Protein AF-A0A842N4I0-F1 (afdb_monomer)

pLDDT: mean 89.55, std 11.55, range [22.56, 98.88]

Solvent-accessible surface area (backbone atoms only — not comparable to full-atom values): 28252 Å² total; per-residue (Å²): 134,80,78,83,74,80,75,50,79,55,45,78,74,17,32,54,81,82,90,75,72,53,71,69,60,96,76,51,43,34,33,38,39,33,14,26,56,58,49,54,33,59,85,44,82,39,92,68,45,15,27,39,50,42,33,40,32,52,47,37,74,66,34,82,83,58,47,64,43,56,40,34,42,14,57,70,19,59,39,65,71,49,41,40,46,38,61,73,72,54,48,66,72,45,56,43,46,31,37,37,42,40,43,58,65,53,41,58,32,66,45,46,28,55,69,47,55,50,54,44,50,52,58,45,38,58,46,44,84,82,44,89,43,45,35,39,41,31,40,55,46,39,49,82,71,39,72,41,67,63,37,72,58,37,45,33,8,21,52,61,8,37,26,80,86,71,46,48,46,59,72,47,45,40,51,53,54,43,39,51,53,51,52,53,51,51,49,74,70,45,77,88,66,36,40,47,80,46,84,38,37,55,73,53,35,76,36,60,60,81,39,47,82,32,36,60,39,48,39,63,60,38,25,52,50,50,20,50,50,49,43,49,54,44,22,72,79,38,59,90,79,33,70,66,74,67,66,64,58,55,49,40,43,78,48,62,42,72,72,52,45,53,50,52,41,42,74,54,71,41,89,75,66,79,91,72,48,81,79,75,69,77,90,73,55,97,62,56,39,33,47,42,68,58,43,34,70,76,50,33,75,92,55,57,41,47,55,36,83,42,56,86,55,73,60,90,81,53,87,39,70,70,35,55,29,29,40,14,34,38,38,60,33,79,42,65,88,54,74,54,82,55,35,44,41,32,38,13,34,35,27,45,15,35,37,48,60,35,72,45,48,64,35,64,44,33,38,21,31,31,34,46,13,37,31,30,49,17,31,39,33,51,32,37,37,43,66,82,79,47,56,60,64,44,58,85,51,94,49,67,68,58,20,52,52,43,37,51,54,40,46,51,52,47,46,75,54,48,58,68,42,20,33,30,36,49,13,36,30,38,49,23,38,50,22,46,89,63,84,81,82,56,55,33,56,42,26,24,32,33,29,34,45,14,34,33,32,54,20,43,43,40,31,28,34,35,34,26,31,34,30,36,45,15,36,32,31,47,22,36,32,36,45,29,41,40,31,54,22,35,28,34,51,15,38,29,38,53,24,42,39,28,52,27,40,38,30,50,26,35,30,35,48,12,42,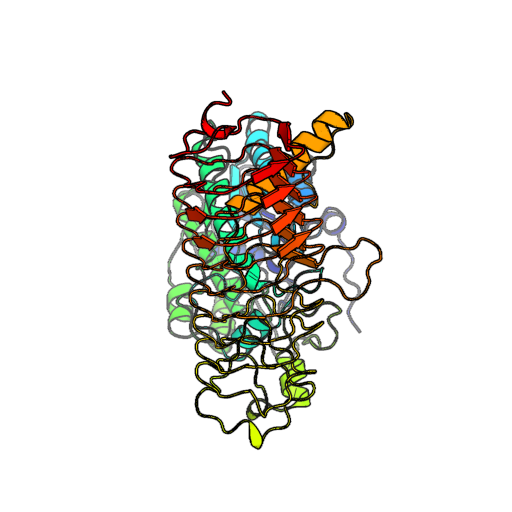35,30,50,22,38,41,32,47,33,35,43,27,34,28,34,30,39,52,16,34,30,58,74,42,45,81,40,65,77,45,80,43,83,70,57,38,36,61,31,72,48,59,76,68,38,71,54,126

Radius of gyration: 27.25 Å; Cα contacts (8 Å, |Δi|>4): 1340; chains: 1; bounding box: 78×40×76 Å

Foldseek 3Di:
DDDPDDQDPVLVVQWADDDDDLDADPQAAEEEEEEACQQNQPQALDSCLHLQNLLVLVQCVQPVPFRYDGTYRHSPDHALVVVLVCLQPPCLSSQHQEYEYEHDLLCLLALAQLVLSLVSVLSNLVSVVPGNHAYEYEYAAWQLLAQAPDDPQSLQQQLCFHRPVRHRSNLCSLRSVVSVVSVVVSQVPDPPSSYHYDYCRHLCNLADDAFDNFGGHGYSLVSNSSSLVVLVVCCVVPVPNGDHDCVLVVCRSVDVDPVSSQVVCVVSVHDGDPVPRDRDDPVPDPGRSGCSVVCCVVQNPVRAQALAECCPPPCVVPDQAQHENRNYENDCEECCPPDCQRHQHALYEPDQYEQALAECDLAAHWQYEPHQYAQHNYEHENYHHDDDQRQVPLDDDPDPVVRVVSSVVSSLVSLVRRAARYECHNYECHNYEYFYPPPPLAAREDGRYECHQYEQALYERERHEYGNYEQAQYEQENYEYECYEHYCYENHQYEYHAYEYECYEHANYENALYEHELYEYEQYEYHNYEQAQYHQHNYYYYNYHYYYDYHLNYDDDPSSPDD

Mean predicted aligned error: 6.47 Å

Nearest PDB structures (foldseek):
  2j8k-assembly1_A  TM=7.496E-01  e=2.049E-07  Nostoc punctiforme
  2f3l-assembly1_A  TM=5.960E-01  e=5.025E-06  Crocosphaera subtropica ATCC 51142
  2w7z-assembly1_A  TM=4.500E-01  e=3.262E-05  Enterococcus faecalis
  2xty-assembly1_B  TM=2.873E-01  e=1.093E-06  Klebsiella pneumoniae
  5moy-assembly1_B  TM=4.247E-01  e=2.877E-03  Homo sapiens

Structure (mmCIF, N/CA/C/O backbone):
data_AF-A0A842N4I0-F1
#
_entry.id   AF-A0A842N4I0-F1
#
loop_
_atom_site.group_PDB
_atom_site.id
_atom_site.type_symbol
_atom_site.label_atom_id
_atom_site.label_alt_id
_atom_site.label_comp_id
_atom_site.label_asym_id
_atom_site.label_entity_id
_atom_site.label_seq_id
_atom_site.pdbx_PDB_ins_code
_atom_site.Cartn_x
_atom_site.Cartn_y
_atom_site.Cartn_z
_atom_site.occupancy
_atom_site.B_iso_or_equiv
_atom_site.auth_seq_id
_atom_site.auth_comp_id
_atom_site.auth_asym_id
_atom_site.auth_atom_id
_atom_site.pdbx_PDB_model_num
ATOM 1 N N . MET A 1 1 ? -33.170 19.719 10.756 1.00 22.56 1 MET A N 1
ATOM 2 C CA . MET A 1 1 ? -32.657 20.659 11.778 1.00 22.56 1 MET A CA 1
ATOM 3 C C . MET A 1 1 ? -31.977 19.818 12.838 1.00 22.56 1 MET A C 1
ATOM 5 O O . MET A 1 1 ? -32.663 19.042 13.485 1.00 22.56 1 MET A O 1
ATOM 9 N N . ILE A 1 2 ? -30.650 19.893 12.929 1.00 24.59 2 ILE A N 1
ATOM 10 C CA . ILE A 1 2 ? -29.873 19.191 13.960 1.00 24.59 2 ILE A CA 1
ATOM 11 C C . ILE A 1 2 ? -30.029 20.002 15.256 1.00 24.59 2 ILE A C 1
ATOM 13 O O . ILE A 1 2 ? -29.882 21.228 15.190 1.00 24.59 2 ILE A O 1
ATOM 17 N N . PRO A 1 3 ? -30.377 19.394 16.403 1.00 25.53 3 PRO A N 1
ATOM 18 C CA . PRO A 1 3 ? -30.402 20.113 17.665 1.00 25.53 3 PRO A CA 1
ATOM 19 C C . PRO A 1 3 ? -28.985 20.591 17.978 1.00 25.53 3 PRO A C 1
ATOM 21 O O . PRO A 1 3 ? -28.026 19.836 17.856 1.00 25.53 3 PRO A O 1
ATOM 24 N N . TYR A 1 4 ? -28.862 21.852 18.375 1.00 28.75 4 TYR A N 1
ATOM 25 C CA . TYR A 1 4 ? -27.659 22.369 19.012 1.00 28.75 4 TYR A CA 1
ATOM 26 C C . TYR A 1 4 ? -27.397 21.527 20.274 1.00 28.75 4 TYR A C 1
ATOM 28 O O . TYR A 1 4 ? -28.070 21.718 21.287 1.00 28.75 4 TYR A O 1
ATOM 36 N N . GLU A 1 5 ? -26.457 20.583 20.218 1.00 36.53 5 GLU A N 1
ATOM 37 C CA . GLU A 1 5 ? -25.887 20.000 21.429 1.00 36.53 5 GLU A CA 1
ATOM 38 C C . GLU A 1 5 ? -25.074 21.097 22.119 1.00 36.53 5 GLU A C 1
ATOM 40 O O . GLU A 1 5 ? -24.157 21.690 21.545 1.00 36.53 5 GLU A O 1
ATOM 45 N N . SER A 1 6 ? -25.443 21.428 23.354 1.00 34.62 6 SER A N 1
ATOM 46 C CA . SER A 1 6 ? -24.603 22.261 24.201 1.00 34.62 6 SER A CA 1
ATOM 47 C C . SER A 1 6 ? -23.302 21.503 24.452 1.00 34.62 6 SER A C 1
ATOM 49 O O . SER A 1 6 ? -23.299 20.523 25.193 1.00 34.62 6 SER A O 1
ATOM 51 N N . PHE A 1 7 ? -22.204 21.937 23.835 1.00 39.62 7 PHE A N 1
ATOM 52 C CA . PHE A 1 7 ? -20.876 21.405 24.133 1.00 39.62 7 PHE A CA 1
ATOM 53 C C . PHE A 1 7 ? -20.608 21.529 25.637 1.00 39.62 7 PHE A C 1
ATOM 55 O O . PHE A 1 7 ? -20.586 22.648 26.162 1.00 39.62 7 PHE A O 1
ATOM 62 N N . SER A 1 8 ? -20.394 20.405 26.325 1.00 55.84 8 SER A N 1
ATOM 63 C CA . SER A 1 8 ? -19.878 20.441 27.691 1.00 55.84 8 SER A CA 1
ATOM 64 C C . SER A 1 8 ? -18.457 21.028 27.702 1.00 55.84 8 SER A C 1
ATOM 66 O O . SER A 1 8 ? -17.777 21.096 26.671 1.00 55.84 8 SER A O 1
ATOM 68 N N . GLU A 1 9 ? -17.984 21.494 28.860 1.00 59.19 9 GLU A N 1
ATOM 69 C CA . GLU A 1 9 ? -16.596 21.963 29.013 1.00 59.19 9 GLU A CA 1
ATOM 70 C C . GLU A 1 9 ? -15.575 20.862 28.674 1.00 59.19 9 GLU A C 1
ATOM 72 O O . GLU A 1 9 ? -14.506 21.167 28.145 1.00 59.19 9 GLU A O 1
ATOM 77 N N . LEU A 1 10 ? -15.912 19.590 28.919 1.00 59.38 10 LEU A N 1
ATOM 78 C CA . LEU A 1 10 ? -15.061 18.440 28.607 1.00 59.38 10 LEU A CA 1
ATOM 79 C C . LEU A 1 10 ? -15.011 18.147 27.102 1.00 59.38 10 LEU A C 1
ATOM 81 O O . LEU A 1 10 ? -13.936 17.825 26.590 1.00 59.38 10 LEU A O 1
ATOM 85 N N . ASN A 1 11 ? -16.098 18.389 26.363 1.00 61.78 11 ASN A N 1
ATOM 86 C CA . ASN A 1 11 ? -16.084 18.277 24.899 1.00 61.78 11 ASN A CA 1
ATOM 87 C C . ASN A 1 11 ? -15.094 19.261 24.257 1.00 61.78 11 ASN A C 1
ATOM 89 O O . ASN A 1 11 ? -14.418 18.928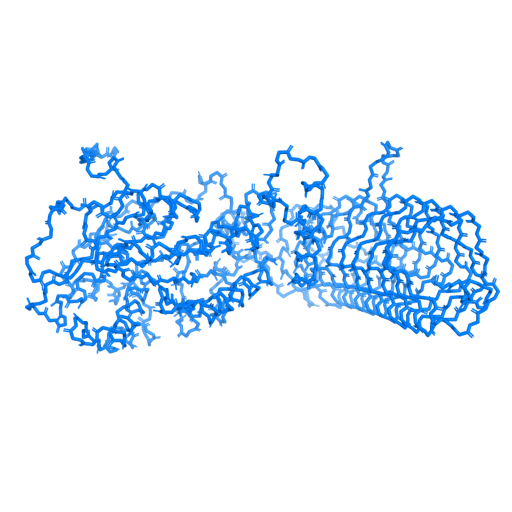 23.286 1.00 61.78 11 ASN A O 1
ATOM 93 N N . LYS A 1 12 ? -14.912 20.453 24.845 1.00 60.09 12 LYS A N 1
ATOM 94 C CA . LYS A 1 12 ? -13.881 21.413 24.400 1.00 60.09 12 LYS A CA 1
ATOM 95 C C . LYS A 1 12 ? -12.452 20.925 24.662 1.00 60.09 12 LYS A C 1
ATOM 97 O O . LYS A 1 12 ? -11.527 21.382 23.997 1.00 60.09 12 LYS A O 1
ATOM 102 N N . LYS A 1 13 ? -12.266 20.008 25.616 1.00 66.81 13 LYS A N 1
ATOM 103 C CA . LYS A 1 13 ? -10.971 19.410 25.977 1.00 66.81 13 LYS A CA 1
ATOM 104 C C . LYS A 1 13 ? -10.675 18.098 25.237 1.00 66.81 13 LYS A C 1
ATOM 106 O O . LYS A 1 13 ? -9.642 17.489 25.492 1.00 66.81 13 LYS A O 1
ATOM 111 N N . GLY A 1 14 ? -11.533 17.695 24.297 1.00 73.44 14 GLY A N 1
ATOM 112 C CA . GLY A 1 14 ? -11.308 16.538 23.425 1.00 73.44 14 GLY A CA 1
ATOM 113 C C . GLY A 1 14 ? -11.967 15.243 23.889 1.00 73.44 14 GLY A C 1
ATOM 114 O O . GLY A 1 14 ? -11.652 14.187 23.346 1.00 73.44 14 GLY A O 1
ATOM 115 N N . PHE A 1 15 ? -12.884 15.309 24.854 1.00 84.06 15 PHE A N 1
ATOM 116 C CA . PHE A 1 15 ? -13.702 14.166 25.256 1.00 84.06 15 PHE A CA 1
ATOM 117 C C . PHE A 1 15 ? -15.013 14.110 24.465 1.00 84.06 15 PHE A C 1
ATOM 119 O O . PHE A 1 15 ? -15.454 15.111 23.901 1.00 84.06 15 PHE A O 1
ATOM 126 N N . VAL A 1 16 ? -15.617 12.927 24.394 1.00 80.25 16 VAL A N 1
ATOM 127 C CA . VAL A 1 16 ? -16.916 12.706 23.746 1.00 80.25 16 VAL A CA 1
ATOM 128 C C . VAL A 1 16 ? -17.818 11.936 24.704 1.00 80.25 16 VAL A C 1
ATOM 130 O O . VAL A 1 16 ? -17.403 10.926 25.268 1.00 80.25 16 VAL A O 1
ATOM 133 N N . GLY A 1 17 ? -19.068 12.374 24.846 1.00 77.31 17 GLY A N 1
ATOM 134 C CA . GLY A 1 17 ? -20.076 11.693 25.657 1.00 77.31 17 GLY A CA 1
ATOM 135 C C . GLY A 1 17 ? -20.383 12.417 26.965 1.00 77.31 17 GLY A C 1
ATOM 136 O O . GLY A 1 17 ? -20.379 13.645 27.018 1.00 77.31 17 GLY A O 1
ATOM 137 N N . GLU A 1 18 ? -20.731 11.645 27.993 1.00 77.50 18 GLU A N 1
ATOM 138 C CA . GLU A 1 18 ? -21.138 12.171 29.297 1.00 77.50 18 GLU A CA 1
ATOM 139 C C . GLU A 1 18 ? -19.950 12.757 30.079 1.00 77.50 18 GLU A C 1
ATOM 141 O O . GLU A 1 18 ? -18.812 12.297 29.966 1.00 77.50 18 GLU A O 1
ATOM 146 N N . ASP A 1 19 ? -20.227 13.772 30.900 1.00 78.94 19 ASP A N 1
ATOM 147 C CA . ASP A 1 19 ? -19.215 14.378 31.762 1.00 78.94 19 ASP A CA 1
ATOM 148 C C . ASP A 1 19 ? -18.784 13.412 32.880 1.00 78.94 19 ASP A C 1
ATOM 150 O O . ASP A 1 19 ? -19.599 12.698 33.466 1.00 78.94 19 ASP A O 1
ATOM 154 N N . PHE A 1 20 ? -17.500 13.449 33.235 1.00 83.69 20 PHE A N 1
ATOM 155 C CA . PHE A 1 20 ? -16.910 12.630 34.296 1.00 83.69 20 PHE A CA 1
ATOM 156 C C . PHE A 1 20 ? -16.033 13.485 35.226 1.00 83.69 20 PHE A C 1
ATOM 158 O O . PHE A 1 20 ? -15.513 14.531 34.819 1.00 83.69 20 PHE A O 1
ATOM 165 N N . PRO A 1 21 ? -15.868 13.095 36.504 1.00 84.25 21 PRO A N 1
ATOM 166 C CA . PRO A 1 21 ? -15.085 13.880 37.448 1.00 84.25 21 PRO A CA 1
ATOM 167 C C . PRO A 1 21 ? -13.589 13.812 37.122 1.00 84.25 21 PRO A C 1
ATOM 169 O O . PRO A 1 21 ? -13.043 12.741 36.860 1.00 84.25 21 PRO A O 1
ATOM 172 N N . ILE A 1 22 ? -12.905 14.957 37.227 1.00 84.12 22 ILE A N 1
ATOM 173 C CA . ILE A 1 22 ? -11.443 15.045 37.056 1.00 84.12 22 ILE A CA 1
ATOM 174 C C . ILE A 1 22 ? -10.743 14.087 38.024 1.00 84.12 22 ILE A C 1
ATOM 176 O O . ILE A 1 22 ? -9.920 13.277 37.613 1.00 84.12 22 ILE A O 1
ATOM 180 N N . LYS A 1 23 ? -11.120 14.141 39.307 1.00 87.38 23 LYS A N 1
ATOM 181 C CA . LYS A 1 23 ? -10.589 13.247 40.335 1.00 87.38 23 LYS A CA 1
ATOM 182 C C . LYS A 1 23 ? -11.229 11.871 40.245 1.00 87.38 23 LYS A C 1
ATOM 184 O O . LYS A 1 23 ? -12.452 11.758 40.126 1.00 87.38 23 LYS A O 1
ATOM 189 N N . LYS A 1 24 ? -10.385 10.852 40.316 1.00 88.38 24 LYS A N 1
ATOM 190 C CA . LYS A 1 24 ? -10.765 9.448 40.306 1.00 88.38 24 LYS A CA 1
ATOM 191 C C . LYS A 1 24 ? -11.366 9.033 41.650 1.00 88.38 24 LYS A C 1
ATOM 193 O O . LYS A 1 24 ? -10.936 9.502 42.707 1.00 88.38 24 LYS A O 1
ATOM 198 N N . LEU A 1 25 ? -12.386 8.176 41.623 1.00 86.81 25 LEU A N 1
ATOM 199 C CA . LEU A 1 25 ? -12.910 7.545 42.840 1.00 86.81 25 LEU A CA 1
ATOM 200 C C . LEU A 1 25 ? -11.931 6.460 43.327 1.00 86.81 25 LEU A C 1
ATOM 202 O O . LEU A 1 25 ? -11.260 5.830 42.517 1.00 86.81 25 LEU A O 1
ATOM 206 N N . ASN A 1 26 ? -11.854 6.216 44.641 1.00 81.50 26 ASN A N 1
ATOM 207 C CA . ASN A 1 26 ? -10.796 5.383 45.245 1.00 81.50 26 ASN A CA 1
ATOM 208 C C . ASN A 1 26 ? -10.623 3.985 44.616 1.00 81.50 26 ASN A C 1
ATOM 210 O O . ASN A 1 26 ? -9.489 3.536 44.486 1.00 81.50 26 ASN A O 1
ATOM 214 N N . ASP A 1 27 ? -11.718 3.333 44.210 1.00 87.75 27 ASP A N 1
ATOM 215 C CA . ASP A 1 27 ? -11.704 1.970 43.652 1.00 87.75 27 ASP A CA 1
ATOM 216 C C . ASP A 1 27 ? -11.962 1.939 42.133 1.00 87.75 27 ASP A C 1
ATOM 218 O O . ASP A 1 27 ? -12.122 0.866 41.555 1.00 87.75 27 ASP A O 1
ATOM 222 N N . GLU A 1 28 ? -12.053 3.101 41.474 1.00 92.69 28 GLU A N 1
ATOM 223 C CA . GLU A 1 28 ? -12.290 3.192 40.026 1.00 92.69 28 GLU A CA 1
ATOM 224 C C . GLU A 1 28 ? -11.114 2.578 39.246 1.00 92.69 28 GLU A C 1
ATOM 226 O O . GLU A 1 28 ? -9.980 2.570 39.721 1.00 92.69 28 GLU A O 1
ATOM 231 N N . PHE A 1 29 ? -11.359 2.071 38.040 1.00 94.25 29 PHE A N 1
ATOM 232 C CA . PHE A 1 29 ? -10.304 1.762 37.069 1.00 94.25 29 PHE A CA 1
ATOM 233 C C . PHE A 1 29 ? -10.614 2.513 35.774 1.00 94.25 29 PHE A C 1
ATOM 235 O O . PHE A 1 29 ? -11.592 2.214 35.091 1.00 94.25 29 PHE A O 1
ATOM 242 N N . ARG A 1 30 ? -9.830 3.536 35.457 1.00 94.75 30 ARG A N 1
ATOM 243 C CA . ARG A 1 30 ? -10.145 4.531 34.441 1.00 94.75 30 ARG A CA 1
ATOM 244 C C . ARG A 1 30 ? -9.391 4.253 33.147 1.00 94.75 30 ARG A C 1
ATOM 246 O O . ARG A 1 30 ? -8.164 4.343 33.090 1.00 94.75 30 ARG A O 1
ATOM 253 N N . VAL A 1 31 ? -10.154 3.951 32.102 1.00 96.62 31 VAL A N 1
ATOM 254 C CA . VAL A 1 31 ? -9.662 3.649 30.757 1.00 96.62 31 VAL A CA 1
ATOM 255 C C . VAL A 1 31 ? -9.987 4.813 29.835 1.00 96.62 31 VAL A C 1
ATOM 257 O O . VAL A 1 31 ? -11.156 5.126 29.632 1.00 96.62 31 VAL A O 1
ATOM 260 N N . PHE A 1 32 ? -8.980 5.419 29.219 1.00 95.62 32 PHE A N 1
ATOM 261 C CA . PHE A 1 32 ? -9.186 6.401 28.155 1.00 95.62 32 PHE A CA 1
ATOM 262 C C . PHE A 1 32 ? -8.955 5.748 26.803 1.00 95.62 32 PHE A C 1
ATOM 264 O O . PHE A 1 32 ? -7.877 5.221 26.545 1.00 95.62 32 PHE A O 1
ATOM 271 N N . VAL A 1 33 ? -9.948 5.806 25.923 1.00 96.44 33 VAL A N 1
ATOM 272 C CA . VAL A 1 33 ? -9.825 5.324 24.546 1.00 96.44 33 VAL A CA 1
ATOM 273 C C . VAL A 1 33 ? -9.597 6.522 23.637 1.00 96.44 33 VAL A C 1
ATOM 275 O O . VAL A 1 33 ? -10.495 7.339 23.422 1.00 96.44 33 VAL A O 1
ATOM 278 N N . LEU A 1 34 ? -8.375 6.634 23.130 1.00 94.25 34 LEU A N 1
ATOM 279 C CA . LEU A 1 34 ? -7.970 7.597 22.118 1.00 94.25 34 LEU A CA 1
ATOM 280 C C . LEU A 1 34 ? -8.007 6.924 20.755 1.00 94.25 34 LEU A C 1
ATOM 282 O O . LEU A 1 34 ? -7.620 5.768 20.601 1.00 94.25 34 LEU A O 1
ATOM 286 N N . GLY A 1 35 ? -8.426 7.677 19.754 1.00 92.44 35 GLY A N 1
ATOM 287 C CA . GLY A 1 35 ? -8.369 7.243 18.376 1.00 92.44 35 GLY A CA 1
ATOM 288 C C . GLY A 1 35 ? -8.869 8.322 17.443 1.00 92.44 35 GLY A C 1
ATOM 289 O O . GLY A 1 35 ? -9.048 9.471 17.843 1.00 92.44 35 GLY A O 1
ATOM 290 N N . ASP A 1 36 ? -9.067 7.941 16.194 1.00 91.19 36 ASP A N 1
ATOM 291 C CA . ASP A 1 36 ? -9.608 8.814 15.166 1.00 91.19 36 ASP A CA 1
ATOM 292 C C . ASP A 1 36 ? -11.148 8.841 15.166 1.00 91.19 36 ASP A C 1
ATOM 294 O O . ASP A 1 36 ? -11.814 8.522 16.157 1.00 91.19 36 ASP A O 1
ATOM 298 N N . SER A 1 37 ? -11.720 9.247 14.032 1.00 90.88 37 SER A N 1
ATOM 299 C CA . SER A 1 37 ? -13.154 9.357 13.803 1.00 90.88 37 SER A CA 1
ATOM 300 C C . SER A 1 37 ? -13.916 8.050 14.050 1.00 90.88 37 SER A C 1
ATOM 302 O O . SER A 1 37 ? -15.098 8.125 14.394 1.00 90.88 37 SER A O 1
ATOM 304 N N . VAL A 1 38 ? -13.269 6.879 13.962 1.00 91.75 38 VAL A N 1
ATOM 305 C CA . VAL A 1 38 ? -13.879 5.584 14.312 1.00 91.75 38 VAL A CA 1
ATOM 306 C C . VAL A 1 38 ? -14.184 5.517 15.810 1.00 91.75 38 VAL A C 1
ATOM 308 O O . VAL A 1 38 ? -15.320 5.257 16.203 1.00 91.75 38 VAL A O 1
ATOM 311 N N . ILE A 1 39 ? -13.202 5.824 16.665 1.00 94.81 39 ILE A N 1
ATOM 312 C CA . ILE A 1 39 ? -13.400 5.850 18.124 1.00 94.81 39 ILE A CA 1
ATOM 313 C C . ILE A 1 39 ? -14.302 7.015 18.532 1.00 94.81 39 ILE A C 1
ATOM 315 O O . ILE A 1 39 ? -15.148 6.854 19.414 1.00 94.81 39 ILE A O 1
ATOM 319 N N . GLN A 1 40 ? -14.182 8.165 17.863 1.00 91.06 40 GLN A N 1
ATOM 320 C CA . GLN A 1 40 ? -15.041 9.329 18.096 1.00 91.06 40 GLN A CA 1
ATOM 321 C C . GLN A 1 40 ? -16.529 9.013 17.874 1.00 91.06 40 GLN A C 1
ATOM 323 O O . GLN A 1 40 ? -17.378 9.575 18.561 1.00 91.06 40 GLN A O 1
ATOM 328 N N . GLY A 1 41 ? -16.843 8.106 16.941 1.00 87.31 41 GLY A N 1
ATOM 329 C CA . GLY A 1 41 ? -18.211 7.706 16.611 1.00 87.31 41 GLY A CA 1
ATOM 330 C C . GLY A 1 41 ? -18.768 8.298 15.322 1.00 87.31 41 GLY A C 1
ATOM 331 O O . GLY A 1 41 ? -19.982 8.460 15.187 1.00 87.31 41 GLY A O 1
ATOM 332 N N . SER A 1 42 ? -17.905 8.669 14.379 1.00 84.62 42 SER A N 1
ATOM 333 C CA . SER A 1 42 ? -18.342 9.180 13.082 1.00 84.62 42 SER A CA 1
ATOM 334 C C . SER A 1 42 ? -19.083 8.106 12.289 1.00 84.62 42 SER A C 1
ATOM 336 O O . SER A 1 42 ? -18.545 7.041 12.011 1.00 84.62 42 SER A O 1
ATOM 338 N N . GLY A 1 43 ? -20.318 8.417 11.889 1.00 76.31 43 GLY A N 1
ATOM 339 C CA . GLY A 1 43 ? -21.175 7.497 11.133 1.00 76.31 43 GLY A CA 1
ATOM 340 C C . GLY A 1 43 ? -22.002 6.542 11.998 1.00 76.31 43 GLY A C 1
ATOM 341 O O . GLY A 1 43 ? -22.758 5.748 11.450 1.00 76.31 43 GLY A O 1
ATOM 342 N N . ASN A 1 44 ? -21.907 6.643 13.325 1.00 84.38 44 ASN A N 1
ATOM 343 C CA . ASN A 1 44 ? -22.668 5.803 14.242 1.00 84.38 44 ASN A CA 1
ATOM 344 C C . ASN A 1 44 ? -24.166 6.117 14.220 1.00 84.38 44 ASN A C 1
ATOM 346 O O . ASN A 1 44 ? -24.569 7.280 14.121 1.00 84.38 44 ASN A O 1
ATOM 350 N N . SER A 1 45 ? -24.991 5.087 14.424 1.00 84.06 45 SER A N 1
ATOM 351 C CA . SER A 1 45 ? -26.452 5.240 14.492 1.00 84.06 45 SER A CA 1
ATOM 352 C C . SER A 1 45 ? -26.916 6.022 15.726 1.00 84.06 45 SER A C 1
ATOM 354 O O . SER A 1 45 ? -28.023 6.557 15.756 1.00 84.06 45 SER A O 1
ATOM 356 N N . SER A 1 46 ? -26.081 6.078 16.768 1.00 85.00 46 SER A N 1
ATOM 357 C CA . SER A 1 46 ? -26.346 6.780 18.026 1.00 85.00 46 SER A CA 1
ATOM 358 C C . SER A 1 46 ? -25.040 7.164 18.742 1.00 85.00 46 SER A C 1
ATOM 360 O O . SER A 1 46 ? -24.066 6.405 18.669 1.00 85.00 46 SER A O 1
ATOM 362 N N . PRO A 1 47 ? -25.006 8.257 19.533 1.00 83.25 47 PRO A N 1
ATOM 363 C CA . PRO A 1 47 ? -23.882 8.564 20.430 1.00 83.25 47 PRO A CA 1
ATOM 364 C C . PRO A 1 47 ? -23.520 7.411 21.386 1.00 83.25 47 PRO A C 1
ATOM 366 O O . PRO A 1 47 ? -22.379 7.286 21.825 1.00 83.25 47 PRO A O 1
ATOM 369 N N . HIS A 1 48 ? -24.477 6.522 21.665 1.00 89.56 48 HIS A N 1
ATOM 370 C CA . HIS A 1 48 ? -24.307 5.350 22.529 1.00 89.56 48 HIS A CA 1
ATOM 371 C C . HIS A 1 48 ? -23.849 4.083 21.788 1.00 89.56 48 HIS A C 1
ATOM 373 O O . HIS A 1 48 ? -23.765 3.018 22.386 1.00 89.56 48 HIS A O 1
ATOM 379 N N . THR A 1 49 ? -23.548 4.174 20.491 1.00 91.25 49 THR A N 1
ATOM 380 C CA . THR A 1 49 ? -23.035 3.045 19.682 1.00 91.25 49 THR A CA 1
ATOM 381 C C . THR A 1 49 ? -21.549 3.184 19.343 1.00 91.25 49 THR A C 1
ATOM 383 O O . THR A 1 49 ? -21.034 2.512 18.456 1.00 91.25 49 THR A O 1
ATOM 386 N N . THR A 1 50 ? -20.836 4.064 20.055 1.00 94.25 50 THR A N 1
ATOM 387 C CA . THR A 1 50 ? -19.373 4.181 19.961 1.00 94.25 50 THR A CA 1
ATOM 388 C C . THR A 1 50 ? -18.680 2.974 20.577 1.00 94.25 50 THR A C 1
ATOM 390 O O . THR A 1 50 ? -19.189 2.378 21.529 1.00 94.25 50 THR A O 1
ATOM 393 N N . VAL A 1 51 ? -17.489 2.638 20.069 1.00 96.44 51 VAL A N 1
ATOM 394 C CA . VAL A 1 51 ? -16.676 1.540 20.615 1.00 96.44 51 VAL A CA 1
ATOM 395 C C . VAL A 1 51 ? -16.455 1.697 22.131 1.00 96.44 51 VAL A C 1
ATOM 397 O O . VAL A 1 51 ? -16.721 0.733 22.851 1.00 96.44 51 VAL A O 1
ATOM 400 N N . PRO A 1 52 ? -16.066 2.878 22.667 1.00 96.88 52 PRO A N 1
ATOM 401 C CA . PRO A 1 52 ? -15.870 3.037 24.111 1.00 96.88 52 PRO A CA 1
ATOM 402 C C . PRO A 1 52 ? -17.162 2.863 24.923 1.00 96.88 52 PRO A C 1
ATOM 404 O O . PRO A 1 52 ? -17.137 2.241 25.983 1.00 96.88 52 PRO A O 1
ATOM 407 N N . TYR A 1 53 ? -18.304 3.351 24.421 1.00 95.75 53 TYR A N 1
ATOM 408 C CA . TYR A 1 53 ? -19.580 3.216 25.129 1.00 95.75 53 TYR A CA 1
ATOM 409 C C . TYR A 1 53 ? -20.068 1.762 25.157 1.00 95.75 53 TYR A C 1
ATOM 411 O O . TYR A 1 53 ? -20.493 1.266 26.201 1.00 95.75 53 TYR A O 1
ATOM 419 N N . ILE A 1 54 ? -19.969 1.050 24.031 1.00 96.50 54 ILE A N 1
ATOM 420 C CA . ILE A 1 54 ? -20.313 -0.376 23.967 1.00 96.50 54 ILE A CA 1
ATOM 421 C C . ILE A 1 54 ? -19.392 -1.181 24.889 1.00 96.50 54 ILE A C 1
ATOM 423 O O . ILE A 1 54 ? -19.878 -2.023 25.645 1.00 96.50 54 ILE A O 1
ATOM 427 N N . LEU A 1 55 ? -18.088 -0.881 24.898 1.00 97.00 55 LEU A N 1
ATOM 428 C CA . LEU A 1 55 ? -17.128 -1.508 25.806 1.00 97.00 55 LEU A CA 1
ATOM 429 C C . LEU A 1 55 ? -17.530 -1.304 27.276 1.00 97.00 55 LEU A C 1
ATOM 431 O O . LEU A 1 55 ? -17.579 -2.280 28.026 1.00 97.00 55 LEU A O 1
ATOM 435 N N . GLN A 1 56 ? -17.904 -0.082 27.679 1.00 96.19 56 GLN A N 1
ATOM 436 C CA . GLN A 1 56 ? -18.420 0.187 29.029 1.00 96.19 56 GLN A CA 1
ATOM 437 C C . GLN A 1 56 ? -19.625 -0.703 29.363 1.00 96.19 56 GLN A C 1
ATOM 439 O O . GLN A 1 56 ? -19.681 -1.302 30.439 1.00 96.19 56 GLN A O 1
ATOM 444 N N . LYS A 1 57 ? -20.597 -0.809 28.449 1.00 95.44 57 LYS A N 1
ATOM 445 C CA . LYS A 1 57 ? -21.802 -1.622 28.667 1.00 95.44 57 LYS A CA 1
ATOM 446 C C . LYS A 1 57 ? -21.493 -3.112 28.750 1.00 95.44 57 LYS A C 1
ATOM 448 O O . LYS A 1 57 ? -22.058 -3.784 29.609 1.00 95.44 57 LYS A O 1
ATOM 453 N N . MET A 1 58 ? -20.575 -3.622 27.931 1.00 95.62 58 MET A N 1
ATOM 454 C CA . MET A 1 58 ? -20.127 -5.016 28.008 1.00 95.62 58 MET A CA 1
ATOM 455 C C . MET A 1 58 ? -19.450 -5.326 29.347 1.00 95.62 58 MET A C 1
ATOM 457 O O . MET A 1 58 ? -19.726 -6.364 29.947 1.00 95.62 58 MET A O 1
ATOM 461 N N . ILE A 1 59 ? -18.607 -4.417 29.845 1.00 95.56 59 ILE A N 1
ATOM 462 C CA . ILE A 1 59 ? -17.931 -4.579 31.138 1.00 95.56 59 ILE A CA 1
ATOM 463 C C . ILE A 1 59 ? -18.952 -4.654 32.277 1.00 95.56 59 ILE A C 1
ATOM 465 O O . ILE A 1 59 ? -18.903 -5.590 33.075 1.00 95.56 59 ILE A O 1
ATOM 469 N N . VAL A 1 60 ? -19.903 -3.716 32.319 1.00 93.69 60 VAL A N 1
ATOM 470 C CA . VAL A 1 60 ? -20.968 -3.703 33.336 1.00 93.69 60 VAL A CA 1
ATOM 471 C C . VAL A 1 60 ? -21.854 -4.942 33.209 1.00 93.69 60 VAL A C 1
ATOM 473 O O . VAL A 1 60 ? -22.148 -5.580 34.210 1.00 93.69 60 VAL A O 1
ATOM 476 N N . SER A 1 61 ? -22.220 -5.346 31.990 1.00 92.56 61 SER A N 1
ATOM 477 C CA . SER A 1 61 ? -23.033 -6.546 31.764 1.00 92.56 61 SER A CA 1
ATOM 478 C C . SER A 1 61 ? -22.343 -7.836 32.226 1.00 92.56 61 SER A C 1
ATOM 480 O O . SER A 1 61 ? -23.032 -8.772 32.632 1.00 92.56 61 SER A O 1
ATOM 482 N N . ASN A 1 62 ? -21.011 -7.917 32.147 1.00 90.94 62 ASN A N 1
ATOM 483 C CA . ASN A 1 62 ? -20.247 -9.081 32.605 1.00 90.94 62 ASN A CA 1
ATOM 484 C C . ASN A 1 62 ? -19.973 -9.049 34.116 1.00 90.94 62 ASN A C 1
ATOM 486 O O . ASN A 1 62 ? -19.771 -10.105 34.719 1.00 90.94 62 ASN A O 1
ATOM 490 N N . ASN A 1 63 ? -19.960 -7.861 34.726 1.00 89.94 63 ASN A N 1
ATOM 491 C CA . ASN A 1 63 ? -19.837 -7.668 36.165 1.00 89.94 63 ASN A CA 1
ATOM 492 C C . ASN A 1 63 ? -20.533 -6.365 36.600 1.00 89.94 63 ASN A C 1
ATOM 494 O O . ASN A 1 63 ? -19.964 -5.280 36.486 1.00 89.94 63 ASN A O 1
ATOM 498 N N . ASN A 1 64 ? -21.738 -6.481 37.167 1.00 86.81 64 ASN A N 1
ATOM 499 C CA . ASN A 1 64 ? -22.527 -5.328 37.620 1.00 86.81 64 ASN A CA 1
ATOM 500 C C . ASN A 1 64 ? -21.868 -4.540 38.769 1.00 86.81 64 ASN A C 1
ATOM 502 O O . ASN A 1 64 ? -22.273 -3.411 39.031 1.00 86.81 64 ASN A O 1
ATOM 506 N N . GLU A 1 65 ? -20.886 -5.124 39.464 1.00 88.50 65 GLU A N 1
ATOM 507 C CA . GLU A 1 65 ? -20.106 -4.467 40.523 1.00 88.50 65 GLU A CA 1
ATOM 508 C C . GLU A 1 65 ? -18.802 -3.849 39.991 1.00 88.50 65 GLU A C 1
ATOM 510 O O . GLU A 1 65 ? -17.983 -3.367 40.770 1.00 88.50 65 GLU A O 1
ATOM 515 N N . SER A 1 66 ? -18.583 -3.873 38.670 1.00 89.69 66 SER A N 1
ATOM 516 C CA . SER A 1 66 ? -17.388 -3.299 38.058 1.00 89.69 66 SER A CA 1
ATOM 517 C C . SER A 1 66 ? -17.271 -1.807 38.359 1.00 89.69 66 SER A C 1
ATOM 519 O O . SER A 1 66 ? -18.213 -1.035 38.180 1.00 89.69 66 SER A O 1
ATOM 521 N N . THR A 1 67 ? -16.073 -1.400 38.764 1.00 93.19 67 THR A N 1
ATOM 522 C CA . THR A 1 67 ? -15.687 -0.005 38.990 1.00 93.19 67 THR A CA 1
ATOM 523 C C . THR A 1 67 ? -14.923 0.581 37.799 1.00 93.19 67 THR A C 1
ATOM 525 O O . THR A 1 67 ? -14.354 1.670 37.893 1.00 93.19 67 THR A O 1
ATOM 528 N N . VAL A 1 68 ? -14.887 -0.135 36.669 1.00 95.88 68 VAL A N 1
ATOM 529 C CA . VAL A 1 68 ? -14.225 0.332 35.450 1.00 95.88 68 VAL A CA 1
ATOM 530 C C . VAL A 1 68 ? -15.042 1.445 34.799 1.00 95.88 68 VAL A C 1
ATOM 532 O O . VAL A 1 68 ? -16.247 1.297 34.578 1.00 95.88 68 VAL A O 1
ATOM 535 N N . ASN A 1 69 ? -14.358 2.526 34.438 1.00 94.88 69 ASN A N 1
ATOM 536 C CA . ASN A 1 69 ? -14.919 3.667 33.731 1.00 94.88 69 ASN A CA 1
ATOM 537 C C . ASN A 1 69 ? -14.155 3.898 32.422 1.00 94.88 69 ASN A C 1
ATOM 539 O O . ASN A 1 69 ? -12.961 4.203 32.434 1.00 94.88 69 ASN A O 1
ATOM 543 N N . VAL A 1 70 ? -14.840 3.727 31.296 1.00 96.44 70 VAL A N 1
ATOM 544 C CA . VAL A 1 70 ? -14.307 3.856 29.941 1.00 96.44 70 VAL A CA 1
ATOM 545 C C . VAL A 1 70 ? -14.722 5.204 29.368 1.00 96.44 70 VAL A C 1
ATOM 547 O O . VAL A 1 70 ? -15.904 5.498 29.205 1.00 96.44 70 VAL A O 1
ATOM 550 N N . ILE A 1 71 ? -13.729 6.011 29.017 1.00 94.94 71 ILE A N 1
ATOM 551 C CA . ILE A 1 71 ? -13.892 7.389 28.571 1.00 94.94 71 ILE A CA 1
ATOM 552 C C . ILE A 1 71 ? -13.456 7.498 27.115 1.00 94.94 71 ILE A C 1
ATOM 554 O O . ILE A 1 71 ? -12.359 7.076 26.742 1.00 94.94 71 ILE A O 1
ATOM 558 N N . ASN A 1 72 ? -14.301 8.107 26.286 1.00 94.12 72 ASN A N 1
ATOM 559 C CA . ASN A 1 72 ? -13.958 8.419 24.905 1.00 94.12 72 ASN A CA 1
ATOM 560 C C . ASN A 1 72 ? -13.174 9.739 24.841 1.00 94.12 72 ASN A C 1
ATOM 562 O O . ASN A 1 72 ? -13.712 10.808 25.134 1.00 94.12 72 ASN A O 1
ATOM 566 N N . ALA A 1 73 ? -11.904 9.661 24.446 1.00 92.81 73 ALA A N 1
ATOM 567 C CA . ALA A 1 73 ? -10.982 10.792 24.345 1.00 92.81 73 ALA A CA 1
ATOM 568 C C . ALA A 1 73 ? -10.583 11.115 22.891 1.00 92.81 73 ALA A C 1
ATOM 570 O O . ALA A 1 73 ? -9.552 11.739 22.647 1.00 92.81 73 ALA A O 1
ATOM 571 N N . ALA A 1 74 ? -11.383 10.682 21.912 1.00 86.94 74 ALA A N 1
ATOM 572 C CA . ALA A 1 74 ? -11.107 10.870 20.485 1.00 86.94 74 ALA A CA 1
ATOM 573 C C . ALA A 1 74 ? -11.598 12.217 19.910 1.00 86.94 74 ALA A C 1
ATOM 575 O O . ALA A 1 74 ? -11.479 12.458 18.711 1.00 86.94 74 ALA A O 1
ATOM 576 N N . GLY A 1 75 ? -12.145 13.120 20.731 1.00 73.81 75 GLY A N 1
ATOM 577 C CA . GLY A 1 75 ? -12.824 14.336 20.265 1.00 73.81 75 GLY A CA 1
ATOM 578 C C . GLY A 1 75 ? -11.937 15.325 19.500 1.00 73.81 75 GLY A C 1
ATOM 579 O O . GLY A 1 75 ? -12.433 15.998 18.601 1.00 73.81 75 GLY A O 1
ATOM 580 N N . ASN A 1 76 ? -10.636 15.385 19.816 1.00 68.50 76 ASN A N 1
ATOM 581 C CA . ASN A 1 76 ? -9.681 16.340 19.226 1.00 68.50 76 ASN A CA 1
ATOM 582 C C . ASN A 1 76 ? -8.427 15.683 18.605 1.00 68.50 76 ASN A C 1
ATOM 584 O O . ASN A 1 76 ? -7.532 16.394 18.148 1.00 68.50 76 ASN A O 1
ATOM 588 N N . ALA A 1 77 ? -8.321 14.349 18.589 1.00 68.19 77 ALA A N 1
ATOM 589 C CA . ALA A 1 77 ? -7.053 13.650 18.349 1.00 68.19 77 ALA A CA 1
ATOM 590 C C . ALA A 1 77 ? -7.103 12.673 17.166 1.00 68.19 77 ALA A C 1
ATOM 592 O O . ALA A 1 77 ? -6.941 11.467 17.321 1.00 68.19 77 ALA A O 1
ATOM 593 N N . GLY A 1 78 ? -7.276 13.209 15.956 1.00 79.38 78 GLY A N 1
ATOM 594 C CA . GLY A 1 78 ? -7.385 12.393 14.743 1.00 79.38 78 GLY A CA 1
ATOM 595 C C . GLY A 1 78 ? -6.075 11.789 14.221 1.00 79.38 78 GLY A C 1
ATOM 596 O O . GLY A 1 78 ? -6.138 10.928 13.356 1.00 79.38 78 GLY A O 1
ATOM 597 N N . ILE A 1 79 ? -4.904 12.235 14.688 1.00 88.06 79 ILE A N 1
ATOM 598 C CA . ILE A 1 79 ? -3.598 11.703 14.256 1.00 88.06 79 ILE A CA 1
ATOM 599 C C . ILE A 1 79 ? -2.634 11.540 15.426 1.00 88.06 79 ILE A C 1
ATOM 601 O O . ILE A 1 79 ? -2.743 12.245 16.436 1.00 88.06 79 ILE A O 1
ATOM 605 N N . ILE A 1 80 ? -1.629 10.687 15.241 1.00 90.75 80 ILE A N 1
ATOM 606 C CA . ILE A 1 80 ? -0.681 10.256 16.266 1.00 90.75 80 ILE A CA 1
ATOM 607 C C . ILE A 1 80 ? 0.047 11.415 16.946 1.00 90.75 80 ILE A C 1
ATOM 609 O O . ILE A 1 80 ? 0.292 11.368 18.147 1.00 90.75 80 ILE A O 1
ATOM 613 N N . ARG A 1 81 ? 0.333 12.501 16.216 1.00 89.56 81 ARG A N 1
ATOM 614 C CA . ARG A 1 81 ? 0.952 13.709 16.780 1.00 89.56 81 ARG A CA 1
ATOM 615 C C . ARG A 1 81 ? 0.099 14.321 17.897 1.00 89.56 81 ARG A C 1
ATOM 617 O O . ARG A 1 81 ? 0.621 14.591 18.974 1.00 89.56 81 ARG A O 1
ATOM 624 N N . TYR A 1 82 ? -1.196 14.525 17.647 1.00 90.31 82 TYR A N 1
ATOM 625 C CA . TYR A 1 82 ? -2.114 15.112 18.631 1.00 90.31 82 TYR A CA 1
ATOM 626 C C . TYR A 1 82 ? -2.461 14.117 19.740 1.00 90.31 82 TYR A C 1
ATOM 628 O O . TYR A 1 82 ? -2.552 14.502 20.903 1.00 90.31 82 TYR A O 1
ATOM 636 N N . GLN A 1 83 ? -2.589 12.831 19.401 1.00 92.00 83 GLN A N 1
ATOM 637 C CA . GLN A 1 83 ? -2.792 11.770 20.390 1.00 92.00 83 GLN A CA 1
ATOM 638 C C . GLN A 1 83 ? -1.616 11.712 21.379 1.00 92.00 83 GLN A C 1
ATOM 640 O O . GLN A 1 83 ? -1.820 11.719 22.592 1.00 92.00 83 GLN A O 1
ATOM 645 N N . ALA A 1 84 ? -0.379 11.746 20.874 1.00 91.38 84 ALA A N 1
ATOM 646 C CA . ALA A 1 84 ? 0.830 11.765 21.693 1.00 91.38 84 ALA A CA 1
ATOM 647 C C . ALA A 1 84 ? 0.931 13.018 22.576 1.00 91.38 84 ALA A C 1
ATOM 649 O O . ALA A 1 84 ? 1.397 12.931 23.711 1.00 91.38 84 ALA A O 1
ATOM 650 N N . GLU A 1 85 ? 0.498 14.177 22.075 1.00 90.69 85 GLU A N 1
ATOM 651 C CA . GLU A 1 85 ? 0.435 15.412 22.858 1.00 90.69 85 GLU A CA 1
ATOM 652 C C . GLU A 1 85 ? -0.573 15.293 24.007 1.00 90.69 85 GLU A C 1
ATOM 654 O O . GLU A 1 85 ? -0.211 15.545 25.156 1.00 90.69 85 GLU A O 1
ATOM 659 N N . MET A 1 86 ? -1.795 14.820 23.734 1.00 90.69 86 MET A N 1
ATOM 660 C CA . MET A 1 86 ? -2.824 14.633 24.764 1.00 90.69 86 MET A CA 1
ATOM 661 C C . MET A 1 86 ? -2.376 13.681 25.875 1.00 90.69 86 MET A C 1
ATOM 663 O O . MET A 1 86 ? -2.594 13.985 27.049 1.00 90.69 86 MET A O 1
ATOM 667 N N . ILE A 1 87 ? -1.713 12.573 25.529 1.00 91.31 87 ILE A N 1
ATOM 668 C CA . ILE A 1 87 ? -1.175 11.611 26.507 1.00 91.31 87 ILE A CA 1
ATOM 669 C C . ILE A 1 87 ? -0.139 12.264 27.429 1.00 91.31 87 ILE A C 1
ATOM 671 O O . ILE A 1 87 ? -0.088 11.958 28.619 1.00 91.31 87 ILE A O 1
ATOM 675 N N . LYS A 1 88 ? 0.674 13.183 26.903 1.00 89.25 88 LYS A N 1
ATOM 676 C CA . LYS A 1 88 ? 1.749 13.828 27.667 1.00 89.25 88 LYS A CA 1
ATOM 677 C C . LYS A 1 88 ? 1.273 15.004 28.511 1.00 89.25 88 LYS A C 1
ATOM 679 O O . LYS A 1 88 ? 1.838 15.234 29.575 1.00 89.25 88 LYS A O 1
ATOM 684 N N . THR A 1 89 ? 0.292 15.770 28.033 1.00 88.19 89 THR A N 1
ATOM 685 C CA . THR A 1 89 ? -0.048 17.075 28.627 1.00 88.19 89 THR A CA 1
ATOM 686 C C . THR A 1 89 ? -1.428 17.127 29.262 1.00 88.19 89 THR A C 1
ATOM 688 O O . THR A 1 89 ? -1.598 17.810 30.263 1.00 88.19 89 THR A O 1
ATOM 691 N N . THR A 1 90 ? -2.415 16.431 28.695 1.00 89.25 90 THR A N 1
ATOM 692 C CA . THR A 1 90 ? -3.830 16.625 29.047 1.00 89.25 90 THR A CA 1
ATOM 693 C C . THR A 1 90 ? -4.356 15.491 29.916 1.00 89.25 90 THR A C 1
ATOM 695 O O . THR A 1 90 ? -4.910 15.729 30.984 1.00 89.25 90 THR A O 1
ATOM 698 N N . LEU A 1 91 ? -4.176 14.244 29.479 1.00 90.81 91 LEU A N 1
ATOM 699 C CA . LEU A 1 91 ? -4.728 13.070 30.158 1.00 90.81 91 LEU A CA 1
ATOM 700 C C . LEU A 1 91 ? -4.179 12.820 31.571 1.00 90.81 91 LEU A C 1
ATOM 702 O O . LEU A 1 91 ? -4.976 12.390 32.404 1.00 90.81 91 LEU A O 1
ATOM 706 N N . PRO A 1 92 ? -2.908 13.130 31.910 1.00 90.88 92 PRO A N 1
ATOM 707 C CA . PRO A 1 92 ? -2.405 12.928 33.270 1.00 90.88 92 PRO A CA 1
ATOM 708 C C . PRO A 1 92 ? -3.209 13.671 34.351 1.00 90.88 92 PRO A C 1
ATOM 710 O O . PRO A 1 92 ? -3.277 13.206 35.486 1.00 90.88 92 PRO A O 1
ATOM 713 N N . GLU A 1 93 ? -3.868 14.790 34.014 1.00 90.69 93 GLU A N 1
ATOM 714 C CA . GLU A 1 93 ? -4.721 15.541 34.951 1.00 90.69 93 GLU A CA 1
ATOM 715 C C . GLU A 1 93 ? -5.962 14.758 35.407 1.00 90.69 93 GLU A C 1
ATOM 717 O O . GLU A 1 93 ? -6.538 15.072 36.450 1.00 90.69 93 GLU A O 1
ATOM 722 N N . TYR A 1 94 ? -6.369 13.748 34.634 1.00 91.31 94 TYR A N 1
ATOM 723 C CA . TYR A 1 94 ? -7.587 12.967 34.846 1.00 91.31 94 TYR A CA 1
ATOM 724 C C . TYR A 1 94 ? -7.303 11.564 35.389 1.00 91.31 94 TYR A C 1
ATOM 726 O O . TYR A 1 94 ? -8.181 10.706 35.320 1.00 91.31 94 TYR A O 1
ATOM 734 N N . GLU A 1 95 ? -6.102 11.331 35.930 1.00 92.38 95 GLU A N 1
ATOM 735 C CA . GLU A 1 95 ? -5.746 10.118 36.683 1.00 92.38 95 GLU A CA 1
ATOM 736 C C . GLU A 1 95 ? -6.121 8.807 35.946 1.00 92.38 95 GLU A C 1
ATOM 738 O O . GLU A 1 95 ? -6.886 8.002 36.483 1.00 92.38 95 GLU A O 1
ATOM 743 N N . PRO A 1 96 ? -5.650 8.595 34.699 1.00 93.19 96 PRO A N 1
ATOM 744 C CA . PRO A 1 96 ? -5.864 7.338 33.983 1.00 93.19 96 PRO A CA 1
ATOM 745 C C . PRO A 1 96 ? -5.178 6.174 34.709 1.00 93.19 96 PRO A C 1
ATOM 747 O O . PRO A 1 96 ? -4.133 6.363 35.325 1.00 93.19 96 PRO A O 1
ATOM 750 N N . ASP A 1 97 ? -5.727 4.967 34.575 1.00 93.19 97 ASP A N 1
ATOM 751 C CA . ASP A 1 97 ? -4.985 3.724 34.835 1.00 93.19 97 ASP A CA 1
ATOM 752 C C . ASP A 1 97 ? -4.486 3.112 33.529 1.00 93.19 97 ASP A C 1
ATOM 754 O O . ASP A 1 97 ? -3.407 2.529 33.484 1.00 93.19 97 ASP A O 1
ATOM 758 N N . LEU A 1 98 ? -5.270 3.266 32.459 1.00 94.44 98 LEU A N 1
ATOM 759 C CA . LEU A 1 98 ? -4.962 2.741 31.139 1.00 94.44 98 LEU A CA 1
ATOM 760 C C . LEU A 1 98 ? -5.361 3.732 30.047 1.00 94.44 98 LEU A C 1
ATOM 762 O O . LEU A 1 98 ? -6.457 4.298 30.058 1.00 94.44 98 LEU A O 1
ATOM 766 N N . ILE A 1 99 ? -4.499 3.861 29.046 1.00 94.88 99 ILE A N 1
ATOM 767 C CA . ILE A 1 99 ? -4.794 4.547 27.794 1.00 94.88 99 ILE A CA 1
ATOM 768 C C . ILE A 1 99 ? -4.749 3.541 26.644 1.00 94.88 99 ILE A C 1
ATOM 770 O O . ILE A 1 99 ? -3.712 2.943 26.378 1.00 94.88 99 ILE A O 1
ATOM 774 N N . ILE A 1 100 ? -5.857 3.392 25.921 1.00 96.44 100 ILE A N 1
ATOM 775 C CA . ILE A 1 100 ? -5.918 2.655 24.656 1.00 96.44 100 ILE A CA 1
ATOM 776 C C . ILE A 1 100 ? -5.700 3.654 23.521 1.00 96.44 100 ILE A C 1
ATOM 778 O O . ILE A 1 100 ? -6.486 4.582 23.353 1.00 96.44 100 ILE A O 1
ATOM 782 N N . LEU A 1 101 ? -4.640 3.462 22.742 1.00 95.81 101 LEU A N 1
ATOM 783 C CA . LEU A 1 101 ? -4.266 4.293 21.604 1.00 95.81 101 LEU A CA 1
ATOM 784 C C . LEU A 1 101 ? -4.566 3.553 20.296 1.00 95.81 101 LEU A C 1
ATOM 786 O O . LEU A 1 101 ? -3.758 2.753 19.830 1.00 95.81 101 LEU A O 1
ATOM 790 N N . TYR A 1 102 ? -5.729 3.821 19.708 1.00 96.06 102 TYR A N 1
ATOM 791 C CA . TYR A 1 102 ? -6.178 3.251 18.437 1.00 96.06 102 TYR A CA 1
ATOM 792 C C . TYR A 1 102 ? -5.721 4.126 17.261 1.00 96.06 102 TYR A C 1
ATOM 794 O O . TYR A 1 102 ? -6.161 5.266 17.114 1.00 96.06 102 TYR A O 1
ATOM 802 N N . THR A 1 103 ? -4.805 3.623 16.429 1.00 93.81 103 THR A N 1
ATOM 803 C CA . THR A 1 103 ? -4.093 4.442 15.428 1.00 93.81 103 THR A CA 1
ATOM 804 C C . THR A 1 103 ? -3.774 3.664 14.144 1.00 93.81 103 THR A C 1
ATOM 806 O O . THR A 1 103 ? -3.901 2.436 14.091 1.00 93.81 103 THR A O 1
ATOM 809 N N . GLY A 1 104 ? -3.407 4.373 13.070 1.00 92.25 104 GLY A N 1
ATOM 810 C CA . GLY A 1 104 ? -2.853 3.798 11.843 1.00 92.25 104 GLY A CA 1
ATOM 811 C C . GLY A 1 104 ? -3.466 4.318 10.540 1.00 92.25 104 GLY A C 1
ATOM 812 O O . GLY A 1 104 ? -2.735 4.629 9.607 1.00 92.25 104 GLY A O 1
ATOM 813 N N . TRP A 1 105 ? -4.793 4.414 10.449 1.00 92.12 105 TRP A N 1
ATOM 814 C CA . TRP A 1 105 ? -5.511 4.736 9.214 1.00 92.12 105 TRP A CA 1
ATOM 815 C C . TRP A 1 105 ? -5.305 6.182 8.774 1.00 92.12 105 TRP A C 1
ATOM 817 O O . TRP A 1 105 ? -5.033 6.429 7.598 1.00 92.12 105 TRP A O 1
ATOM 827 N N . ASN A 1 106 ? -5.390 7.139 9.700 1.00 90.44 106 ASN A N 1
ATOM 828 C CA . ASN A 1 106 ? -5.180 8.547 9.372 1.00 90.44 106 ASN A CA 1
ATOM 829 C C . ASN A 1 106 ? -3.714 8.877 9.098 1.00 90.44 106 ASN A C 1
ATOM 831 O O . ASN A 1 106 ? -3.446 9.734 8.257 1.00 90.44 106 ASN A O 1
ATOM 835 N N . GLU A 1 107 ? -2.777 8.202 9.763 1.00 90.00 107 GLU A N 1
ATOM 836 C CA . GLU A 1 107 ? -1.347 8.325 9.467 1.00 90.00 107 GLU A CA 1
ATOM 837 C C . GLU A 1 107 ? -1.061 7.856 8.040 1.00 90.00 107 GLU A C 1
ATOM 839 O O . GLU A 1 107 ? -0.435 8.575 7.262 1.00 90.00 107 GLU A O 1
ATOM 844 N N . LEU A 1 108 ? -1.603 6.691 7.679 1.00 88.94 108 LEU A N 1
ATOM 845 C CA . LEU A 1 108 ? -1.474 6.128 6.342 1.00 88.94 108 LEU A CA 1
ATOM 846 C C . LEU A 1 108 ? -2.138 7.023 5.287 1.00 88.94 108 LEU A C 1
ATOM 848 O O . LEU A 1 108 ? -1.536 7.326 4.266 1.00 88.94 108 LEU A O 1
ATOM 852 N N . SER A 1 109 ? -3.349 7.513 5.571 1.00 87.69 109 SER A N 1
ATOM 853 C CA . SER A 1 109 ? -4.109 8.392 4.671 1.00 87.69 109 SER A CA 1
ATOM 854 C C . SER A 1 109 ? -3.491 9.782 4.490 1.00 87.69 109 SER A C 1
ATOM 856 O O . SER A 1 109 ? -3.878 10.501 3.575 1.00 87.69 109 SER A O 1
ATOM 858 N N . ARG A 1 110 ? -2.593 10.212 5.381 1.00 85.88 110 ARG A N 1
ATOM 859 C CA . ARG A 1 110 ? -1.889 11.504 5.295 1.00 85.88 110 ARG A CA 1
ATOM 860 C C . ARG A 1 110 ? -0.470 11.374 4.766 1.00 85.88 110 ARG A C 1
ATOM 862 O O . ARG A 1 110 ? 0.246 12.371 4.773 1.00 85.88 110 ARG A O 1
ATOM 869 N N . ASP A 1 111 ? -0.079 10.174 4.354 1.00 81.88 111 ASP A N 1
ATOM 870 C CA . ASP A 1 111 ? 1.254 9.888 3.838 1.00 81.88 111 ASP A CA 1
ATOM 871 C C . ASP A 1 111 ? 2.380 10.157 4.860 1.00 81.88 111 ASP A C 1
ATOM 873 O O . ASP A 1 111 ? 3.466 10.627 4.526 1.00 81.88 111 ASP A O 1
ATOM 877 N N . TYR A 1 112 ? 2.120 9.882 6.147 1.00 87.50 112 TYR A N 1
ATOM 878 C CA . TYR A 1 112 ? 3.146 10.002 7.188 1.00 87.50 112 TYR A CA 1
ATOM 879 C C . TYR A 1 112 ? 4.135 8.827 7.104 1.00 87.50 112 TYR A C 1
ATOM 881 O O . TYR A 1 112 ? 3.695 7.674 7.118 1.00 87.50 112 TYR A O 1
ATOM 889 N N . PRO A 1 113 ? 5.458 9.076 7.116 1.00 89.44 113 PRO A N 1
ATOM 890 C CA . PRO A 1 113 ? 6.456 8.022 7.109 1.00 89.44 113 PRO A CA 1
ATOM 891 C C . PRO A 1 113 ? 6.400 7.233 8.415 1.00 89.44 113 PRO A C 1
ATOM 893 O O . PRO A 1 113 ? 6.314 7.804 9.509 1.00 89.44 113 PRO A O 1
ATOM 896 N N . VAL A 1 114 ? 6.538 5.909 8.309 1.00 92.31 114 VAL A N 1
ATOM 897 C CA . VAL A 1 114 ? 6.542 4.991 9.462 1.00 92.31 114 VAL A CA 1
ATOM 898 C C . VAL A 1 114 ? 7.543 5.426 10.526 1.00 92.31 114 VAL A C 1
ATOM 900 O O . VAL A 1 114 ? 7.200 5.450 11.705 1.00 92.31 114 VAL A O 1
ATOM 903 N N . MET A 1 115 ? 8.742 5.853 10.126 1.00 88.88 115 MET A N 1
ATOM 904 C CA . MET A 1 115 ? 9.769 6.338 11.055 1.00 88.88 115 MET A CA 1
ATOM 905 C C . MET A 1 115 ? 9.263 7.481 11.946 1.00 88.88 115 MET A C 1
ATOM 907 O O . MET A 1 115 ? 9.454 7.441 13.160 1.00 88.88 115 MET A O 1
ATOM 911 N N . GLY A 1 116 ? 8.543 8.451 11.374 1.00 87.81 116 GLY A N 1
ATOM 912 C CA . GLY A 1 116 ? 7.965 9.560 12.134 1.00 87.81 116 GLY A CA 1
ATOM 913 C C . GLY A 1 116 ? 6.876 9.099 13.107 1.00 87.81 116 GLY A C 1
ATOM 914 O O . GLY A 1 116 ? 6.837 9.544 14.254 1.00 87.81 116 GLY A O 1
ATOM 915 N N . ILE A 1 117 ? 6.020 8.158 12.691 1.00 91.88 117 ILE A N 1
ATOM 916 C CA . ILE A 1 117 ? 4.995 7.553 13.564 1.00 91.88 117 ILE A CA 1
ATOM 917 C C . ILE A 1 117 ? 5.663 6.854 14.757 1.00 91.88 117 ILE A C 1
ATOM 919 O O . ILE A 1 117 ? 5.258 7.042 15.907 1.00 91.88 117 ILE A O 1
ATOM 923 N N . ILE A 1 118 ? 6.720 6.085 14.495 1.00 92.50 118 ILE A N 1
ATOM 924 C CA . ILE A 1 118 ? 7.481 5.356 15.513 1.00 92.50 118 ILE A CA 1
ATOM 925 C C . ILE A 1 118 ? 8.187 6.309 16.478 1.00 92.50 118 ILE A C 1
ATOM 927 O O . ILE A 1 118 ? 8.235 6.023 17.675 1.00 92.50 118 ILE A O 1
ATOM 931 N N . ASP A 1 119 ? 8.677 7.456 16.013 1.00 89.50 119 ASP A N 1
ATOM 932 C CA . ASP A 1 119 ? 9.261 8.479 16.885 1.00 89.50 119 ASP A CA 1
ATOM 933 C C . ASP A 1 119 ? 8.226 9.059 17.862 1.00 89.50 119 ASP A C 1
ATOM 935 O O . ASP A 1 119 ? 8.508 9.181 19.063 1.00 89.50 119 ASP A O 1
ATOM 939 N N . PHE A 1 120 ? 7.000 9.333 17.397 1.00 90.88 120 PHE A N 1
ATOM 940 C CA . PHE A 1 120 ? 5.903 9.738 18.282 1.00 90.88 120 PHE A CA 1
ATOM 941 C C . PHE A 1 120 ? 5.560 8.645 19.296 1.00 90.88 120 PHE A C 1
ATOM 943 O O . PHE A 1 120 ? 5.493 8.936 20.494 1.00 90.88 120 PHE A O 1
ATOM 950 N N . LEU A 1 121 ? 5.401 7.396 18.846 1.00 92.06 121 LEU A N 1
ATOM 951 C CA . LEU A 1 121 ? 5.088 6.258 19.717 1.00 92.06 121 LEU A CA 1
ATOM 952 C C . LEU A 1 121 ? 6.186 6.001 20.750 1.00 92.06 121 LEU A C 1
ATOM 954 O O . LEU A 1 121 ? 5.887 5.785 21.922 1.00 92.06 121 LEU A O 1
ATOM 958 N N . ARG A 1 122 ? 7.462 6.116 20.370 1.00 90.56 122 ARG A N 1
ATOM 959 C CA . ARG A 1 122 ? 8.586 6.030 21.313 1.00 90.56 122 ARG A CA 1
ATOM 960 C C . ARG A 1 122 ? 8.488 7.112 22.380 1.00 90.56 122 ARG A C 1
ATOM 962 O O . ARG A 1 122 ? 8.686 6.844 23.563 1.00 90.56 122 ARG A O 1
ATOM 969 N N . GLY A 1 123 ? 8.148 8.335 21.977 1.00 88.38 123 GLY A N 1
ATOM 970 C CA . GLY A 1 123 ? 7.894 9.429 22.905 1.00 88.38 123 GLY A CA 1
ATOM 971 C C . GLY A 1 123 ? 6.719 9.158 23.850 1.00 88.38 123 GLY A C 1
ATOM 972 O O . GLY A 1 123 ? 6.791 9.553 25.008 1.00 88.38 123 GLY A O 1
ATOM 973 N N . VAL A 1 124 ? 5.657 8.507 23.370 1.00 89.25 124 VAL A N 1
ATOM 974 C CA . VAL A 1 124 ? 4.500 8.094 24.180 1.00 89.25 124 VAL A CA 1
ATOM 975 C C . VAL A 1 124 ? 4.912 7.035 25.200 1.00 89.25 124 VAL A C 1
ATOM 977 O O . VAL A 1 124 ? 4.729 7.266 26.390 1.00 89.25 124 VAL A O 1
ATOM 980 N N . CYS A 1 125 ? 5.568 5.954 24.777 1.00 88.00 125 CYS A N 1
ATOM 981 C CA . CYS A 1 125 ? 5.988 4.876 25.677 1.00 88.00 125 CYS A CA 1
ATOM 982 C C . CYS A 1 125 ? 7.027 5.317 26.714 1.00 88.00 125 CYS A C 1
ATOM 984 O O . CYS A 1 125 ? 7.055 4.805 27.823 1.00 88.00 125 CYS A O 1
ATOM 986 N N . ASN A 1 126 ? 7.840 6.332 26.420 1.00 84.12 126 ASN A N 1
ATOM 987 C CA . ASN A 1 126 ? 8.764 6.892 27.410 1.00 84.12 126 ASN A CA 1
ATOM 988 C C . ASN A 1 126 ? 8.081 7.752 28.494 1.00 84.12 126 ASN A C 1
ATOM 990 O O . ASN A 1 126 ? 8.741 8.131 29.465 1.00 84.12 126 ASN A O 1
ATOM 994 N N . THR A 1 127 ? 6.791 8.074 28.344 1.00 75.94 127 THR A N 1
ATOM 995 C CA . THR A 1 127 ? 6.024 8.895 29.305 1.00 75.94 127 THR A CA 1
ATOM 996 C C . THR A 1 127 ? 5.820 8.173 30.647 1.00 75.94 127 THR A C 1
ATOM 998 O O . THR A 1 127 ? 5.740 8.824 31.689 1.00 75.94 127 THR A O 1
ATOM 1001 N N . ASP A 1 128 ? 5.855 6.837 30.642 1.00 58.41 128 ASP A N 1
ATOM 1002 C CA . ASP A 1 128 ? 5.727 5.955 31.815 1.00 58.41 128 ASP A CA 1
ATOM 1003 C C . ASP A 1 128 ? 6.774 6.236 32.917 1.00 58.41 128 ASP A C 1
ATOM 1005 O O . ASP A 1 128 ? 6.533 6.052 34.106 1.00 58.41 128 ASP A O 1
ATOM 1009 N N . LYS A 1 129 ? 7.928 6.839 32.586 1.00 54.84 129 LYS A N 1
ATOM 1010 C CA . LYS A 1 129 ? 8.922 7.208 33.615 1.00 54.84 129 LYS A CA 1
ATOM 1011 C C . LYS A 1 129 ? 8.450 8.304 34.589 1.00 54.84 129 LYS A C 1
ATOM 1013 O O . LYS A 1 129 ? 9.153 8.557 35.568 1.00 54.84 129 LYS A O 1
ATOM 1018 N N . GLN A 1 130 ? 7.322 8.975 34.335 1.00 55.41 130 GLN A N 1
ATOM 1019 C CA . GLN A 1 130 ? 6.791 10.044 35.198 1.00 55.41 130 GLN A CA 1
ATOM 1020 C C . GLN A 1 130 ? 5.315 9.881 35.587 1.00 55.41 130 GLN A C 1
ATOM 1022 O O . GLN A 1 130 ? 4.905 10.481 36.581 1.00 55.41 130 GLN A O 1
ATOM 1027 N N . ASN A 1 131 ? 4.533 9.077 34.862 1.00 63.66 131 ASN A N 1
ATOM 1028 C CA . ASN A 1 131 ? 3.088 8.987 35.054 1.00 63.66 131 ASN A CA 1
ATOM 1029 C C . ASN A 1 131 ? 2.651 7.546 35.364 1.00 63.66 131 ASN A C 1
ATOM 1031 O O . ASN A 1 131 ? 3.117 6.609 34.740 1.00 63.66 131 ASN A O 1
ATOM 1035 N N . ASN A 1 132 ? 1.751 7.378 36.334 1.00 81.12 132 ASN A N 1
ATOM 1036 C CA . ASN A 1 132 ? 1.358 6.087 36.914 1.00 81.12 132 ASN A CA 1
ATOM 1037 C C . ASN A 1 132 ? 0.229 5.388 36.118 1.00 81.12 132 ASN A C 1
ATOM 1039 O O . ASN A 1 132 ? -0.800 5.057 36.708 1.00 81.12 132 ASN A O 1
ATOM 1043 N N . PHE A 1 133 ? 0.382 5.236 34.797 1.00 88.94 133 PHE A N 1
ATOM 1044 C CA . PHE A 1 133 ? -0.633 4.631 33.920 1.00 88.94 133 PHE A CA 1
ATOM 1045 C C . PHE A 1 133 ? -0.035 3.808 32.777 1.00 88.94 133 PHE A C 1
ATOM 1047 O O . PHE A 1 133 ? 1.011 4.155 32.235 1.00 88.94 133 PHE A O 1
ATOM 1054 N N . ASP A 1 134 ? -0.765 2.778 32.354 1.00 91.25 134 ASP A N 1
ATOM 1055 C CA . ASP A 1 134 ? -0.375 1.894 31.258 1.00 91.25 134 ASP A CA 1
ATOM 1056 C C . ASP A 1 134 ? -0.835 2.427 29.892 1.00 91.25 134 ASP A C 1
ATOM 1058 O O . ASP A 1 134 ? -1.825 3.159 29.776 1.00 91.25 134 ASP A O 1
ATOM 1062 N N . ILE A 1 135 ? -0.148 2.010 28.824 1.00 92.94 135 ILE A N 1
ATOM 1063 C CA . ILE A 1 135 ? -0.497 2.364 27.443 1.00 92.94 135 ILE A CA 1
ATOM 1064 C C . ILE A 1 135 ? -0.649 1.100 26.589 1.00 92.94 135 ILE A C 1
ATOM 1066 O O . ILE A 1 135 ? 0.261 0.280 26.478 1.00 92.94 135 ILE A O 1
ATOM 1070 N N . MET A 1 136 ? -1.797 0.962 25.933 1.00 94.50 136 MET A N 1
ATOM 1071 C CA . MET A 1 136 ? -2.117 -0.108 24.991 1.00 94.50 136 MET A CA 1
ATOM 1072 C C . MET A 1 136 ? -2.205 0.466 23.578 1.00 94.50 136 MET A C 1
ATOM 1074 O O . MET A 1 136 ? -3.181 1.123 23.223 1.00 94.50 136 MET A O 1
ATOM 1078 N N . ILE A 1 137 ? -1.191 0.213 22.753 1.00 95.81 137 ILE A N 1
ATOM 1079 C CA . ILE A 1 137 ? -1.182 0.608 21.342 1.00 95.81 137 ILE A CA 1
ATOM 1080 C C . ILE A 1 137 ? -1.973 -0.422 20.541 1.00 95.81 137 ILE A C 1
ATOM 1082 O O . ILE A 1 137 ? -1.677 -1.619 20.581 1.00 95.81 137 ILE A O 1
ATOM 1086 N N . VAL A 1 138 ? -2.944 0.055 19.769 1.00 96.62 138 VAL A N 1
ATOM 1087 C CA . VAL A 1 138 ? -3.769 -0.768 18.892 1.00 96.62 138 VAL A CA 1
ATOM 1088 C C . VAL A 1 138 ? -3.624 -0.321 17.449 1.00 96.62 138 VAL A C 1
ATOM 1090 O O . VAL A 1 138 ? -3.893 0.833 17.109 1.00 96.62 138 VAL A O 1
ATOM 1093 N N . LEU A 1 139 ? -3.267 -1.274 16.589 1.00 96.12 139 LEU A N 1
ATOM 1094 C CA . LEU A 1 139 ? -3.258 -1.071 15.146 1.00 96.12 139 LEU A CA 1
ATOM 1095 C C . LEU A 1 139 ? -4.626 -1.424 14.558 1.00 96.12 139 LEU A C 1
ATOM 1097 O O . LEU A 1 139 ? -5.098 -2.554 14.709 1.00 96.12 139 LEU A O 1
ATOM 1101 N N . GLN A 1 140 ? -5.262 -0.444 13.924 1.00 95.12 140 GLN A N 1
ATOM 1102 C CA . GLN A 1 140 ? -6.654 -0.545 13.501 1.00 95.12 140 GLN A CA 1
ATOM 1103 C C . GLN A 1 140 ? -6.916 -1.408 12.249 1.00 95.12 140 GLN A C 1
ATOM 1105 O O . GLN A 1 140 ? -6.105 -1.453 11.327 1.00 95.12 140 GLN A O 1
ATOM 1110 N N . PRO A 1 141 ? -8.070 -2.086 12.155 1.00 95.94 141 PRO A N 1
ATOM 1111 C CA . PRO A 1 141 ? -8.495 -2.739 10.920 1.00 95.94 141 PRO A CA 1
ATOM 1112 C C . PRO A 1 141 ? -8.896 -1.734 9.829 1.00 95.94 141 PRO A C 1
ATOM 1114 O O . PRO A 1 141 ? -9.696 -0.837 10.062 1.00 95.94 141 PRO A O 1
ATOM 1117 N N . ILE A 1 142 ? -8.401 -1.952 8.606 1.00 95.19 142 ILE A N 1
ATOM 1118 C CA . ILE A 1 142 ? -8.687 -1.152 7.400 1.00 95.19 142 ILE A CA 1
ATOM 1119 C C . ILE A 1 142 ? -9.178 -2.105 6.301 1.00 95.19 142 ILE A C 1
ATOM 1121 O O . ILE A 1 142 ? -8.613 -3.190 6.116 1.00 95.19 142 ILE A O 1
ATOM 1125 N N . ALA A 1 143 ? -10.227 -1.722 5.572 1.00 94.00 143 ALA A N 1
ATOM 1126 C CA . ALA A 1 143 ? -10.816 -2.544 4.520 1.00 94.00 143 ALA A CA 1
ATOM 1127 C C . ALA A 1 143 ? -9.774 -2.900 3.442 1.00 94.00 143 ALA A C 1
ATOM 1129 O O . ALA A 1 143 ? -9.194 -2.024 2.801 1.00 94.00 143 ALA A O 1
ATOM 1130 N N . GLY A 1 144 ? -9.542 -4.200 3.239 1.00 92.31 144 GLY A N 1
ATOM 1131 C CA . GLY A 1 144 ? -8.565 -4.731 2.276 1.00 92.31 144 GLY A CA 1
ATOM 1132 C C . GLY A 1 144 ? -7.155 -4.983 2.830 1.00 92.31 144 GLY A C 1
ATOM 1133 O O . GLY A 1 144 ? -6.331 -5.571 2.134 1.00 92.31 144 GLY A O 1
ATOM 1134 N N . PHE A 1 145 ? -6.869 -4.616 4.084 1.00 94.00 145 PHE A N 1
ATOM 1135 C CA . PHE A 1 145 ? -5.558 -4.866 4.705 1.00 94.00 145 PHE A CA 1
ATOM 1136 C C . PHE A 1 145 ? -5.497 -6.213 5.450 1.00 94.00 145 PHE A C 1
ATOM 1138 O O . PHE A 1 145 ? -4.423 -6.815 5.551 1.00 94.00 145 PHE A O 1
ATOM 1145 N N . GLY A 1 146 ? -6.643 -6.700 5.940 1.00 92.62 146 GLY A N 1
ATOM 1146 C CA . GLY A 1 146 ? -6.825 -8.051 6.488 1.00 92.62 146 GLY A CA 1
ATOM 1147 C C . GLY A 1 146 ? -7.108 -9.113 5.416 1.00 92.62 146 GLY A C 1
ATOM 1148 O O . GLY A 1 146 ? -6.849 -8.906 4.231 1.00 92.62 146 GLY A O 1
ATOM 1149 N N . ASN A 1 147 ? -7.656 -10.255 5.835 1.00 95.38 147 ASN A N 1
ATOM 1150 C CA . ASN A 1 147 ? -8.090 -11.359 4.965 1.00 95.38 147 ASN A CA 1
ATOM 1151 C C . ASN A 1 147 ? -9.615 -11.523 4.911 1.00 95.38 147 ASN A C 1
ATOM 1153 O O . ASN A 1 147 ? -10.106 -12.528 4.393 1.00 95.38 147 ASN A O 1
ATOM 1157 N N . LYS A 1 148 ? -10.376 -10.558 5.444 1.00 95.00 148 LYS A N 1
ATOM 1158 C CA . LYS A 1 148 ? -11.834 -10.529 5.306 1.00 95.00 148 LYS A CA 1
ATOM 1159 C C . LYS A 1 148 ? -12.234 -10.688 3.840 1.00 95.00 148 LYS A C 1
ATOM 1161 O O . LYS A 1 148 ? -11.802 -9.923 2.979 1.00 95.00 148 LYS A O 1
ATOM 1166 N N . VAL A 1 149 ? -13.155 -11.614 3.580 1.00 95.31 149 VAL A N 1
ATOM 1167 C CA . VAL A 1 149 ? -13.884 -11.646 2.309 1.00 95.31 149 VAL A CA 1
ATOM 1168 C C . VAL A 1 149 ? -14.788 -10.414 2.263 1.00 95.31 149 VAL A C 1
ATOM 1170 O O . VAL A 1 149 ? -15.780 -10.319 2.995 1.00 95.31 149 VAL A O 1
ATOM 1173 N N . LEU A 1 150 ? -14.387 -9.439 1.449 1.00 95.50 150 LEU A N 1
ATOM 1174 C CA . LEU A 1 150 ? -15.094 -8.176 1.283 1.00 95.50 150 LEU A CA 1
ATOM 1175 C C . LEU A 1 150 ? -16.387 -8.393 0.493 1.00 95.50 150 LEU A C 1
ATOM 1177 O O . LEU A 1 150 ? -16.416 -9.125 -0.499 1.00 95.50 150 LEU A O 1
ATOM 1181 N N . THR A 1 151 ? -17.456 -7.726 0.919 1.00 95.00 151 THR A N 1
ATOM 1182 C CA . THR A 1 151 ? -18.651 -7.558 0.084 1.00 95.00 151 THR A CA 1
ATOM 1183 C C . THR A 1 151 ? -18.334 -6.696 -1.137 1.00 95.00 151 THR A C 1
ATOM 1185 O O . THR A 1 151 ? -17.310 -6.019 -1.179 1.00 95.00 151 THR A O 1
ATOM 1188 N N . GLU A 1 152 ? -19.209 -6.698 -2.143 1.00 93.69 152 GLU A N 1
ATOM 1189 C CA . GLU A 1 152 ? -18.999 -5.928 -3.377 1.00 93.69 152 GLU A CA 1
ATOM 1190 C C . GLU A 1 152 ? -18.763 -4.433 -3.097 1.00 93.69 152 GLU A C 1
ATOM 1192 O O . GLU A 1 152 ? -17.788 -3.864 -3.581 1.00 93.69 152 GLU A O 1
ATOM 1197 N N . GLN A 1 153 ? -19.579 -3.832 -2.223 1.00 92.88 153 GLN A N 1
ATOM 1198 C CA . GLN A 1 153 ? -19.392 -2.454 -1.762 1.00 92.88 153 GLN A CA 1
ATOM 1199 C C . GLN A 1 153 ? -18.015 -2.246 -1.122 1.00 92.88 153 GLN A C 1
ATOM 1201 O O . GLN A 1 153 ? -17.310 -1.307 -1.475 1.00 92.88 153 GLN A O 1
ATOM 1206 N N . GLU A 1 154 ? -17.635 -3.096 -0.164 1.00 94.88 154 GLU A N 1
ATOM 1207 C CA . GLU A 1 154 ? -16.369 -2.952 0.565 1.00 94.88 154 GLU A CA 1
ATOM 1208 C C . GLU A 1 154 ? -15.169 -3.136 -0.366 1.00 94.88 154 GLU A C 1
ATOM 1210 O O . GLU A 1 154 ? -14.185 -2.412 -0.248 1.00 94.88 154 GLU A O 1
ATOM 1215 N N . LYS A 1 155 ? -15.261 -4.071 -1.318 1.00 95.31 155 LYS A N 1
ATOM 1216 C CA . LYS A 1 155 ? -14.243 -4.292 -2.345 1.00 95.31 155 LYS A CA 1
ATOM 1217 C C . LYS A 1 155 ? -14.092 -3.057 -3.226 1.00 95.31 155 LYS A C 1
ATOM 1219 O O . LYS A 1 155 ? -12.975 -2.582 -3.396 1.00 95.31 155 LYS A O 1
ATOM 1224 N N . ILE A 1 156 ? -15.194 -2.522 -3.752 1.00 94.69 156 ILE A N 1
ATOM 1225 C CA . ILE A 1 156 ? -15.171 -1.332 -4.611 1.00 94.69 156 ILE A CA 1
ATOM 1226 C C . ILE A 1 156 ? -14.634 -0.130 -3.836 1.00 94.69 156 ILE A C 1
ATOM 1228 O O . ILE A 1 156 ? -13.736 0.539 -4.324 1.00 94.69 156 ILE A O 1
ATOM 1232 N N . ASN A 1 157 ? -15.094 0.108 -2.607 1.00 93.06 157 ASN A N 1
ATOM 1233 C CA . ASN A 1 157 ? -14.592 1.216 -1.792 1.00 93.06 157 ASN A CA 1
ATOM 1234 C C . ASN A 1 157 ? -13.115 1.052 -1.412 1.00 93.06 157 ASN A C 1
ATOM 1236 O O . ASN A 1 157 ? -12.372 2.030 -1.417 1.00 93.06 157 ASN A O 1
ATOM 1240 N N . SER A 1 158 ? -12.668 -0.172 -1.119 1.00 93.88 158 SER A N 1
ATOM 1241 C CA . SER A 1 158 ? -11.255 -0.465 -0.856 1.00 93.88 158 SER A CA 1
ATOM 1242 C C . SER A 1 158 ? -10.390 -0.175 -2.085 1.00 93.88 158 SER A C 1
ATOM 1244 O O . SER A 1 158 ? -9.356 0.480 -1.956 1.00 93.88 158 SER A O 1
ATOM 1246 N N . LEU A 1 159 ? -10.856 -0.578 -3.273 1.00 93.75 159 LEU A N 1
ATOM 1247 C CA . LEU A 1 159 ? -10.184 -0.333 -4.545 1.00 93.75 159 LEU A CA 1
ATOM 1248 C C . LEU A 1 159 ? -10.215 1.146 -4.950 1.00 93.75 159 LEU A C 1
ATOM 1250 O O . LEU A 1 159 ? -9.197 1.684 -5.352 1.00 93.75 159 LEU A O 1
ATOM 1254 N N . THR A 1 160 ? -11.331 1.856 -4.873 1.00 92.44 160 THR A N 1
ATOM 1255 C CA . THR A 1 160 ? -11.370 3.229 -5.405 1.00 92.44 160 THR A CA 1
ATOM 1256 C C . THR A 1 160 ? -10.954 4.282 -4.388 1.00 92.44 160 THR A C 1
ATOM 1258 O O . THR A 1 160 ? -10.568 5.376 -4.802 1.00 92.44 160 THR A O 1
ATOM 1261 N N . GLY A 1 161 ? -11.027 3.973 -3.089 1.00 90.81 161 GLY A N 1
ATOM 1262 C CA . GLY A 1 161 ? -10.825 4.933 -2.011 1.00 90.81 161 GLY A CA 1
ATOM 1263 C C . GLY A 1 161 ? -9.382 5.411 -1.872 1.00 90.81 161 GLY A C 1
ATOM 1264 O O . GLY A 1 161 ? -8.423 4.653 -2.069 1.00 90.81 161 GLY A O 1
ATOM 1265 N N . GLN A 1 162 ? -9.246 6.688 -1.524 1.00 88.00 162 GLN A N 1
ATOM 1266 C CA . GLN A 1 162 ? -7.993 7.418 -1.653 1.00 88.00 162 GLN A CA 1
ATOM 1267 C C . GLN A 1 162 ? -7.472 7.982 -0.323 1.00 88.00 162 GLN A C 1
ATOM 1269 O O . GLN A 1 162 ? -8.208 8.255 0.640 1.00 88.00 162 GLN A O 1
ATOM 1274 N N . ASP A 1 163 ? -6.157 8.159 -0.278 1.00 84.19 163 ASP A N 1
ATOM 1275 C CA . ASP A 1 163 ? -5.482 8.995 0.700 1.00 84.19 163 ASP A CA 1
ATOM 1276 C C . ASP A 1 163 ? -5.744 10.492 0.418 1.00 84.19 163 ASP A C 1
ATOM 1278 O O . ASP A 1 163 ? -6.495 10.864 -0.484 1.00 84.19 163 ASP A O 1
ATOM 1282 N N . HIS A 1 164 ? -5.170 11.385 1.221 1.00 81.50 164 HIS A N 1
ATOM 1283 C CA . HIS A 1 164 ? -5.404 12.830 1.093 1.00 81.50 164 HIS A CA 1
ATOM 1284 C C . HIS A 1 164 ? -4.713 13.475 -0.113 1.00 81.50 164 HIS A C 1
ATOM 1286 O O . HIS A 1 164 ? -4.961 14.649 -0.383 1.00 81.50 164 HIS A O 1
ATOM 1292 N N . ASN A 1 165 ? -3.879 12.719 -0.823 1.00 79.00 165 ASN A N 1
ATOM 1293 C CA . ASN A 1 165 ? -3.156 13.153 -2.009 1.00 79.00 165 ASN A CA 1
ATOM 1294 C C . ASN A 1 165 ? -3.712 12.492 -3.289 1.00 79.00 165 ASN A C 1
ATOM 1296 O O . ASN A 1 165 ? -3.173 12.711 -4.370 1.00 79.00 165 ASN A O 1
ATOM 1300 N N . GLY A 1 166 ? -4.799 11.715 -3.184 1.00 79.50 166 GLY A N 1
ATOM 1301 C CA . GLY A 1 166 ? -5.485 11.084 -4.314 1.00 79.50 166 GLY A CA 1
ATOM 1302 C C . GLY A 1 166 ? -4.985 9.679 -4.678 1.00 79.50 166 GLY A C 1
ATOM 1303 O O . GLY A 1 166 ? -5.425 9.109 -5.681 1.00 79.50 166 GLY A O 1
ATOM 1304 N N . PHE A 1 167 ? -4.096 9.087 -3.877 1.00 82.94 167 PHE A N 1
ATOM 1305 C CA . PHE A 1 167 ? -3.556 7.748 -4.127 1.00 82.94 167 PHE A CA 1
ATOM 1306 C C . PHE A 1 167 ? -4.459 6.674 -3.544 1.00 82.94 167 PHE A C 1
ATOM 1308 O O . PHE A 1 167 ? -5.013 6.831 -2.460 1.00 82.94 167 PHE A O 1
ATOM 1315 N N . GLN A 1 168 ? -4.588 5.547 -4.244 1.00 87.69 168 GLN A N 1
ATOM 1316 C CA . GLN A 1 168 ? -5.365 4.407 -3.765 1.00 87.69 168 GLN A CA 1
ATOM 1317 C C . GLN A 1 168 ? -4.779 3.895 -2.441 1.00 87.69 168 GLN A C 1
ATOM 1319 O O . GLN A 1 168 ? -3.681 3.339 -2.408 1.00 87.69 168 GLN A O 1
ATOM 1324 N N . LEU A 1 169 ? -5.529 4.041 -1.345 1.00 89.44 169 LEU A N 1
ATOM 1325 C CA . LEU A 1 169 ? -5.027 3.734 -0.002 1.00 89.44 169 LEU A CA 1
ATOM 1326 C C . LEU A 1 169 ? -4.614 2.263 0.139 1.00 89.44 169 LEU A C 1
ATOM 1328 O O . LEU A 1 169 ? -3.655 1.967 0.846 1.00 89.44 169 LEU A O 1
ATOM 1332 N N . LEU A 1 170 ? -5.301 1.348 -0.557 1.00 89.88 170 LEU A N 1
ATOM 1333 C CA . LEU A 1 170 ? -4.978 -0.082 -0.557 1.00 89.88 170 LEU A CA 1
ATOM 1334 C C . LEU A 1 170 ? -3.534 -0.363 -1.003 1.00 89.88 170 LEU A C 1
ATOM 1336 O O . LEU A 1 170 ? -2.931 -1.332 -0.541 1.00 89.88 170 LEU A O 1
ATOM 1340 N N . GLN A 1 171 ? -2.949 0.510 -1.829 1.00 85.88 171 GLN A N 1
ATOM 1341 C CA . GLN A 1 171 ? -1.548 0.387 -2.218 1.00 85.88 171 GLN A CA 1
ATOM 1342 C C . GLN A 1 171 ? -0.618 0.551 -1.016 1.00 85.88 171 GLN A C 1
ATOM 1344 O O . GLN A 1 171 ? 0.442 -0.044 -0.996 1.00 85.88 171 GLN A O 1
ATOM 1349 N N . ALA A 1 172 ? -1.000 1.246 0.053 1.00 88.56 172 ALA A N 1
ATOM 1350 C CA . ALA A 1 172 ? -0.153 1.428 1.231 1.00 88.56 172 ALA A CA 1
ATOM 1351 C C . ALA A 1 172 ? -0.116 0.207 2.189 1.00 88.56 172 ALA A C 1
ATOM 1353 O O . ALA A 1 172 ? 0.285 0.325 3.350 1.00 88.56 172 ALA A O 1
ATOM 1354 N N . ARG A 1 173 ? -0.512 -0.992 1.727 1.00 89.81 173 ARG A N 1
ATOM 1355 C CA . ARG A 1 173 ? -0.499 -2.231 2.529 1.00 89.81 173 ARG A CA 1
ATOM 1356 C C . ARG A 1 173 ? 0.884 -2.584 3.069 1.00 89.81 173 ARG A C 1
ATOM 1358 O O . ARG A 1 173 ? 1.009 -2.846 4.266 1.00 89.81 173 ARG A O 1
ATOM 1365 N N . SER A 1 174 ? 1.918 -2.530 2.227 1.00 90.44 174 SER A N 1
ATOM 1366 C CA . SER A 1 174 ? 3.303 -2.790 2.655 1.00 90.44 174 SER A CA 1
ATOM 1367 C C . SER A 1 174 ? 3.767 -1.797 3.716 1.00 90.44 174 SER A C 1
ATOM 1369 O O . SER A 1 174 ? 4.364 -2.208 4.707 1.00 90.44 174 SER A O 1
ATOM 1371 N N . THR A 1 175 ? 3.412 -0.516 3.568 1.00 91.69 175 THR A N 1
ATOM 1372 C CA . THR A 1 175 ? 3.677 0.530 4.563 1.00 91.69 175 THR A CA 1
ATOM 1373 C C . THR A 1 175 ? 3.059 0.165 5.912 1.00 91.69 175 THR A C 1
ATOM 1375 O O . THR A 1 175 ? 3.687 0.310 6.960 1.00 91.69 175 THR A O 1
ATOM 1378 N N . TYR A 1 176 ? 1.829 -0.355 5.903 1.00 93.81 176 TYR A N 1
ATOM 1379 C CA . TYR A 1 176 ? 1.120 -0.719 7.126 1.00 93.81 176 TYR A CA 1
ATOM 1380 C C . TYR A 1 176 ? 1.667 -1.989 7.787 1.00 93.81 176 TYR A C 1
ATOM 1382 O O . TYR A 1 176 ? 1.688 -2.100 9.016 1.00 93.81 176 TYR A O 1
ATOM 1390 N N . ASP A 1 177 ? 2.146 -2.944 6.989 1.00 93.94 177 ASP A N 1
ATOM 1391 C CA . ASP A 1 177 ? 2.889 -4.105 7.482 1.00 93.94 177 ASP A CA 1
ATOM 1392 C C . ASP A 1 177 ? 4.260 -3.722 8.046 1.00 93.94 177 ASP A C 1
ATOM 1394 O O . ASP A 1 177 ? 4.670 -4.268 9.075 1.00 93.94 177 ASP A O 1
ATOM 1398 N N . TRP A 1 178 ? 4.948 -2.761 7.429 1.00 94.88 178 TRP A N 1
ATOM 1399 C CA . TRP A 1 178 ? 6.181 -2.195 7.965 1.00 94.88 178 TRP A CA 1
ATOM 1400 C C . TRP A 1 178 ? 5.933 -1.487 9.302 1.00 94.88 178 TRP A C 1
ATOM 1402 O O . TRP A 1 178 ? 6.603 -1.807 10.284 1.00 94.88 178 TRP A O 1
ATOM 1412 N N . LEU A 1 179 ? 4.900 -0.640 9.395 1.00 95.50 179 LEU A N 1
ATOM 1413 C CA . LEU A 1 179 ? 4.509 0.016 10.648 1.00 95.50 179 LEU A CA 1
ATOM 1414 C C . LEU A 1 179 ? 4.273 -0.993 11.774 1.00 95.50 179 LEU A C 1
ATOM 1416 O O . LEU A 1 179 ? 4.808 -0.827 12.869 1.00 95.50 179 LEU A O 1
ATOM 1420 N N . LYS A 1 180 ? 3.529 -2.075 11.510 1.00 96.44 180 LYS A N 1
ATOM 1421 C CA . LYS A 1 180 ? 3.346 -3.157 12.486 1.00 96.44 180 LYS A CA 1
ATOM 1422 C C . LYS A 1 180 ? 4.686 -3.700 12.989 1.00 96.44 180 LYS A C 1
ATOM 1424 O O . LYS A 1 180 ? 4.861 -3.840 14.200 1.00 96.44 180 LYS A O 1
ATOM 1429 N N . LYS A 1 181 ? 5.599 -4.051 12.076 1.00 96.19 181 LYS A N 1
ATOM 1430 C CA . LYS A 1 181 ? 6.907 -4.630 12.430 1.00 96.19 181 LYS A CA 1
ATOM 1431 C C . LYS A 1 181 ? 7.703 -3.671 13.313 1.00 96.19 181 LYS A C 1
ATOM 1433 O O . LYS A 1 181 ? 8.226 -4.092 14.342 1.00 96.19 181 LYS A O 1
ATOM 1438 N N . GLU A 1 182 ? 7.732 -2.388 12.967 1.00 95.38 182 GLU A N 1
ATOM 1439 C CA . GLU A 1 182 ? 8.456 -1.380 13.743 1.00 95.38 182 GLU A CA 1
ATOM 1440 C C . GLU A 1 182 ? 7.845 -1.144 15.128 1.00 95.38 182 GLU A C 1
ATOM 1442 O O . GLU A 1 182 ? 8.584 -1.020 16.104 1.00 95.38 182 GLU A O 1
ATOM 1447 N N . ILE A 1 183 ? 6.512 -1.163 15.266 1.00 95.62 183 ILE A N 1
ATOM 1448 C CA . ILE A 1 183 ? 5.877 -1.088 16.591 1.00 95.62 183 ILE A CA 1
ATOM 1449 C C . ILE A 1 183 ? 6.280 -2.305 17.435 1.00 95.62 183 ILE A C 1
ATOM 1451 O O . ILE A 1 183 ? 6.642 -2.158 18.600 1.00 95.62 183 ILE A O 1
ATOM 1455 N N . GLN A 1 184 ? 6.289 -3.511 16.859 1.00 95.25 184 GLN A N 1
ATOM 1456 C CA . GLN A 1 184 ? 6.728 -4.716 17.575 1.00 95.25 184 GLN A CA 1
ATOM 1457 C C . GLN A 1 184 ? 8.193 -4.623 18.029 1.00 95.25 184 GLN A C 1
ATOM 1459 O O . GLN A 1 184 ? 8.510 -5.018 19.154 1.00 95.25 184 GLN A O 1
ATOM 1464 N N . ILE A 1 185 ? 9.077 -4.083 17.185 1.00 93.94 185 ILE A N 1
ATOM 1465 C CA . ILE A 1 185 ? 10.485 -3.833 17.526 1.00 93.94 185 ILE A CA 1
ATOM 1466 C C . ILE A 1 185 ? 10.589 -2.799 18.652 1.00 93.94 185 ILE A C 1
ATOM 1468 O O . ILE A 1 185 ? 11.318 -3.028 19.619 1.00 93.94 185 ILE A O 1
ATOM 1472 N N . LEU A 1 186 ? 9.836 -1.697 18.563 1.00 92.44 186 LEU A N 1
ATOM 1473 C CA . LEU A 1 186 ? 9.780 -0.658 19.589 1.00 92.44 186 LEU A CA 1
ATOM 1474 C C . LEU A 1 186 ? 9.395 -1.241 20.954 1.00 92.44 186 LEU A C 1
ATOM 1476 O O . LEU A 1 186 ? 10.099 -0.997 21.929 1.00 92.44 186 LEU A O 1
ATOM 1480 N N . ILE A 1 187 ? 8.322 -2.036 21.019 1.00 91.25 187 ILE 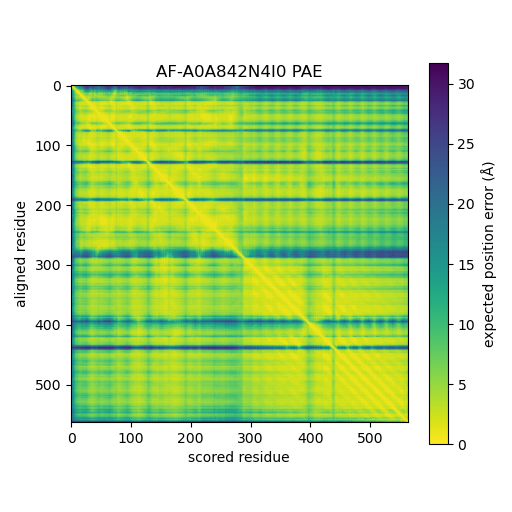A N 1
ATOM 1481 C CA . ILE A 1 187 ? 7.864 -2.655 22.272 1.00 91.25 187 ILE A CA 1
ATOM 1482 C C . ILE A 1 187 ? 8.895 -3.643 22.812 1.00 91.25 187 ILE A C 1
ATOM 1484 O O . ILE A 1 187 ? 9.229 -3.593 23.994 1.00 91.25 187 ILE A O 1
ATOM 1488 N N . LYS A 1 188 ? 9.456 -4.506 21.956 1.00 89.56 188 LYS A N 1
ATOM 1489 C CA . LYS A 1 188 ? 10.462 -5.496 22.369 1.00 89.56 188 LYS A CA 1
ATOM 1490 C C . LYS A 1 188 ? 11.719 -4.850 22.960 1.00 89.56 188 LYS A C 1
ATOM 1492 O O . LYS A 1 188 ? 12.335 -5.432 23.848 1.00 89.56 188 LYS A O 1
ATOM 1497 N N . ASN A 1 189 ? 12.099 -3.680 22.453 1.00 85.38 189 ASN A N 1
ATOM 1498 C CA . ASN A 1 189 ? 13.274 -2.936 22.900 1.00 85.38 189 ASN A CA 1
ATOM 1499 C C . ASN A 1 189 ? 12.959 -1.914 24.004 1.00 85.38 189 ASN A C 1
ATOM 1501 O O . ASN A 1 189 ? 13.864 -1.206 24.442 1.00 85.38 189 ASN A O 1
ATOM 1505 N N . SER A 1 190 ? 11.697 -1.794 24.427 1.00 75.44 190 SER A N 1
ATOM 1506 C CA . SER A 1 190 ? 11.322 -0.891 25.511 1.00 75.44 190 SER A CA 1
ATOM 1507 C C . SER A 1 190 ? 11.688 -1.501 26.865 1.00 75.44 190 SER A C 1
ATOM 1509 O O . SER A 1 190 ? 11.351 -2.648 27.161 1.00 75.44 190 SER A O 1
ATOM 1511 N N . ASP A 1 191 ? 12.384 -0.730 27.699 1.00 64.56 191 ASP A N 1
ATOM 1512 C CA . ASP A 1 191 ? 12.586 -1.100 29.097 1.00 64.56 191 ASP A CA 1
ATOM 1513 C C . ASP A 1 191 ? 11.231 -1.049 29.835 1.00 64.56 191 ASP A C 1
ATOM 1515 O O . ASP A 1 191 ? 10.466 -0.101 29.666 1.00 64.56 191 ASP A O 1
ATOM 1519 N N . ASN A 1 192 ? 10.964 -2.036 30.698 1.00 60.94 192 ASN A N 1
ATOM 1520 C CA . ASN A 1 192 ? 9.866 -2.064 31.684 1.00 60.94 192 ASN A CA 1
ATOM 1521 C C . ASN A 1 192 ? 8.415 -2.256 31.190 1.00 60.94 192 ASN A C 1
ATOM 1523 O O . ASN A 1 192 ? 7.508 -2.068 31.992 1.00 60.94 192 ASN A O 1
ATOM 1527 N N . ASN A 1 193 ? 8.157 -2.698 29.952 1.00 64.38 193 ASN A N 1
ATOM 1528 C CA . ASN A 1 193 ? 6.784 -2.915 29.439 1.00 64.38 193 ASN A CA 1
ATOM 1529 C C . ASN A 1 193 ? 5.882 -1.658 29.462 1.00 64.38 193 ASN A C 1
ATOM 1531 O O . ASN A 1 193 ? 4.664 -1.788 29.544 1.00 64.38 193 ASN A O 1
ATOM 1535 N N . ALA A 1 194 ? 6.459 -0.458 29.341 1.00 73.94 194 ALA A N 1
ATOM 1536 C CA . ALA A 1 194 ? 5.741 0.824 29.388 1.00 73.94 194 ALA A CA 1
ATOM 1537 C C . ALA A 1 194 ? 4.576 0.959 28.382 1.00 73.94 194 ALA A C 1
ATOM 1539 O O . ALA A 1 194 ? 3.664 1.767 28.546 1.00 73.94 194 ALA A O 1
ATOM 1540 N N . CYS A 1 195 ? 4.618 0.168 27.311 1.00 89.31 195 CYS A N 1
ATOM 1541 C CA . CYS A 1 195 ? 3.540 0.023 26.351 1.00 89.31 195 CYS A CA 1
ATOM 1542 C C . CYS A 1 195 ? 3.306 -1.457 26.042 1.00 89.31 195 CYS A C 1
ATOM 1544 O O . CYS A 1 195 ? 4.243 -2.255 25.963 1.00 89.31 195 CYS A O 1
ATOM 1546 N N . THR A 1 196 ? 2.058 -1.793 25.738 1.00 91.94 196 THR A N 1
ATOM 1547 C CA . THR A 1 196 ? 1.669 -3.053 25.097 1.00 91.94 196 THR A CA 1
ATOM 1548 C C . THR A 1 196 ? 1.221 -2.795 23.661 1.00 91.94 196 THR A C 1
ATOM 1550 O O . THR A 1 196 ? 0.830 -1.681 23.312 1.00 91.94 196 THR A O 1
ATOM 1553 N N . PHE A 1 197 ? 1.301 -3.815 22.804 1.00 94.88 197 PHE A N 1
ATOM 1554 C CA . PHE A 1 197 ? 0.882 -3.721 21.407 1.00 94.88 197 PHE A CA 1
ATOM 1555 C C . PHE A 1 197 ? -0.079 -4.842 21.037 1.00 94.88 197 PHE A C 1
ATOM 1557 O O . PHE A 1 197 ? 0.224 -6.019 21.242 1.00 94.88 197 PHE A O 1
ATOM 1564 N N . HIS A 1 198 ? -1.206 -4.464 20.435 1.00 95.50 198 HIS A N 1
ATOM 1565 C CA . HIS A 1 198 ? -2.232 -5.382 19.963 1.00 95.50 198 HIS A CA 1
ATOM 1566 C C . HIS A 1 198 ? -2.554 -5.086 18.492 1.00 95.50 198 HIS A C 1
ATOM 1568 O O . HIS A 1 198 ? -3.017 -4.005 18.128 1.00 95.50 198 HIS A O 1
ATOM 1574 N N . ASP A 1 199 ? -2.292 -6.068 17.632 1.00 95.62 199 ASP A N 1
ATOM 1575 C CA . ASP A 1 199 ? -2.603 -6.014 16.204 1.00 95.62 199 ASP A CA 1
ATOM 1576 C C . ASP A 1 199 ? -4.051 -6.462 15.986 1.00 95.62 199 ASP A C 1
ATOM 1578 O O . ASP A 1 199 ? -4.351 -7.652 16.082 1.00 95.62 199 ASP A O 1
ATOM 1582 N N . LEU A 1 200 ? -4.944 -5.510 15.707 1.00 95.75 200 LEU A N 1
ATOM 1583 C CA . LEU A 1 200 ? -6.360 -5.772 15.449 1.00 95.75 200 LEU A CA 1
ATOM 1584 C C . LEU A 1 200 ? -6.708 -5.715 13.959 1.00 95.75 200 LEU A C 1
ATOM 1586 O O . LEU A 1 200 ? -7.888 -5.705 13.604 1.00 95.75 200 LEU A O 1
ATOM 1590 N N . ARG A 1 201 ? -5.714 -5.726 13.064 1.00 95.62 201 ARG A N 1
ATOM 1591 C CA . ARG A 1 201 ? -5.945 -5.587 11.618 1.00 95.62 201 ARG A CA 1
ATOM 1592 C C . ARG A 1 201 ? -6.787 -6.711 11.012 1.00 95.62 201 ARG A C 1
ATOM 1594 O O . ARG A 1 201 ? -7.451 -6.499 10.006 1.00 95.62 201 ARG A O 1
ATOM 1601 N N . ASN A 1 202 ? -6.783 -7.882 11.643 1.00 95.62 202 ASN A N 1
ATOM 1602 C CA . ASN A 1 202 ? -7.541 -9.067 11.237 1.00 95.62 202 ASN A CA 1
ATOM 1603 C C . ASN A 1 202 ? -8.900 -9.203 11.949 1.00 95.62 202 ASN A C 1
ATOM 1605 O O . ASN A 1 202 ? -9.521 -10.264 11.889 1.00 95.62 202 ASN A O 1
ATOM 1609 N N . THR A 1 203 ? -9.359 -8.167 12.664 1.00 96.06 203 THR A N 1
ATOM 1610 C CA . THR A 1 203 ? -10.538 -8.251 13.546 1.00 96.06 203 THR A CA 1
ATOM 1611 C C . THR A 1 203 ? -11.782 -8.792 12.848 1.00 96.06 203 THR A C 1
ATOM 1613 O O . THR A 1 203 ? -12.553 -9.516 13.478 1.00 96.06 203 THR A O 1
ATOM 1616 N N . PHE A 1 204 ? -11.957 -8.467 11.566 1.00 96.94 204 PHE A N 1
ATOM 1617 C CA . PHE A 1 204 ? -13.140 -8.827 10.787 1.00 96.94 204 PHE A CA 1
ATOM 1618 C C . PHE A 1 204 ? -12.905 -9.962 9.780 1.00 96.94 204 PHE A C 1
ATOM 1620 O O . PHE A 1 204 ? -13.779 -10.215 8.953 1.00 96.94 204 PHE A O 1
ATOM 1627 N N . ASP A 1 205 ? -11.749 -10.636 9.821 1.00 96.75 205 ASP A N 1
ATOM 1628 C CA . ASP A 1 205 ? -11.356 -11.627 8.807 1.00 96.75 205 ASP A CA 1
ATOM 1629 C C . ASP A 1 205 ? -12.346 -12.794 8.684 1.00 96.75 205 ASP A C 1
ATOM 1631 O O . ASP A 1 205 ? -12.565 -13.308 7.589 1.00 96.75 205 ASP A O 1
ATOM 1635 N N . ASP A 1 206 ? -12.978 -13.184 9.791 1.00 95.38 206 ASP A N 1
ATOM 1636 C CA . ASP A 1 206 ? -13.930 -14.292 9.862 1.00 95.38 206 ASP A CA 1
ATOM 1637 C C . ASP A 1 206 ? -15.400 -13.849 9.910 1.00 95.38 206 ASP A C 1
ATOM 1639 O O . ASP A 1 206 ? -16.287 -14.671 10.143 1.00 95.38 206 ASP A O 1
ATOM 1643 N N . ILE A 1 207 ? -15.673 -12.563 9.671 1.00 95.69 207 ILE A N 1
ATOM 1644 C CA . ILE A 1 207 ? -17.022 -11.999 9.752 1.00 95.69 207 ILE A CA 1
ATOM 1645 C C . ILE A 1 207 ? -17.640 -11.910 8.349 1.00 95.69 207 ILE A C 1
ATOM 1647 O O . ILE A 1 207 ? -17.145 -11.145 7.508 1.00 95.69 207 ILE A O 1
ATOM 1651 N N . PRO A 1 208 ? -18.730 -12.651 8.064 1.00 92.94 208 PRO A N 1
ATOM 1652 C CA . PRO A 1 208 ? -19.407 -12.590 6.773 1.00 92.94 208 PRO A CA 1
ATOM 1653 C C . PRO A 1 208 ? -20.195 -11.284 6.623 1.00 92.94 208 PRO A C 1
ATOM 1655 O O . PRO A 1 208 ? -20.529 -10.631 7.607 1.00 92.94 208 PRO A O 1
ATOM 1658 N N . GLY A 1 209 ? -20.545 -10.918 5.390 1.00 92.88 209 GLY A N 1
ATOM 1659 C CA . GLY A 1 209 ? -21.379 -9.741 5.120 1.00 92.88 209 GLY A CA 1
ATOM 1660 C C . GLY A 1 209 ? -20.667 -8.408 5.363 1.00 92.88 209 GLY A C 1
ATOM 1661 O O . GLY A 1 209 ? -19.457 -8.365 5.582 1.00 92.88 209 GLY A O 1
ATOM 1662 N N . SER A 1 210 ? -21.416 -7.312 5.266 1.00 91.69 210 SER A N 1
ATOM 1663 C CA . SER A 1 210 ? -20.861 -5.958 5.321 1.00 91.69 210 SER A CA 1
ATOM 1664 C C . SER A 1 210 ? -20.515 -5.547 6.750 1.00 91.69 210 SER A C 1
ATOM 1666 O O . SER A 1 210 ? -21.291 -5.770 7.682 1.00 91.69 210 SER A O 1
ATOM 1668 N N . ILE A 1 211 ? -19.356 -4.915 6.904 1.00 93.94 211 ILE A N 1
ATOM 1669 C CA . ILE A 1 211 ? -18.887 -4.299 8.146 1.00 93.94 211 ILE A CA 1
ATOM 1670 C C . ILE A 1 211 ? -18.455 -2.869 7.883 1.00 93.94 211 ILE A C 1
ATOM 1672 O O . ILE A 1 211 ? -18.902 -1.975 8.601 1.00 93.94 211 ILE A O 1
ATOM 1676 N N . TYR A 1 212 ? -17.626 -2.660 6.866 1.00 92.19 212 TYR A N 1
ATOM 1677 C CA . TYR A 1 212 ? -17.142 -1.342 6.501 1.00 92.19 212 TYR A CA 1
ATOM 1678 C C . TYR A 1 212 ? -18.147 -0.633 5.607 1.00 92.19 212 TYR A C 1
ATOM 1680 O O . TYR A 1 212 ? -18.709 -1.232 4.686 1.00 92.19 212 TYR A O 1
ATOM 1688 N N . TRP A 1 213 ? -18.366 0.654 5.859 1.00 86.31 213 TRP A N 1
ATOM 1689 C CA . TRP A 1 213 ? -19.114 1.484 4.916 1.00 86.31 213 TRP A CA 1
ATOM 1690 C C . TRP A 1 213 ? -18.189 2.287 3.996 1.00 86.31 213 TRP A C 1
ATOM 1692 O O . TRP A 1 213 ? -18.564 2.510 2.844 1.00 86.31 213 TRP A O 1
ATOM 1702 N N . ASP A 1 214 ? -16.973 2.614 4.444 1.00 86.81 214 ASP A N 1
ATOM 1703 C CA . ASP A 1 214 ? -15.865 3.150 3.640 1.00 86.81 214 ASP A CA 1
ATOM 1704 C C . ASP A 1 214 ? -14.577 2.314 3.842 1.00 86.81 214 ASP A C 1
ATOM 1706 O O . ASP A 1 214 ? -14.660 1.099 4.005 1.00 86.81 214 ASP A O 1
ATOM 1710 N N . GLN A 1 215 ? -13.382 2.909 3.788 1.00 89.12 215 GLN A N 1
ATOM 1711 C CA . GLN A 1 215 ? -12.122 2.188 4.007 1.00 89.12 215 GLN A CA 1
ATOM 1712 C C . GLN A 1 215 ? -11.772 1.895 5.477 1.00 89.12 215 GLN A C 1
ATOM 1714 O O . GLN A 1 215 ? -10.938 1.022 5.715 1.00 89.12 215 GLN A O 1
ATOM 1719 N N . GLY A 1 216 ? -12.365 2.572 6.461 1.00 89.88 216 GLY A N 1
ATOM 1720 C CA . GLY A 1 216 ? -11.968 2.412 7.869 1.00 89.88 216 GLY A CA 1
ATOM 1721 C C . GLY A 1 216 ? -13.103 2.530 8.878 1.00 89.88 216 GLY A C 1
ATOM 1722 O O . GLY A 1 216 ? -13.083 1.849 9.903 1.00 89.88 216 GLY A O 1
ATOM 1723 N N . HIS A 1 217 ? -14.136 3.310 8.583 1.00 90.38 217 HIS A N 1
ATOM 1724 C CA . HIS A 1 217 ? -15.323 3.350 9.412 1.00 90.38 217 HIS A CA 1
ATOM 1725 C C . HIS A 1 217 ? -16.186 2.106 9.213 1.00 90.38 217 HIS A C 1
ATOM 1727 O O . HIS A 1 217 ? -16.325 1.545 8.119 1.00 90.38 217 HIS A O 1
ATOM 1733 N N . VAL A 1 218 ? -16.825 1.706 10.306 1.00 91.88 218 VAL A N 1
ATOM 1734 C CA . VAL A 1 218 ? -17.586 0.468 10.390 1.00 91.88 218 VAL A CA 1
ATOM 1735 C C . VAL A 1 218 ? -19.019 0.725 10.839 1.00 91.88 218 VAL A C 1
ATOM 1737 O O . VAL A 1 218 ? -19.345 1.769 11.398 1.00 91.88 218 VAL A O 1
ATOM 1740 N N . SER A 1 219 ? -19.891 -0.235 10.554 1.00 91.50 219 SER A N 1
ATOM 1741 C CA . SER A 1 219 ? -21.257 -0.295 11.075 1.00 91.50 219 SER A CA 1
ATOM 1742 C C . SER A 1 219 ? -21.281 -0.485 12.595 1.00 91.50 219 SER A C 1
ATOM 1744 O O . SER A 1 219 ? -20.278 -0.867 13.202 1.00 91.50 219 SER A O 1
ATOM 1746 N N . ASP A 1 220 ? -22.458 -0.338 13.209 1.00 91.69 220 ASP A N 1
ATOM 1747 C CA . ASP A 1 220 ? -22.660 -0.668 14.627 1.00 91.69 220 ASP A CA 1
ATOM 1748 C C . ASP A 1 220 ? -22.228 -2.107 14.961 1.00 91.69 220 ASP A C 1
ATOM 1750 O O . ASP A 1 220 ? -21.688 -2.351 16.038 1.00 91.69 220 ASP A O 1
ATOM 1754 N N . THR A 1 221 ? -22.388 -3.057 14.028 1.00 94.38 221 THR A N 1
ATOM 1755 C CA . THR A 1 221 ? -21.861 -4.421 14.190 1.00 94.38 221 THR A CA 1
ATOM 1756 C C . THR A 1 221 ? -20.339 -4.412 14.317 1.00 94.38 221 THR A C 1
ATOM 1758 O O . THR A 1 221 ? -19.782 -5.088 15.178 1.00 94.38 221 THR A O 1
ATOM 1761 N N . GLY A 1 222 ? -19.651 -3.638 13.476 1.00 95.44 222 GLY A N 1
ATOM 1762 C CA . GLY A 1 222 ? -18.201 -3.493 13.551 1.00 95.44 222 GLY A CA 1
ATOM 1763 C C . GLY A 1 222 ? -17.750 -2.832 14.853 1.00 95.44 222 GLY A C 1
ATOM 1764 O O . GLY A 1 222 ? -16.810 -3.323 15.475 1.00 95.44 222 GLY A O 1
ATOM 1765 N N . ASN A 1 223 ? -18.458 -1.796 15.316 1.00 95.75 223 ASN A N 1
ATOM 1766 C CA . ASN A 1 223 ? -18.188 -1.163 16.612 1.00 95.75 223 ASN A CA 1
ATOM 1767 C C . ASN A 1 223 ? -18.356 -2.155 17.773 1.00 95.75 223 ASN A C 1
ATOM 1769 O O . ASN A 1 223 ? -17.530 -2.194 18.685 1.00 95.75 223 ASN A O 1
ATOM 1773 N N . LEU A 1 224 ? -19.397 -2.989 17.716 1.00 95.88 224 LEU A N 1
ATOM 1774 C CA . LEU A 1 224 ? -19.668 -4.043 18.690 1.00 95.88 224 LEU A CA 1
ATOM 1775 C C . LEU A 1 224 ? -18.560 -5.106 18.717 1.00 95.88 224 LEU A C 1
ATOM 1777 O O . LEU A 1 224 ? -18.098 -5.483 19.793 1.00 95.88 224 LEU A O 1
ATOM 1781 N N . ILE A 1 225 ? -18.086 -5.548 17.550 1.00 96.69 225 ILE A N 1
ATOM 1782 C CA . ILE A 1 225 ? -16.966 -6.496 17.440 1.00 96.69 225 ILE A CA 1
ATOM 1783 C C . ILE A 1 225 ? -15.656 -5.863 17.935 1.00 96.69 225 ILE A C 1
ATOM 1785 O O . ILE A 1 225 ? -14.895 -6.524 18.636 1.00 96.69 225 ILE A O 1
ATOM 1789 N N . LEU A 1 226 ? -15.377 -4.597 17.608 1.00 96.94 226 LEU A N 1
ATOM 1790 C CA . LEU A 1 226 ? -14.187 -3.890 18.102 1.00 96.94 226 LEU A CA 1
ATOM 1791 C C . LEU A 1 226 ? -14.192 -3.783 19.631 1.00 96.94 226 LEU A C 1
ATOM 1793 O O . LEU A 1 226 ? -13.176 -4.063 20.265 1.00 96.94 226 LEU A O 1
ATOM 1797 N N . ALA A 1 227 ? -15.338 -3.443 20.228 1.00 97.06 227 ALA A N 1
ATOM 1798 C CA . ALA A 1 227 ? -15.500 -3.416 21.679 1.00 97.06 227 ALA A CA 1
ATOM 1799 C C . ALA A 1 227 ? -15.294 -4.808 22.304 1.00 97.06 227 ALA A C 1
ATOM 1801 O O . ALA A 1 227 ? -14.585 -4.929 23.304 1.00 97.06 227 ALA A O 1
ATOM 1802 N N . ASP A 1 228 ? -15.831 -5.865 21.683 1.00 96.25 228 ASP A N 1
ATOM 1803 C CA . ASP A 1 228 ? -15.593 -7.254 22.098 1.00 96.25 228 ASP A CA 1
ATOM 1804 C C . ASP A 1 228 ? -14.099 -7.616 22.048 1.00 96.25 228 ASP A C 1
ATOM 1806 O O . ASP A 1 228 ? -13.564 -8.179 23.007 1.00 96.25 228 ASP A O 1
ATOM 1810 N N . ARG A 1 229 ? -13.390 -7.226 20.978 1.00 96.00 229 ARG A N 1
ATOM 1811 C CA . ARG A 1 229 ? -11.939 -7.433 20.853 1.00 96.00 229 ARG A CA 1
ATOM 1812 C C . ARG A 1 229 ? -11.151 -6.686 21.916 1.00 96.00 229 ARG A C 1
ATOM 1814 O O . ARG A 1 229 ? -10.256 -7.285 22.509 1.00 96.00 229 ARG A O 1
ATOM 1821 N N . PHE A 1 230 ? -11.484 -5.427 22.196 1.00 96.94 230 PHE A N 1
ATOM 1822 C CA . PHE A 1 230 ? -10.874 -4.703 23.311 1.00 96.94 230 PHE A CA 1
ATOM 1823 C C . PHE A 1 230 ? -11.098 -5.435 24.625 1.00 96.94 230 PHE A C 1
ATOM 1825 O O . PHE A 1 230 ? -10.130 -5.700 25.329 1.00 96.94 230 PHE A O 1
ATOM 1832 N N . LEU A 1 231 ? -12.328 -5.847 24.932 1.00 96.50 231 LEU A N 1
ATOM 1833 C CA . LEU A 1 231 ? -12.614 -6.568 26.169 1.00 96.50 231 LEU A CA 1
ATOM 1834 C C . LEU A 1 231 ? -11.837 -7.890 26.267 1.00 96.50 231 LEU A C 1
ATOM 1836 O O . LEU A 1 231 ? -11.302 -8.213 27.330 1.00 96.50 231 LEU A O 1
ATOM 1840 N N . LYS A 1 232 ? -11.720 -8.627 25.157 1.00 95.75 232 LYS A N 1
ATOM 1841 C CA . LYS A 1 232 ? -10.917 -9.852 25.073 1.00 95.75 232 LYS A CA 1
ATOM 1842 C C . LYS A 1 232 ? -9.455 -9.587 25.406 1.00 95.75 232 LYS A C 1
ATOM 1844 O O . LYS A 1 232 ? -8.896 -10.294 26.243 1.00 95.75 232 LYS A O 1
ATOM 1849 N N . GLU A 1 233 ? -8.836 -8.587 24.785 1.00 95.25 233 GLU A N 1
ATOM 1850 C CA . GLU A 1 233 ? -7.432 -8.250 25.037 1.00 95.25 233 GLU A CA 1
ATOM 1851 C C . GLU A 1 233 ? -7.218 -7.705 26.458 1.00 95.25 233 GLU A C 1
ATOM 1853 O O . GLU A 1 233 ? -6.320 -8.167 27.161 1.00 95.25 233 GLU A O 1
ATOM 1858 N N . LEU A 1 234 ? -8.101 -6.825 26.936 1.00 95.56 234 LEU A N 1
ATOM 1859 C CA . LEU A 1 234 ? -8.055 -6.275 28.294 1.00 95.56 234 LEU A CA 1
ATOM 1860 C C . LEU A 1 234 ? -8.192 -7.360 29.365 1.00 95.56 234 LEU A C 1
ATOM 1862 O O . LEU A 1 234 ? -7.471 -7.322 30.355 1.00 95.56 234 LEU A O 1
ATOM 1866 N N . SER A 1 235 ? -9.056 -8.359 29.166 1.00 95.19 235 SER A N 1
ATOM 1867 C CA . SER A 1 235 ? -9.224 -9.470 30.118 1.00 95.19 235 SER A CA 1
ATOM 1868 C C . SER A 1 235 ? -7.981 -10.351 30.265 1.00 95.19 235 SER A C 1
ATOM 1870 O O . SER A 1 235 ? -7.782 -10.959 31.316 1.00 95.19 235 SER A O 1
ATOM 1872 N N . LYS A 1 236 ? -7.117 -10.402 29.242 1.00 94.19 236 LYS A N 1
ATOM 1873 C CA . LYS A 1 236 ? -5.833 -11.113 29.319 1.00 94.19 236 LYS A CA 1
ATOM 1874 C C . LYS A 1 236 ? -4.823 -10.331 30.155 1.00 94.19 236 LYS A C 1
ATOM 1876 O O . LYS A 1 236 ? -4.094 -10.936 30.936 1.00 94.19 236 LYS A O 1
ATOM 1881 N N . THR A 1 237 ? -4.784 -9.010 29.983 1.00 90.88 237 THR A N 1
ATOM 1882 C CA . THR A 1 237 ? -3.809 -8.125 30.642 1.00 90.88 237 THR A CA 1
ATOM 1883 C C . THR A 1 237 ? -4.222 -7.769 32.074 1.00 90.88 237 THR A C 1
ATOM 1885 O O . THR A 1 237 ? -3.384 -7.743 32.972 1.00 90.88 237 THR A O 1
ATOM 1888 N N . TYR A 1 238 ? -5.520 -7.571 32.316 1.00 92.75 238 TYR A N 1
ATOM 1889 C CA . TYR A 1 238 ? -6.100 -7.101 33.580 1.00 92.75 238 TYR A CA 1
ATOM 1890 C C . TYR A 1 238 ? -7.245 -8.021 34.059 1.00 92.75 238 TYR A C 1
ATOM 1892 O O . TYR A 1 238 ? -8.389 -7.578 34.206 1.00 92.75 238 TYR A O 1
ATOM 1900 N N . PRO A 1 239 ? -6.974 -9.306 34.349 1.00 93.25 239 PRO A N 1
ATOM 1901 C CA . PRO A 1 239 ? -8.012 -10.302 34.645 1.00 93.25 239 PRO A CA 1
ATOM 1902 C C . PRO A 1 239 ? -8.830 -10.014 35.915 1.00 93.25 239 PRO A C 1
ATOM 1904 O O . PRO A 1 239 ? -9.917 -10.557 36.083 1.00 93.25 239 PRO A O 1
ATOM 1907 N N . ASN A 1 240 ? -8.323 -9.164 36.816 1.00 91.06 240 ASN A N 1
ATOM 1908 C CA . ASN A 1 240 ? -9.045 -8.751 38.024 1.00 91.06 240 ASN A CA 1
ATOM 1909 C C . ASN A 1 240 ? -10.058 -7.627 37.756 1.00 91.06 240 ASN A C 1
ATOM 1911 O O . ASN A 1 240 ? -11.016 -7.489 38.512 1.00 91.06 240 ASN A O 1
ATOM 1915 N N . SER A 1 241 ? -9.843 -6.833 36.703 1.00 92.25 241 SER A N 1
ATOM 1916 C CA . SER A 1 241 ? -10.691 -5.685 36.359 1.00 92.25 241 SER A CA 1
ATOM 1917 C C . SER A 1 241 ? -11.672 -6.012 35.230 1.00 92.25 241 SER A C 1
ATOM 1919 O O . SER A 1 241 ? -12.749 -5.425 35.162 1.00 92.25 241 SER A O 1
ATOM 1921 N N . PHE A 1 242 ? -11.331 -6.964 34.352 1.00 95.12 242 PHE A N 1
ATOM 1922 C CA . PHE A 1 242 ? -12.124 -7.291 33.167 1.00 95.12 242 PHE A CA 1
ATOM 1923 C C . PHE A 1 242 ? -12.432 -8.784 33.092 1.00 95.12 242 PHE A C 1
ATOM 1925 O O . PHE A 1 242 ? -11.543 -9.630 33.153 1.00 95.12 242 PHE A O 1
ATOM 1932 N N . SER A 1 243 ? -13.710 -9.093 32.877 1.00 93.25 243 SER A N 1
ATOM 1933 C CA . SER A 1 243 ? -14.206 -10.439 32.597 1.00 93.25 243 SER A CA 1
ATOM 1934 C C . SER A 1 243 ? -14.708 -10.502 31.160 1.00 93.25 243 SER A C 1
ATOM 1936 O O . SER A 1 243 ? -15.469 -9.634 30.724 1.00 93.25 243 SER A O 1
ATOM 1938 N N . TYR A 1 244 ? -14.289 -11.530 30.427 1.00 94.38 244 TYR A N 1
ATOM 1939 C CA . TYR A 1 244 ? -14.648 -11.730 29.028 1.00 94.38 244 TYR A CA 1
ATOM 1940 C C . TYR A 1 244 ? -15.348 -13.072 28.821 1.00 94.38 244 TYR A C 1
ATOM 1942 O O . TYR A 1 244 ? -14.942 -14.100 29.366 1.00 94.38 244 TYR A O 1
ATOM 1950 N N . ASN A 1 245 ? -16.383 -13.063 27.985 1.00 87.38 245 ASN A N 1
ATOM 1951 C CA . ASN A 1 245 ? -16.998 -14.262 27.437 1.00 87.38 245 ASN A CA 1
ATOM 1952 C C . ASN A 1 245 ? -17.256 -14.052 25.941 1.00 87.38 245 ASN A C 1
ATOM 1954 O O . ASN A 1 245 ? -17.585 -12.954 25.509 1.00 87.38 245 ASN A O 1
ATOM 1958 N N . GLU A 1 246 ? -17.135 -15.116 25.149 1.00 87.38 246 GLU A N 1
ATOM 1959 C CA . GLU A 1 246 ? -17.260 -15.039 23.687 1.00 87.38 246 GLU A CA 1
ATOM 1960 C C . GLU A 1 246 ? -18.727 -15.091 23.204 1.00 87.38 246 GLU A C 1
ATOM 1962 O O . GLU A 1 246 ? -18.989 -15.467 22.060 1.00 87.38 246 GLU A O 1
ATOM 1967 N N . LYS A 1 247 ? -19.715 -14.786 24.063 1.00 86.94 247 LYS A N 1
ATOM 1968 C CA . LYS A 1 247 ? -21.142 -14.996 23.753 1.00 86.94 247 LYS A CA 1
ATOM 1969 C C . LYS A 1 247 ? -21.582 -14.166 22.547 1.00 86.94 247 LYS A C 1
ATOM 1971 O O . LYS A 1 247 ? -22.117 -14.724 21.593 1.00 86.94 247 LYS A O 1
ATOM 1976 N N . PHE A 1 248 ? -21.371 -12.851 22.589 1.00 87.56 248 PHE A N 1
ATOM 1977 C CA . PHE A 1 248 ? -21.861 -11.944 21.547 1.00 87.56 248 PHE A CA 1
ATOM 1978 C C . PHE A 1 248 ? -21.088 -12.098 20.241 1.00 87.56 248 PHE A C 1
ATOM 1980 O O . PHE A 1 248 ? -21.698 -12.202 19.178 1.00 87.56 248 PHE A O 1
ATOM 1987 N N . TYR A 1 249 ? -19.762 -12.205 20.322 1.00 91.56 249 TYR A N 1
ATOM 1988 C CA . TYR A 1 249 ? -18.926 -12.401 19.146 1.00 91.56 249 TYR A CA 1
ATOM 1989 C C . TYR A 1 249 ? -19.282 -13.669 18.359 1.00 91.56 249 TYR A C 1
ATOM 1991 O O . TYR A 1 249 ? -19.444 -13.591 17.144 1.00 91.56 249 TYR A O 1
ATOM 1999 N N . ASN A 1 250 ? -19.478 -14.819 19.022 1.00 93.44 250 ASN A N 1
ATOM 2000 C CA . ASN A 1 250 ? -19.852 -16.056 18.323 1.00 93.44 250 ASN A CA 1
ATOM 2001 C C . ASN A 1 250 ? -21.203 -15.929 17.598 1.00 93.44 250 ASN A C 1
ATOM 2003 O O . ASN A 1 250 ? -21.342 -16.423 16.483 1.00 93.44 250 ASN A O 1
ATOM 2007 N N . ILE A 1 251 ? -22.177 -15.228 18.191 1.00 92.94 251 ILE A N 1
ATOM 2008 C CA . ILE A 1 251 ? -23.475 -14.976 17.548 1.00 92.94 251 ILE A CA 1
ATOM 2009 C C . ILE A 1 251 ? -23.295 -14.122 16.288 1.00 92.94 251 ILE A C 1
ATOM 2011 O O . ILE A 1 251 ? -23.843 -14.460 15.244 1.00 92.94 251 ILE A O 1
ATOM 2015 N N . ILE A 1 252 ? -22.522 -13.036 16.368 1.00 93.38 252 ILE A N 1
ATOM 2016 C CA . ILE A 1 252 ? -22.299 -12.128 15.233 1.00 93.38 252 ILE A CA 1
ATOM 2017 C C . ILE A 1 252 ? -21.492 -12.809 14.126 1.00 93.38 252 ILE A C 1
ATOM 2019 O O . ILE A 1 252 ? -21.815 -12.648 12.952 1.00 93.38 252 ILE A O 1
ATOM 2023 N N . ARG A 1 253 ? -20.464 -13.585 14.484 1.00 94.44 253 ARG A N 1
ATOM 2024 C CA . ARG A 1 253 ? -19.660 -14.347 13.523 1.00 94.44 253 ARG A CA 1
ATOM 2025 C C . ARG A 1 253 ? -20.533 -15.297 12.706 1.00 94.44 253 ARG A C 1
ATOM 2027 O O . ARG A 1 253 ? -20.398 -15.359 11.488 1.00 94.44 253 ARG A O 1
ATOM 2034 N N . ASP A 1 254 ? -21.444 -16.002 13.371 1.00 93.06 254 ASP A N 1
ATOM 2035 C CA . ASP A 1 254 ? -22.309 -16.987 12.722 1.00 93.06 254 ASP A CA 1
ATOM 2036 C C . ASP A 1 254 ? -23.525 -16.325 12.023 1.00 93.06 254 ASP A C 1
ATOM 2038 O O . ASP A 1 254 ? -24.042 -16.867 11.044 1.00 93.06 254 ASP A O 1
ATOM 2042 N N . TYR A 1 255 ? -23.968 -15.145 12.487 1.00 92.25 255 TYR A N 1
ATOM 2043 C CA . TYR A 1 255 ? -25.190 -14.460 12.035 1.00 92.25 255 TYR A CA 1
ATOM 2044 C C . TYR A 1 255 ? -25.049 -12.926 11.954 1.00 92.25 255 TYR A C 1
ATOM 2046 O O . TYR A 1 255 ? -25.837 -12.196 12.563 1.00 92.25 255 TYR A O 1
ATOM 2054 N N . ASN A 1 256 ? -24.085 -12.405 11.185 1.00 94.38 256 ASN A N 1
ATOM 2055 C CA . ASN A 1 256 ? -23.970 -10.957 10.962 1.00 94.38 256 ASN A CA 1
ATOM 2056 C C . ASN A 1 256 ? -25.211 -10.427 10.221 1.00 94.38 256 ASN A C 1
ATOM 2058 O O . ASN A 1 256 ? -25.340 -10.569 9.003 1.00 94.38 256 ASN A O 1
ATOM 2062 N N . HIS A 1 257 ? -26.134 -9.824 10.971 1.00 92.50 257 HIS A N 1
ATOM 2063 C CA . HIS A 1 257 ? -27.377 -9.261 10.462 1.00 92.50 257 HIS A CA 1
ATOM 2064 C C . HIS A 1 257 ? -27.819 -8.071 11.331 1.00 92.50 257 HIS A C 1
ATOM 2066 O O . HIS A 1 257 ? -27.777 -8.186 12.559 1.00 92.50 257 HIS A O 1
ATOM 2072 N N . PRO A 1 258 ? -28.334 -6.968 10.747 1.00 88.19 258 PRO A N 1
ATOM 2073 C CA . PRO A 1 258 ? -28.724 -5.774 11.504 1.00 88.19 258 PRO A CA 1
ATOM 2074 C C . PRO A 1 258 ? -29.662 -6.049 12.687 1.00 88.19 258 PRO A C 1
ATOM 2076 O O . PRO A 1 258 ? -29.416 -5.567 13.784 1.00 88.19 258 PRO A O 1
ATOM 2079 N N . SER A 1 259 ? -30.684 -6.894 12.507 1.00 90.94 259 SER A N 1
ATOM 2080 C CA . SER A 1 259 ? -31.619 -7.246 13.592 1.00 90.94 259 SER A CA 1
ATOM 2081 C C . SER A 1 259 ? -30.974 -8.025 14.747 1.00 90.94 259 SER A C 1
ATOM 2083 O O . SER A 1 259 ? -31.458 -7.956 15.873 1.00 90.94 259 SER A O 1
ATOM 2085 N N . ILE A 1 260 ? -29.900 -8.781 14.488 1.00 93.25 260 ILE A N 1
ATOM 2086 C CA . ILE A 1 260 ? -29.142 -9.462 15.546 1.00 93.25 260 ILE A CA 1
ATOM 2087 C C . ILE A 1 260 ? -28.309 -8.437 16.316 1.00 93.25 260 ILE A C 1
ATOM 2089 O O . ILE A 1 260 ? -28.312 -8.447 17.545 1.00 93.25 260 ILE A O 1
ATOM 2093 N N . THR A 1 261 ? -27.652 -7.519 15.605 1.00 92.31 261 THR A N 1
ATOM 2094 C CA . THR A 1 261 ? -26.899 -6.414 16.207 1.00 92.31 261 THR A CA 1
ATOM 2095 C C . THR A 1 261 ? -27.793 -5.539 17.080 1.00 92.31 261 THR A C 1
ATOM 2097 O O . THR A 1 261 ? -27.448 -5.288 18.230 1.00 92.31 261 THR A O 1
ATOM 2100 N N . GLU A 1 262 ? -28.970 -5.149 16.586 1.00 91.81 262 GLU A N 1
ATOM 2101 C CA . GLU A 1 262 ? -29.974 -4.397 17.348 1.00 91.81 262 GLU A CA 1
ATOM 2102 C C . GLU A 1 262 ? -30.384 -5.133 18.632 1.00 91.81 262 GLU A C 1
ATOM 2104 O O . GLU A 1 262 ? -30.429 -4.532 19.706 1.00 91.81 262 GLU A O 1
ATOM 2109 N N . LEU A 1 263 ? -30.618 -6.447 18.549 1.00 93.56 263 LEU A N 1
ATOM 2110 C CA . LEU A 1 263 ? -30.983 -7.261 19.707 1.00 93.56 263 LEU A CA 1
ATOM 2111 C C . LEU A 1 263 ? -29.858 -7.322 20.750 1.00 93.56 263 LEU A C 1
ATOM 2113 O O . LEU A 1 263 ? -30.133 -7.174 21.939 1.00 93.56 263 LEU A O 1
ATOM 2117 N N . ILE A 1 264 ? -28.601 -7.492 20.326 1.00 94.31 264 ILE A N 1
ATOM 2118 C CA . ILE A 1 264 ? -27.446 -7.507 21.239 1.00 94.31 264 ILE A CA 1
ATOM 2119 C C . ILE A 1 264 ? -27.237 -6.128 21.879 1.00 94.31 264 ILE A C 1
ATOM 2121 O O . ILE A 1 264 ? -27.039 -6.029 23.088 1.00 94.31 264 ILE A O 1
ATOM 2125 N N . ILE A 1 265 ? -27.314 -5.057 21.089 1.00 93.69 265 ILE A N 1
ATOM 2126 C CA . ILE A 1 265 ? -27.209 -3.672 21.570 1.00 93.69 265 ILE A CA 1
ATOM 2127 C C . ILE A 1 265 ? -28.310 -3.385 22.606 1.00 93.69 265 ILE A C 1
ATOM 2129 O O . ILE A 1 265 ? -28.026 -2.830 23.670 1.00 93.69 265 ILE A O 1
ATOM 2133 N N . SER A 1 266 ? -29.537 -3.852 22.364 1.00 94.00 266 SER A N 1
ATOM 2134 C CA . SER A 1 266 ? -30.638 -3.759 23.328 1.00 94.00 266 SER A CA 1
ATOM 2135 C C . SER A 1 266 ? -30.394 -4.588 24.598 1.00 94.00 266 SER A C 1
ATOM 2137 O O . SER A 1 266 ? -30.658 -4.098 25.697 1.00 94.00 266 SER A O 1
ATOM 2139 N N . GLU A 1 267 ? -29.831 -5.800 24.489 1.00 93.94 267 GLU A N 1
ATOM 2140 C CA . GLU A 1 267 ? -29.450 -6.637 25.644 1.00 93.94 267 GLU A CA 1
ATOM 2141 C C . GLU A 1 267 ? -28.389 -5.951 26.523 1.00 93.94 267 GLU A C 1
ATOM 2143 O O . GLU A 1 267 ? -28.422 -6.075 27.747 1.00 93.94 267 GLU A O 1
ATOM 2148 N N . LEU A 1 268 ? -27.510 -5.143 25.921 1.00 93.94 268 LEU A N 1
ATOM 2149 C CA . LEU A 1 268 ? -26.546 -4.281 26.618 1.00 93.94 268 LEU A CA 1
ATOM 2150 C C . LEU A 1 268 ? -27.176 -3.011 27.229 1.00 93.94 268 LEU A C 1
ATOM 2152 O O . LEU A 1 268 ? -26.473 -2.178 27.808 1.00 93.94 268 LEU A O 1
ATOM 2156 N N . GLY A 1 269 ? -28.496 -2.836 27.112 1.00 93.69 269 GLY A N 1
ATOM 2157 C CA . GLY A 1 269 ? -29.229 -1.680 27.628 1.00 93.69 269 GLY A CA 1
ATOM 2158 C C . GLY A 1 269 ? -29.033 -0.407 26.803 1.00 93.69 269 GLY A C 1
ATOM 2159 O O . GLY A 1 269 ? -29.211 0.696 27.326 1.00 93.69 269 GLY A O 1
ATOM 2160 N N . ILE A 1 270 ? -28.639 -0.541 25.537 1.00 92.38 270 ILE A N 1
ATOM 2161 C CA . ILE A 1 270 ? -28.480 0.569 24.600 1.00 92.38 270 ILE A CA 1
ATOM 2162 C C . ILE A 1 270 ? -29.736 0.626 23.728 1.00 92.38 270 ILE A C 1
ATOM 2164 O O . ILE A 1 270 ? -30.021 -0.291 22.964 1.00 92.38 270 ILE A O 1
ATOM 2168 N N . ASN A 1 271 ? -30.497 1.713 23.832 1.00 87.81 271 ASN A N 1
ATOM 2169 C CA . ASN A 1 271 ? -31.693 1.912 23.016 1.00 87.81 271 ASN A CA 1
ATOM 2170 C C . ASN A 1 271 ? -31.356 2.793 21.812 1.00 87.81 271 ASN A C 1
ATOM 2172 O O . ASN A 1 271 ? -31.009 3.966 21.975 1.00 87.81 271 ASN A O 1
ATOM 2176 N N . VAL A 1 272 ? -31.480 2.229 20.613 1.00 85.19 272 VAL A N 1
ATOM 2177 C CA . VAL A 1 272 ? -31.300 2.932 19.339 1.00 85.19 272 VAL A CA 1
ATOM 2178 C C . VAL A 1 272 ? -32.615 2.868 18.578 1.00 85.19 272 VAL A C 1
ATOM 2180 O O . VAL A 1 272 ? -33.177 1.793 18.401 1.00 85.19 272 VAL A O 1
ATOM 2183 N N . ASP A 1 273 ? -33.113 4.015 18.128 1.00 83.19 273 ASP A N 1
ATOM 2184 C CA . ASP A 1 273 ? -34.258 4.061 17.222 1.00 83.19 273 ASP A CA 1
ATOM 2185 C C . ASP A 1 273 ? -33.765 4.034 15.774 1.00 83.19 273 ASP A C 1
ATOM 2187 O O . ASP A 1 273 ? -33.584 5.075 15.137 1.00 83.19 273 ASP A O 1
ATOM 2191 N N . TYR A 1 274 ? -33.549 2.825 15.256 1.00 81.56 274 TYR A N 1
ATOM 2192 C CA . TYR A 1 274 ? -33.086 2.610 13.885 1.00 81.56 274 TYR A CA 1
ATOM 2193 C C . TYR A 1 274 ? -34.051 3.152 12.818 1.00 81.56 274 TYR A C 1
ATOM 2195 O O . TYR A 1 274 ? -33.630 3.389 11.688 1.00 81.56 274 TYR A O 1
ATOM 2203 N N . SER A 1 275 ? -35.320 3.414 13.160 1.00 79.38 275 SER A N 1
ATOM 2204 C CA . SER A 1 275 ? -36.285 4.005 12.222 1.00 79.38 275 SER A CA 1
ATOM 2205 C C . SER A 1 275 ? -36.058 5.501 11.973 1.00 79.38 275 SER A C 1
ATOM 2207 O O . SER A 1 275 ? -36.504 6.025 10.953 1.00 79.38 275 SER A O 1
ATOM 2209 N N . ASN A 1 276 ? -35.335 6.172 12.875 1.00 74.31 276 ASN A N 1
ATOM 2210 C CA . ASN A 1 276 ? -35.080 7.613 12.845 1.00 74.31 276 ASN A CA 1
ATOM 2211 C C . ASN A 1 276 ? -33.589 7.961 12.704 1.00 74.31 276 ASN A C 1
ATOM 2213 O O . ASN A 1 276 ? -33.199 9.115 12.905 1.00 74.31 276 ASN A O 1
ATOM 2217 N N . VAL A 1 277 ? -32.743 6.993 12.338 1.00 75.44 277 VAL A N 1
ATOM 2218 C CA . VAL A 1 277 ? -31.326 7.255 12.057 1.00 75.44 277 VAL A CA 1
ATOM 2219 C C . VAL A 1 277 ? -31.217 8.117 10.802 1.00 75.44 277 VAL A C 1
ATOM 2221 O O . VAL A 1 277 ? -31.665 7.751 9.716 1.00 75.44 277 VAL A O 1
ATOM 2224 N N . SER A 1 278 ? -30.609 9.293 10.951 1.00 63.47 278 SER A N 1
ATOM 2225 C CA . SER A 1 278 ? -30.302 10.166 9.822 1.00 63.47 278 SER A CA 1
ATOM 2226 C C . SER A 1 278 ? -29.114 9.595 9.059 1.00 63.47 278 SER A C 1
ATOM 2228 O O . SER A 1 278 ? -27.967 9.786 9.459 1.00 63.47 278 SER A O 1
ATOM 2230 N N . TYR A 1 279 ? -29.371 8.949 7.928 1.00 63.56 279 TYR A N 1
ATOM 2231 C CA . TYR A 1 279 ? -28.306 8.563 7.010 1.00 63.56 279 TYR A CA 1
ATOM 2232 C C . TYR A 1 279 ? -27.693 9.820 6.385 1.00 63.56 279 TYR A C 1
ATOM 2234 O O . TYR A 1 279 ? -28.401 10.648 5.806 1.00 63.56 279 TYR A O 1
ATOM 2242 N N . LYS A 1 280 ? -26.375 9.993 6.534 1.00 60.28 280 LYS A N 1
ATOM 2243 C CA . LYS A 1 280 ? -25.647 10.995 5.752 1.00 60.28 280 LYS A CA 1
ATOM 2244 C C . LYS A 1 280 ? -25.610 10.534 4.305 1.00 60.28 280 LYS A C 1
ATOM 2246 O O . LYS A 1 280 ? -25.325 9.371 4.033 1.00 60.28 280 LYS A O 1
ATOM 2251 N N . ASP A 1 281 ? -25.874 11.466 3.402 1.00 61.69 281 ASP A N 1
ATOM 2252 C CA . ASP A 1 281 ? -25.665 11.230 1.986 1.00 61.69 281 ASP A CA 1
ATOM 2253 C C . ASP A 1 281 ? -24.161 11.116 1.724 1.00 61.69 281 ASP A C 1
ATOM 2255 O O . ASP A 1 281 ? -23.409 12.085 1.855 1.00 61.69 281 ASP A O 1
ATOM 2259 N N . VAL A 1 282 ? -23.737 9.894 1.424 1.00 57.09 282 VAL A N 1
ATOM 2260 C CA . VAL A 1 282 ? -22.342 9.520 1.187 1.00 57.09 282 VAL A CA 1
ATOM 2261 C C . VAL A 1 282 ? -21.756 10.182 -0.062 1.00 57.09 282 VAL A C 1
ATOM 2263 O O . VAL A 1 282 ? -20.539 10.286 -0.159 1.00 57.09 282 VAL A O 1
ATOM 2266 N N . THR A 1 283 ? -22.595 10.705 -0.963 1.00 56.47 283 THR A N 1
ATOM 2267 C CA . THR A 1 283 ? -22.160 11.446 -2.163 1.00 56.47 283 THR A CA 1
ATOM 2268 C C . THR A 1 283 ? -21.644 12.859 -1.852 1.00 56.47 283 THR A C 1
ATOM 2270 O O . THR A 1 283 ? -21.000 13.489 -2.682 1.00 56.47 283 THR A O 1
ATOM 2273 N N . ASN A 1 284 ? -21.886 13.377 -0.640 1.00 56.38 284 ASN A N 1
ATOM 2274 C CA . ASN A 1 284 ? -21.471 14.725 -0.231 1.00 56.38 284 ASN A CA 1
ATOM 2275 C C . ASN A 1 284 ? -20.145 14.759 0.555 1.00 56.38 284 ASN A C 1
ATOM 2277 O O . ASN A 1 284 ? -19.795 15.799 1.126 1.00 56.38 284 ASN A O 1
ATOM 2281 N N . PHE A 1 285 ? -19.406 13.648 0.646 1.00 57.09 285 PHE A N 1
ATOM 2282 C CA . PHE A 1 285 ? -18.104 13.650 1.314 1.00 57.09 285 PHE A CA 1
ATOM 2283 C C . PHE A 1 285 ? -17.028 14.239 0.396 1.00 57.09 285 PHE A C 1
ATOM 2285 O O . PHE A 1 285 ? -16.743 13.721 -0.674 1.00 57.09 285 PHE A O 1
ATOM 2292 N N . SER A 1 286 ? -16.366 15.307 0.850 1.00 54.16 286 SER A N 1
ATOM 2293 C CA . SER A 1 286 ? -15.315 16.024 0.110 1.00 54.16 286 SER A CA 1
ATOM 2294 C C . SER A 1 286 ? -13.994 15.249 -0.045 1.00 54.16 286 SER A C 1
ATOM 2296 O O . SER A 1 286 ? -12.972 15.847 -0.370 1.00 54.16 286 SER A O 1
ATOM 2298 N N . ASN A 1 287 ? -13.977 13.953 0.272 1.00 59.75 287 ASN A N 1
ATOM 2299 C CA . ASN A 1 287 ? -12.804 13.091 0.208 1.00 59.75 287 ASN A CA 1
ATOM 2300 C C . ASN A 1 287 ? -13.268 11.661 -0.131 1.00 59.75 287 ASN A C 1
ATOM 2302 O O . ASN A 1 287 ? -13.940 11.054 0.711 1.00 59.75 287 ASN A O 1
ATOM 2306 N N . PRO A 1 288 ? -12.973 11.127 -1.331 1.00 64.25 288 PRO A N 1
ATOM 2307 C CA . PRO A 1 288 ? -13.490 9.834 -1.759 1.00 64.25 288 PRO A CA 1
ATOM 2308 C C . PRO A 1 288 ? -12.811 8.707 -0.969 1.00 64.25 288 PRO A C 1
ATOM 2310 O O . PRO A 1 288 ? -11.751 8.199 -1.329 1.00 64.25 288 PRO A O 1
ATOM 2313 N N . LYS A 1 289 ? -13.450 8.268 0.119 1.00 78.19 289 LYS A N 1
ATOM 2314 C CA . LYS A 1 289 ? -13.100 7.036 0.855 1.00 78.19 289 LYS A CA 1
ATOM 2315 C C . LYS A 1 289 ? -13.720 5.783 0.211 1.00 78.19 289 LYS A C 1
ATOM 2317 O O . LYS A 1 289 ? -13.907 4.763 0.873 1.00 78.19 289 LYS A O 1
ATOM 2322 N N . GLY A 1 290 ? -14.031 5.874 -1.083 1.00 86.25 290 GLY A N 1
ATOM 2323 C CA . GLY A 1 290 ? -14.676 4.852 -1.900 1.00 86.25 290 GLY A CA 1
ATOM 2324 C C . GLY A 1 290 ? -15.810 5.434 -2.750 1.00 86.25 290 GLY A C 1
ATOM 2325 O O . GLY A 1 290 ? -16.462 6.384 -2.326 1.00 86.25 290 GLY A O 1
ATOM 2326 N N . ASN A 1 291 ? -16.053 4.853 -3.929 1.00 88.62 291 ASN A N 1
ATOM 2327 C CA . ASN A 1 291 ? -16.961 5.408 -4.946 1.00 88.62 291 ASN A CA 1
ATOM 2328 C C . ASN A 1 291 ? -18.131 4.463 -5.260 1.00 88.62 291 ASN A C 1
ATOM 2330 O O . ASN A 1 291 ? -18.841 4.665 -6.242 1.00 88.62 291 ASN A O 1
ATOM 2334 N N . TYR A 1 292 ? -18.358 3.413 -4.459 1.00 91.12 292 TYR A N 1
ATOM 2335 C CA . TYR A 1 292 ? -19.404 2.424 -4.747 1.00 91.12 292 TYR A CA 1
ATOM 2336 C C . TYR A 1 292 ? -20.777 3.063 -4.965 1.00 91.12 292 TYR A C 1
ATOM 2338 O O . TYR A 1 292 ? -21.483 2.705 -5.903 1.00 91.12 292 TYR A O 1
ATOM 2346 N N . PHE A 1 293 ? -21.165 3.998 -4.096 1.00 87.25 293 PHE A N 1
ATOM 2347 C CA . PHE A 1 293 ? -22.491 4.608 -4.154 1.00 87.25 293 PHE A CA 1
ATOM 2348 C C . PHE A 1 293 ? -22.662 5.508 -5.379 1.00 87.25 293 PHE A C 1
ATOM 2350 O O . PHE A 1 293 ? -23.702 5.424 -6.026 1.00 87.25 293 PHE A O 1
ATOM 2357 N N . GLU A 1 294 ? -21.630 6.273 -5.738 1.00 88.19 294 GLU A N 1
ATOM 2358 C CA . GLU A 1 294 ? -21.601 7.102 -6.948 1.00 88.19 294 GLU A CA 1
ATOM 2359 C C . GLU A 1 294 ? -21.687 6.230 -8.207 1.00 88.19 294 GLU A C 1
ATOM 2361 O O . GLU A 1 294 ? -22.578 6.408 -9.033 1.00 88.19 294 GLU A O 1
ATOM 2366 N N . LEU A 1 295 ? -20.839 5.200 -8.308 1.00 90.25 295 LEU A N 1
ATOM 2367 C CA . LEU A 1 295 ? -20.832 4.271 -9.442 1.00 90.25 295 LEU A CA 1
ATOM 2368 C C . LEU A 1 295 ? -22.152 3.500 -9.565 1.00 90.25 295 LEU A C 1
ATOM 2370 O O . LEU A 1 295 ? -22.640 3.253 -10.668 1.00 90.25 295 LEU A O 1
ATOM 2374 N N . LYS A 1 296 ? -22.752 3.117 -8.434 1.00 91.00 296 LYS A N 1
ATOM 2375 C CA . LYS A 1 296 ? -24.060 2.459 -8.404 1.00 91.00 296 LYS A CA 1
ATOM 2376 C C . LYS A 1 296 ? -25.172 3.392 -8.875 1.00 91.00 296 LYS A C 1
ATOM 2378 O O . LYS A 1 296 ? -26.090 2.916 -9.542 1.00 91.00 296 LYS A O 1
ATOM 2383 N N . GLU A 1 297 ? -25.134 4.668 -8.508 1.00 89.69 297 GLU A N 1
ATOM 2384 C CA . GLU A 1 297 ? -26.100 5.660 -8.980 1.00 89.69 297 GLU A CA 1
ATOM 2385 C C . GLU A 1 297 ? -25.944 5.906 -10.484 1.00 89.69 297 GLU A C 1
ATOM 2387 O O . GLU A 1 297 ? -26.936 5.914 -11.213 1.00 89.69 297 GLU A O 1
ATOM 2392 N N . GLU A 1 298 ? -24.705 6.024 -10.956 1.00 90.12 298 GLU A N 1
ATOM 2393 C CA . GLU A 1 298 ? -24.406 6.334 -12.351 1.00 90.12 298 GLU A CA 1
ATOM 2394 C C . GLU A 1 298 ? -24.678 5.156 -13.301 1.00 90.12 298 GLU A C 1
ATOM 2396 O O . GLU A 1 298 ? -25.240 5.335 -14.385 1.00 90.12 298 GLU A O 1
ATOM 2401 N N . TYR A 1 299 ? -24.302 3.936 -12.908 1.00 90.19 299 TYR A N 1
ATOM 2402 C CA . TYR A 1 299 ? -24.282 2.774 -13.806 1.00 90.19 299 TYR A CA 1
ATOM 2403 C C . TYR A 1 299 ? -25.181 1.614 -13.371 1.00 90.19 299 TYR A C 1
ATOM 2405 O O . TYR A 1 299 ? -25.396 0.675 -14.144 1.00 90.19 299 TYR A O 1
ATOM 2413 N N . GLY A 1 300 ? -25.721 1.653 -12.151 1.00 91.69 300 GLY A N 1
ATOM 2414 C CA . GLY A 1 300 ? -26.329 0.488 -11.514 1.00 91.69 300 GLY A CA 1
ATOM 2415 C C . GLY A 1 300 ? -25.289 -0.572 -11.138 1.00 91.69 300 GLY A C 1
ATOM 2416 O O . GLY A 1 300 ? -24.186 -0.610 -11.672 1.00 91.69 300 GLY A O 1
ATOM 2417 N N . VAL A 1 301 ? -25.657 -1.487 -10.235 1.00 87.81 301 VAL A N 1
ATOM 2418 C CA . VAL A 1 301 ? -24.739 -2.525 -9.714 1.00 87.81 301 VAL A CA 1
ATOM 2419 C C . VAL A 1 301 ? -24.112 -3.355 -10.844 1.00 87.81 301 VAL A C 1
ATOM 2421 O O . VAL A 1 301 ? -22.903 -3.524 -10.895 1.00 87.81 301 VAL A O 1
ATOM 2424 N N . GLY A 1 302 ? -24.915 -3.797 -11.819 1.00 88.38 302 GLY A N 1
ATOM 2425 C CA . GLY A 1 302 ? -24.417 -4.602 -12.942 1.00 88.38 302 GLY A CA 1
ATOM 2426 C C . GLY A 1 302 ? -23.554 -3.846 -13.962 1.00 88.38 302 GLY A C 1
ATOM 2427 O O . GLY A 1 302 ? -23.000 -4.486 -14.851 1.00 88.38 302 GLY A O 1
ATOM 2428 N N . GLY A 1 303 ? -23.473 -2.514 -13.877 1.00 90.31 303 GLY A N 1
ATOM 2429 C CA . GLY A 1 303 ? -22.679 -1.672 -14.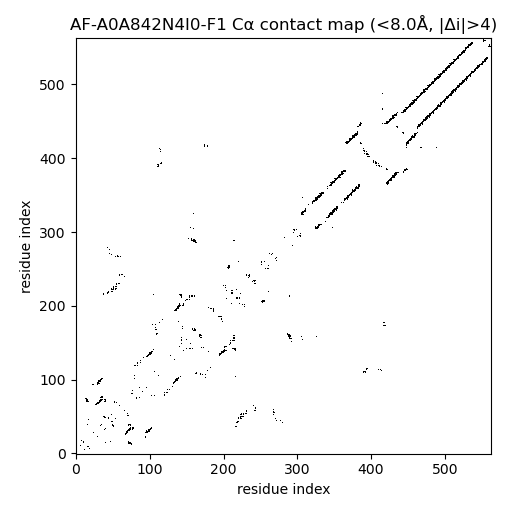775 1.00 90.31 303 GLY A CA 1
ATOM 2430 C C . GLY A 1 303 ? -21.324 -1.244 -14.204 1.00 90.31 303 GLY A C 1
ATOM 2431 O O . GLY A 1 303 ? -20.533 -0.643 -14.931 1.00 90.31 303 GLY A O 1
ATOM 2432 N N . ILE A 1 304 ? -21.049 -1.533 -12.929 1.00 94.75 304 ILE A N 1
ATOM 2433 C CA . ILE A 1 304 ? -19.761 -1.236 -12.295 1.00 94.75 304 ILE A CA 1
ATOM 2434 C C . ILE A 1 304 ? -18.708 -2.199 -12.847 1.00 94.75 304 ILE A C 1
ATOM 2436 O O . ILE A 1 304 ? -18.963 -3.396 -12.916 1.00 94.75 304 ILE A O 1
ATOM 2440 N N . LEU A 1 305 ? -17.533 -1.698 -13.244 1.00 96.12 305 LEU A N 1
ATOM 2441 C CA . LEU A 1 305 ? -16.427 -2.521 -13.765 1.00 96.12 305 LEU A CA 1
ATOM 2442 C C . LEU A 1 305 ? -15.249 -2.658 -12.785 1.00 96.12 305 LEU A C 1
ATOM 2444 O O . LEU A 1 305 ? -14.412 -3.543 -12.960 1.00 96.12 305 LEU A O 1
ATOM 2448 N N . VAL A 1 306 ? -15.211 -1.838 -11.732 1.00 96.94 306 VAL A N 1
ATOM 2449 C CA . VAL A 1 306 ? -14.197 -1.872 -10.670 1.00 96.94 306 VAL A CA 1
ATOM 2450 C C . VAL A 1 306 ? -14.088 -3.271 -10.066 1.00 96.94 306 VAL A C 1
ATOM 2452 O O . VAL A 1 306 ? -15.068 -3.845 -9.588 1.00 96.94 306 VAL A O 1
ATOM 2455 N N . GLY A 1 307 ? -12.876 -3.822 -10.058 1.00 96.25 307 GLY A N 1
ATOM 2456 C CA . GLY A 1 307 ? -12.597 -5.121 -9.458 1.00 96.25 307 GLY A CA 1
ATOM 2457 C C . GLY A 1 307 ? -13.166 -6.330 -10.208 1.00 96.25 307 GLY A C 1
ATOM 2458 O O . GLY A 1 307 ? -13.037 -7.449 -9.700 1.00 96.25 307 GLY A O 1
ATOM 2459 N N . ASN A 1 308 ? -13.832 -6.156 -11.351 1.00 96.25 308 ASN A N 1
ATOM 2460 C CA . ASN A 1 308 ? -14.486 -7.264 -12.048 1.00 96.25 308 ASN A CA 1
ATOM 2461 C C . ASN A 1 308 ? -13.514 -8.125 -12.853 1.00 96.25 308 ASN A C 1
ATOM 2463 O O . ASN A 1 308 ? -12.476 -7.664 -13.316 1.00 96.25 308 ASN A O 1
ATOM 2467 N N . ASP A 1 309 ? -13.881 -9.393 -13.041 1.00 97.25 309 ASP A N 1
ATOM 2468 C CA . ASP A 1 309 ? -13.179 -10.308 -13.939 1.00 97.25 309 ASP A CA 1
ATOM 2469 C C . ASP A 1 309 ? -13.658 -10.093 -15.380 1.00 97.25 309 ASP A C 1
ATOM 2471 O O . ASP A 1 309 ? -14.799 -10.413 -15.725 1.00 97.25 309 ASP A O 1
ATOM 2475 N N . LEU A 1 310 ? -12.782 -9.533 -16.211 1.00 97.19 310 LEU A N 1
ATOM 2476 C CA . LEU A 1 310 ? -13.036 -9.176 -17.605 1.00 97.19 310 LEU A CA 1
ATOM 2477 C C . LEU A 1 310 ? -12.249 -10.053 -18.594 1.00 97.19 310 LEU A C 1
ATOM 2479 O O . LEU A 1 310 ? -12.351 -9.847 -19.803 1.00 97.19 310 LEU A O 1
ATOM 2483 N N . ARG A 1 311 ? -11.540 -11.089 -18.120 1.00 97.44 311 ARG A N 1
ATOM 2484 C CA . ARG A 1 311 ? -10.652 -11.950 -18.933 1.00 97.44 311 ARG A CA 1
ATOM 2485 C C . ARG A 1 311 ? -11.329 -12.656 -20.103 1.00 97.44 311 ARG A C 1
ATOM 2487 O O . ARG A 1 311 ? -10.662 -13.047 -21.052 1.00 97.44 311 ARG A O 1
ATOM 2494 N N . ASN A 1 312 ? -12.643 -12.859 -20.035 1.00 94.88 312 ASN A N 1
ATOM 2495 C CA . ASN A 1 312 ? -13.429 -13.534 -21.075 1.00 94.88 312 ASN A CA 1
ATOM 2496 C C . ASN A 1 312 ? -14.526 -12.637 -21.668 1.00 94.88 312 ASN A C 1
ATOM 2498 O O . ASN A 1 312 ? -15.439 -13.123 -22.340 1.00 94.88 312 ASN A O 1
ATOM 2502 N N . VAL A 1 313 ? -14.471 -11.332 -21.399 1.00 95.31 313 VAL A N 1
ATOM 2503 C CA . VAL A 1 313 ? -15.453 -10.365 -21.891 1.00 95.31 313 VAL A CA 1
ATOM 2504 C C . VAL A 1 313 ? -14.989 -9.820 -23.239 1.00 95.31 313 VAL A C 1
ATOM 2506 O O . VAL A 1 313 ? -13.825 -9.483 -23.418 1.00 95.31 313 VAL A O 1
ATOM 2509 N N . ASN A 1 314 ? -15.899 -9.708 -24.212 1.00 93.69 314 ASN A N 1
ATOM 2510 C CA . ASN A 1 314 ? -15.579 -9.063 -25.487 1.00 93.69 314 ASN A CA 1
ATOM 2511 C C . ASN A 1 314 ? -15.607 -7.533 -25.342 1.00 93.69 314 ASN A C 1
ATOM 2513 O O . ASN A 1 314 ? -16.626 -6.886 -25.612 1.00 93.69 314 ASN A O 1
ATOM 2517 N N . LEU A 1 315 ? -14.471 -6.964 -24.941 1.00 94.50 315 LEU A N 1
ATOM 2518 C CA . LEU A 1 315 ? -14.307 -5.529 -24.701 1.00 94.50 315 LEU A CA 1
ATOM 2519 C C . LEU A 1 315 ? -14.503 -4.664 -25.960 1.00 94.50 315 LEU A C 1
ATOM 2521 O O . LEU A 1 315 ? -14.893 -3.511 -25.832 1.00 94.50 315 LEU A O 1
ATOM 2525 N N . ASN A 1 316 ? -14.384 -5.220 -27.175 1.00 91.25 316 ASN A N 1
ATOM 2526 C CA . ASN A 1 316 ? -14.665 -4.491 -28.428 1.00 91.25 316 ASN A CA 1
ATOM 2527 C C . ASN A 1 316 ? -16.124 -4.015 -28.555 1.00 91.25 316 ASN A C 1
ATOM 2529 O O . ASN A 1 316 ? -16.454 -3.233 -29.444 1.00 91.25 316 ASN A O 1
ATOM 2533 N N . THR A 1 317 ? -17.019 -4.533 -27.713 1.00 90.56 317 THR A N 1
ATOM 2534 C CA . THR A 1 317 ? -18.443 -4.170 -27.708 1.00 90.56 317 THR A CA 1
ATOM 2535 C C . THR A 1 317 ? -18.811 -3.185 -26.600 1.00 90.56 317 THR A C 1
ATOM 2537 O O . THR A 1 317 ? -19.963 -2.757 -26.529 1.00 90.56 317 THR A O 1
ATOM 2540 N N . ILE A 1 318 ? -17.853 -2.817 -25.745 1.00 89.94 318 ILE A N 1
ATOM 2541 C CA . ILE A 1 318 ? -18.063 -1.961 -24.578 1.00 89.94 318 ILE A CA 1
ATOM 2542 C C . ILE A 1 318 ? -17.326 -0.641 -24.807 1.00 89.94 318 ILE A C 1
ATOM 2544 O O . ILE A 1 318 ? -16.152 -0.626 -25.157 1.00 89.94 318 ILE A O 1
ATOM 2548 N N . ASN A 1 319 ? -18.010 0.482 -24.583 1.00 89.50 319 ASN A N 1
ATOM 2549 C CA . ASN A 1 319 ? -17.343 1.779 -24.536 1.00 89.50 319 ASN A CA 1
ATOM 2550 C C . ASN A 1 319 ? -16.653 1.947 -23.173 1.00 89.50 319 ASN A C 1
ATOM 2552 O O . ASN A 1 319 ? -17.341 2.110 -22.162 1.00 89.50 319 ASN A O 1
ATOM 2556 N N . LEU A 1 320 ? -15.318 1.891 -23.163 1.00 93.19 320 LEU A N 1
ATOM 2557 C CA . LEU A 1 320 ? -14.493 2.058 -21.962 1.00 93.19 320 LEU A CA 1
ATOM 2558 C C . LEU A 1 320 ? -14.124 3.522 -21.677 1.00 93.19 320 LEU A C 1
ATOM 2560 O O . LEU A 1 320 ? -13.611 3.816 -20.602 1.00 93.19 320 LEU A O 1
ATOM 2564 N N . ASN A 1 321 ? -14.426 4.458 -22.583 1.00 90.88 321 ASN A N 1
ATOM 2565 C CA . ASN A 1 321 ? -14.095 5.867 -22.389 1.00 90.88 321 ASN A CA 1
ATOM 2566 C C . ASN A 1 321 ? -14.747 6.419 -21.104 1.00 90.88 321 ASN A C 1
ATOM 2568 O O . ASN A 1 321 ? -15.970 6.352 -20.944 1.00 90.88 321 ASN A O 1
ATOM 2572 N N . GLY A 1 322 ? -13.917 6.925 -20.186 1.00 89.31 322 GLY A N 1
ATOM 2573 C CA . GLY A 1 322 ? -14.330 7.460 -18.888 1.00 89.31 322 GLY A CA 1
ATOM 2574 C C . GLY A 1 322 ? -14.709 6.404 -17.846 1.00 89.31 322 GLY A C 1
ATOM 2575 O O . GLY A 1 322 ? -15.160 6.769 -16.764 1.00 89.31 322 GLY A O 1
ATOM 2576 N N . LYS A 1 323 ? -14.578 5.104 -18.144 1.00 93.75 323 LYS A N 1
ATOM 2577 C CA . LYS A 1 323 ? -14.957 4.033 -17.212 1.00 93.75 323 LYS A CA 1
ATOM 2578 C C . LYS A 1 323 ? -13.882 3.776 -16.164 1.00 93.75 323 LYS A C 1
ATOM 2580 O O . LYS A 1 323 ? -12.690 3.827 -16.456 1.00 93.75 323 LYS A O 1
ATOM 2585 N N . ASP A 1 324 ? -14.335 3.428 -14.960 1.00 95.31 324 ASP A N 1
ATOM 2586 C CA . ASP A 1 324 ? -13.476 2.990 -13.863 1.00 95.31 324 ASP A CA 1
ATOM 2587 C C . ASP A 1 324 ? -13.352 1.461 -13.828 1.00 95.31 324 ASP A C 1
ATOM 2589 O O . ASP A 1 324 ? -14.307 0.741 -13.524 1.00 95.31 324 ASP A O 1
ATOM 2593 N N . LEU A 1 325 ? -12.161 0.983 -14.184 1.00 97.25 325 LEU A N 1
ATOM 2594 C CA . LEU A 1 325 ? -11.720 -0.410 -14.159 1.00 97.25 325 LEU A CA 1
ATOM 2595 C C . LEU A 1 325 ? -10.667 -0.625 -13.058 1.00 97.25 325 LEU A C 1
ATOM 2597 O O . LEU A 1 325 ? -9.902 -1.586 -13.121 1.00 97.25 325 LEU A O 1
ATOM 2601 N N . THR A 1 326 ? -10.621 0.237 -12.035 1.00 96.12 326 THR A N 1
ATOM 2602 C CA . THR A 1 326 ? -9.689 0.090 -10.911 1.00 96.12 326 THR A CA 1
ATOM 2603 C C . THR A 1 326 ? -9.762 -1.336 -10.346 1.00 96.12 326 THR A C 1
ATOM 2605 O O . THR A 1 326 ? -10.841 -1.824 -9.998 1.00 96.12 326 THR A O 1
ATOM 2608 N N . GLY A 1 327 ? -8.629 -2.035 -10.268 1.00 96.19 327 GLY A N 1
ATOM 2609 C CA . GLY A 1 327 ? -8.558 -3.415 -9.767 1.00 96.19 327 GLY A CA 1
ATOM 2610 C C . GLY A 1 327 ? -9.215 -4.494 -10.637 1.00 96.19 327 GLY A C 1
ATOM 2611 O O . GLY A 1 327 ? -9.361 -5.626 -10.171 1.00 96.19 327 GLY A O 1
ATOM 2612 N N . ALA A 1 328 ? -9.684 -4.177 -11.848 1.00 98.00 328 ALA A N 1
ATOM 2613 C CA . ALA A 1 328 ? -10.284 -5.165 -12.744 1.00 98.00 328 ALA A CA 1
ATOM 2614 C C . ALA A 1 328 ? -9.239 -6.173 -13.245 1.00 98.00 328 ALA A C 1
ATOM 2616 O O . ALA A 1 328 ? -8.070 -5.838 -13.421 1.00 98.00 328 ALA A O 1
ATOM 2617 N N . ASN A 1 329 ? -9.670 -7.407 -13.509 1.00 98.56 329 ASN A N 1
ATOM 2618 C CA . ASN A 1 329 ? -8.820 -8.431 -14.106 1.00 98.56 329 ASN A CA 1
ATOM 2619 C C . ASN A 1 329 ? -9.024 -8.484 -15.620 1.00 98.56 329 ASN A C 1
ATOM 2621 O O . ASN A 1 329 ? -10.069 -8.924 -16.102 1.00 98.56 329 ASN A O 1
ATOM 2625 N N . LEU A 1 330 ? -8.005 -8.053 -16.351 1.00 98.50 330 LEU A N 1
ATOM 2626 C CA . LEU A 1 330 ? -7.928 -8.003 -17.807 1.00 98.50 330 LEU A CA 1
ATOM 2627 C C . LEU A 1 330 ? -6.860 -8.970 -18.345 1.00 98.50 330 LEU A C 1
ATOM 2629 O O . LEU A 1 330 ? -6.550 -8.922 -19.534 1.00 98.50 330 LEU A O 1
ATOM 2633 N N . SER A 1 331 ? -6.307 -9.848 -17.502 1.00 98.62 331 SER A N 1
ATOM 2634 C CA . SER A 1 331 ? -5.184 -10.711 -17.869 1.00 98.62 331 SER A CA 1
ATOM 2635 C C . SER A 1 331 ? -5.451 -11.540 -19.131 1.00 98.62 331 SER A C 1
ATOM 2637 O O . SER A 1 331 ? -6.551 -12.058 -19.361 1.00 98.62 331 SER A O 1
ATOM 2639 N N . GLY A 1 332 ? -4.430 -11.644 -19.982 1.00 98.31 332 GLY A N 1
ATOM 2640 C CA . GLY A 1 332 ? -4.483 -12.383 -21.246 1.00 98.31 332 GLY A CA 1
ATOM 2641 C C . GLY A 1 332 ? -5.309 -11.741 -22.372 1.00 98.31 332 GLY A C 1
ATOM 2642 O O . GLY A 1 332 ? -5.437 -12.342 -23.440 1.00 98.31 332 GLY A O 1
ATOM 2643 N N . GLN A 1 333 ? -5.891 -10.554 -22.172 1.00 97.94 333 GLN A N 1
ATOM 2644 C CA . GLN A 1 333 ? -6.638 -9.841 -23.216 1.00 97.94 333 GLN A CA 1
ATOM 2645 C C . GLN A 1 333 ? -5.724 -9.272 -24.316 1.00 97.94 333 GLN A C 1
ATOM 2647 O O . GLN A 1 333 ? -4.595 -8.852 -24.066 1.00 97.94 333 GLN A O 1
ATOM 2652 N N . ASP A 1 334 ? -6.249 -9.189 -25.542 1.00 97.62 334 ASP A N 1
ATOM 2653 C CA . ASP A 1 334 ? -5.645 -8.416 -26.633 1.00 97.62 334 ASP A CA 1
ATOM 2654 C C . ASP A 1 334 ? -6.277 -7.021 -26.671 1.00 97.62 334 ASP A C 1
ATOM 2656 O O . ASP A 1 334 ? -7.426 -6.861 -27.091 1.00 97.62 334 ASP A O 1
ATOM 2660 N N . 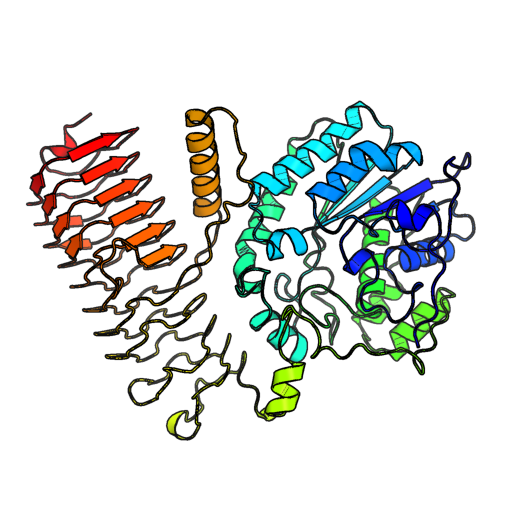LEU A 1 335 ? -5.529 -6.017 -26.211 1.00 97.19 335 LEU A N 1
ATOM 2661 C CA . LEU A 1 335 ? -5.998 -4.640 -26.077 1.00 97.19 335 LEU A CA 1
ATOM 2662 C C . LEU A 1 335 ? -5.535 -3.734 -27.224 1.00 97.19 335 LEU A C 1
ATOM 2664 O O . LEU A 1 335 ? -5.969 -2.586 -27.287 1.00 97.19 335 LEU A O 1
ATOM 2668 N N . ARG A 1 336 ? -4.741 -4.228 -28.188 1.00 96.00 336 ARG A N 1
ATOM 2669 C CA . ARG A 1 336 ? -4.170 -3.429 -29.298 1.00 96.00 336 ARG A CA 1
ATOM 2670 C C . ARG A 1 336 ? -5.209 -2.630 -30.092 1.00 96.00 336 ARG A C 1
ATOM 2672 O O . ARG A 1 336 ? -4.938 -1.509 -30.514 1.00 96.00 336 ARG A O 1
ATOM 2679 N N . GLY A 1 337 ? -6.420 -3.167 -30.254 1.00 92.62 337 GLY A N 1
ATOM 2680 C CA . GLY A 1 337 ? -7.528 -2.517 -30.971 1.00 92.62 337 GLY A CA 1
ATOM 2681 C C . GLY A 1 337 ? -8.507 -1.718 -30.103 1.00 92.62 337 GLY A C 1
ATOM 2682 O O . GLY A 1 337 ? -9.426 -1.111 -30.647 1.00 92.62 337 GLY A O 1
ATOM 2683 N N . ILE A 1 338 ? -8.340 -1.720 -28.779 1.00 94.69 338 ILE A N 1
ATOM 2684 C CA . ILE A 1 338 ? -9.299 -1.137 -27.833 1.00 94.69 338 ILE A CA 1
ATOM 2685 C C . ILE A 1 338 ? -8.778 0.219 -27.360 1.00 94.69 338 ILE A C 1
ATOM 2687 O O . ILE A 1 338 ? -7.607 0.345 -27.006 1.00 94.69 338 ILE A O 1
ATOM 2691 N N . ASP A 1 339 ? -9.624 1.245 -27.391 1.00 91.81 339 ASP A N 1
ATOM 2692 C CA . ASP A 1 339 ? -9.283 2.562 -26.851 1.00 91.81 339 ASP A CA 1
ATOM 2693 C C . ASP A 1 339 ? -9.462 2.564 -25.327 1.00 91.81 339 ASP A C 1
ATOM 2695 O O . ASP A 1 339 ? -10.580 2.409 -24.831 1.00 91.81 339 ASP A O 1
ATOM 2699 N N . ILE A 1 340 ? -8.349 2.723 -24.605 1.00 94.44 340 ILE A N 1
ATOM 2700 C CA . ILE A 1 340 ? -8.307 2.825 -23.141 1.00 94.44 340 ILE A CA 1
ATOM 2701 C C . ILE A 1 340 ? -7.767 4.178 -22.652 1.00 94.44 340 ILE A C 1
ATOM 2703 O O . ILE A 1 340 ? -7.611 4.360 -21.449 1.00 94.44 340 ILE A O 1
ATOM 2707 N N . THR A 1 341 ? -7.554 5.148 -23.548 1.00 88.88 341 THR A N 1
ATOM 2708 C CA . THR A 1 341 ? -6.868 6.426 -23.250 1.00 88.88 341 THR A CA 1
ATOM 2709 C C . THR A 1 341 ? -7.531 7.258 -22.148 1.00 88.88 341 THR A C 1
ATOM 2711 O O . THR A 1 341 ? -6.859 7.959 -21.405 1.00 88.88 341 THR A O 1
ATOM 2714 N N . SER A 1 342 ? -8.858 7.182 -22.009 1.00 91.44 342 SER A N 1
ATOM 2715 C CA . SER A 1 342 ? -9.620 7.863 -20.944 1.00 91.44 342 SER A CA 1
ATOM 2716 C C . SER A 1 342 ? -10.173 6.898 -19.887 1.00 91.44 342 SER A C 1
ATOM 2718 O O . SER A 1 342 ? -11.157 7.216 -19.222 1.00 91.44 342 SER A O 1
ATOM 2720 N N . THR A 1 343 ? -9.621 5.688 -19.780 1.00 95.31 343 THR A N 1
ATOM 2721 C CA . THR A 1 343 ? -10.089 4.654 -18.841 1.00 95.31 343 THR A CA 1
ATOM 2722 C C . THR A 1 343 ? -9.248 4.687 -17.569 1.00 95.31 343 THR A C 1
ATOM 2724 O O . THR A 1 343 ? -8.023 4.731 -17.641 1.00 95.31 343 THR A O 1
ATOM 2727 N N . ILE A 1 344 ? -9.881 4.618 -16.398 1.00 95.12 344 ILE A N 1
ATOM 2728 C CA . ILE A 1 344 ? -9.163 4.518 -15.120 1.00 95.12 344 ILE A CA 1
ATOM 2729 C C . ILE A 1 344 ? -8.827 3.042 -14.886 1.00 95.12 344 ILE A C 1
ATOM 2731 O O . ILE A 1 344 ? -9.732 2.229 -14.719 1.00 95.12 344 ILE A O 1
ATOM 2735 N N . ILE A 1 345 ? -7.540 2.689 -14.873 1.00 96.12 345 ILE A N 1
ATOM 2736 C CA . ILE A 1 345 ? -7.060 1.292 -14.788 1.00 96.12 345 ILE A CA 1
ATOM 2737 C C . ILE A 1 345 ? -6.094 1.044 -13.620 1.00 96.12 345 ILE A C 1
ATOM 2739 O O . ILE A 1 345 ? -5.366 0.057 -13.603 1.00 96.12 345 ILE A O 1
ATOM 2743 N N . ARG A 1 346 ? -6.097 1.919 -12.610 1.00 93.88 346 ARG A N 1
ATOM 2744 C CA . ARG A 1 346 ? -5.236 1.800 -11.421 1.00 93.88 346 ARG A CA 1
ATOM 2745 C C . ARG A 1 346 ? -5.401 0.433 -10.760 1.00 93.88 346 ARG A C 1
ATOM 2747 O O . ARG A 1 346 ? -6.526 -0.029 -10.557 1.00 93.88 346 ARG A O 1
ATOM 2754 N N . GLY A 1 347 ? -4.310 -0.213 -10.374 1.00 94.25 347 GLY A N 1
ATOM 2755 C CA . GLY A 1 347 ? -4.392 -1.510 -9.701 1.00 94.25 347 GLY A CA 1
ATOM 2756 C C . GLY A 1 347 ? -4.928 -2.667 -10.556 1.00 94.25 347 GLY A C 1
ATOM 2757 O O . GLY A 1 347 ? -5.219 -3.720 -9.994 1.00 94.25 347 GLY A O 1
ATOM 2758 N N . ALA A 1 348 ? -5.171 -2.475 -11.858 1.00 97.44 348 ALA A N 1
ATOM 2759 C CA . ALA A 1 348 ? -5.710 -3.526 -12.717 1.00 97.44 348 ALA A CA 1
ATOM 2760 C C . ALA A 1 348 ? -4.675 -4.634 -12.967 1.00 97.44 348 ALA A C 1
ATOM 2762 O O . ALA A 1 348 ? -3.474 -4.382 -13.038 1.00 97.44 348 ALA A O 1
ATOM 2763 N N . ASP A 1 349 ? -5.166 -5.858 -13.150 1.00 98.62 349 ASP A N 1
ATOM 2764 C CA . ASP A 1 349 ? -4.354 -6.993 -13.591 1.00 98.62 349 ASP A CA 1
ATOM 2765 C C . ASP A 1 349 ? -4.351 -7.034 -15.124 1.00 98.62 349 ASP A C 1
ATOM 2767 O O . ASP A 1 349 ? -5.344 -7.418 -15.749 1.00 98.62 349 ASP A O 1
ATOM 2771 N N . LEU A 1 350 ? -3.240 -6.590 -15.713 1.00 98.69 350 LEU A N 1
ATOM 2772 C CA . LEU A 1 350 ? -2.922 -6.614 -17.142 1.00 98.69 350 LEU A CA 1
ATOM 2773 C C . LEU A 1 350 ? -1.848 -7.671 -17.457 1.00 98.69 350 LEU A C 1
ATOM 2775 O O . LEU A 1 350 ? -1.208 -7.613 -18.514 1.00 98.69 350 LEU A O 1
ATOM 2779 N N . SER A 1 351 ? -1.673 -8.668 -16.588 1.00 98.81 351 SER A N 1
ATOM 2780 C CA . SER A 1 351 ? -0.688 -9.722 -16.808 1.00 98.81 351 SER A CA 1
ATOM 2781 C C . SER A 1 351 ? -0.976 -10.483 -18.107 1.00 98.81 351 SER A C 1
ATOM 2783 O O . SER A 1 351 ? -2.125 -10.757 -18.473 1.00 98.81 351 SER A O 1
ATOM 2785 N N . TYR A 1 352 ? 0.077 -10.804 -18.858 1.00 98.75 352 TYR A N 1
ATOM 2786 C CA . TYR A 1 352 ? 0.007 -11.508 -20.145 1.00 98.75 352 TYR A CA 1
ATOM 2787 C C . TYR A 1 352 ? -0.884 -10.838 -21.208 1.00 98.75 352 TYR A C 1
ATOM 2789 O O . TYR A 1 352 ? -1.306 -11.493 -22.166 1.00 98.75 352 TYR A O 1
ATOM 2797 N N . THR A 1 353 ? -1.209 -9.553 -21.054 1.00 98.62 353 THR A N 1
ATOM 2798 C CA . THR A 1 353 ? -1.984 -8.815 -22.057 1.00 98.62 353 THR A CA 1
ATOM 2799 C C . THR A 1 353 ? -1.128 -8.423 -23.251 1.00 98.62 353 THR A C 1
ATOM 2801 O O . THR A 1 353 ? 0.096 -8.317 -23.164 1.00 98.62 353 THR A O 1
ATOM 2804 N N . ASN A 1 354 ? -1.779 -8.200 -24.394 1.00 98.75 354 ASN A N 1
ATOM 2805 C CA . ASN A 1 354 ? -1.131 -7.601 -25.553 1.00 98.75 354 ASN A CA 1
ATOM 2806 C C . ASN A 1 354 ? -1.517 -6.126 -25.684 1.00 98.75 354 ASN A C 1
ATOM 2808 O O . ASN A 1 354 ? -2.656 -5.803 -26.035 1.00 98.75 354 ASN A O 1
ATOM 2812 N N . LEU A 1 355 ? -0.548 -5.256 -25.415 1.00 98.50 355 LEU A N 1
ATOM 2813 C CA . LEU A 1 355 ? -0.644 -3.799 -25.451 1.00 98.50 355 LEU A CA 1
ATOM 2814 C C . LEU A 1 355 ? 0.334 -3.195 -26.474 1.00 98.50 355 LEU A C 1
ATOM 2816 O O . LEU A 1 355 ? 0.525 -1.988 -26.481 1.00 98.50 355 LEU A O 1
ATOM 2820 N N . GLU A 1 356 ? 0.926 -4.012 -27.349 1.00 98.56 356 GLU A N 1
ATOM 2821 C CA . GLU A 1 356 ? 1.892 -3.584 -28.370 1.00 98.56 356 GLU A CA 1
ATOM 2822 C C . GLU A 1 356 ? 1.439 -2.324 -29.124 1.00 98.56 356 GLU A C 1
ATOM 2824 O O . GLU A 1 356 ? 0.320 -2.263 -29.654 1.00 98.56 356 GLU A O 1
ATOM 2829 N N . GLY A 1 357 ? 2.322 -1.326 -29.171 1.00 97.94 357 GLY A N 1
ATOM 2830 C CA . GLY A 1 357 ? 2.110 -0.054 -29.856 1.00 97.94 357 GLY A CA 1
ATOM 2831 C C . GLY A 1 357 ? 1.073 0.862 -29.204 1.00 97.94 357 GLY A C 1
ATOM 2832 O O . GLY A 1 357 ? 0.580 1.781 -29.865 1.00 97.94 357 GLY A O 1
ATOM 2833 N N . LYS A 1 358 ? 0.659 0.602 -27.955 1.00 97.31 358 LYS A N 1
ATOM 2834 C CA . LYS A 1 358 ? -0.306 1.462 -27.263 1.00 97.31 358 LYS A CA 1
ATOM 2835 C C . LYS A 1 358 ? 0.308 2.761 -26.780 1.00 97.31 358 LYS A C 1
ATOM 2837 O O . LYS A 1 358 ? 1.409 2.794 -26.252 1.00 97.31 358 LYS A O 1
ATOM 2842 N N . ASP A 1 359 ? -0.485 3.818 -26.897 1.00 96.31 359 ASP A N 1
ATOM 2843 C CA . ASP A 1 359 ? -0.232 5.070 -26.207 1.00 96.31 359 ASP A CA 1
ATOM 2844 C C . ASP A 1 359 ? -0.871 5.007 -24.818 1.00 96.31 359 ASP A C 1
ATOM 2846 O O . ASP A 1 359 ? -2.100 4.981 -24.698 1.00 96.31 359 ASP A O 1
ATOM 2850 N N . LEU A 1 360 ? -0.022 4.909 -23.797 1.00 96.62 360 LEU A N 1
ATOM 2851 C CA . LEU A 1 360 ? -0.372 5.001 -22.381 1.00 96.62 360 LEU A CA 1
ATOM 2852 C C . LEU A 1 360 ? 0.268 6.245 -21.746 1.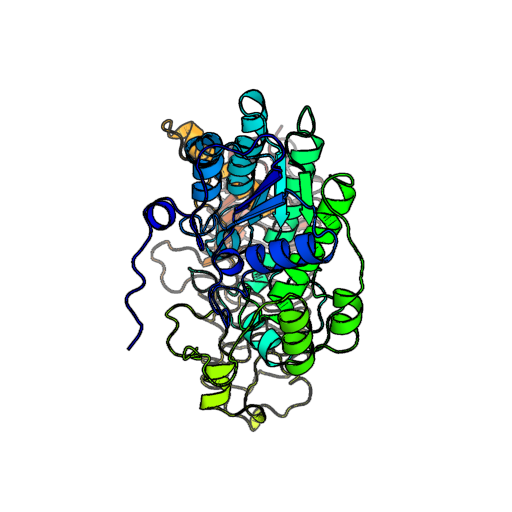00 96.62 360 LEU A C 1
ATOM 2854 O O . LEU A 1 360 ? 0.430 6.301 -20.525 1.00 96.62 360 LEU A O 1
ATOM 2858 N N . SER A 1 361 ? 0.650 7.232 -22.566 1.00 94.75 361 SER A N 1
ATOM 2859 C CA . SER A 1 361 ? 1.252 8.463 -22.068 1.00 94.75 361 SER A CA 1
ATOM 2860 C C . SER A 1 361 ? 0.280 9.221 -21.165 1.00 94.75 361 SER A C 1
ATOM 2862 O O . SER A 1 361 ? -0.934 9.188 -21.373 1.00 94.75 361 SER A O 1
ATOM 2864 N N . GLU A 1 362 ? 0.817 9.872 -20.130 1.00 93.50 362 GLU A N 1
ATOM 2865 C CA . GLU A 1 362 ? 0.061 10.677 -19.148 1.00 93.50 362 GLU A CA 1
ATOM 2866 C C . GLU A 1 362 ? -0.973 9.888 -18.311 1.00 93.50 362 GLU A C 1
ATOM 2868 O O . GLU A 1 362 ? -1.713 10.471 -17.514 1.00 93.50 362 GLU A O 1
ATOM 2873 N N . MET A 1 363 ? -1.045 8.559 -18.459 1.00 94.62 363 MET A N 1
ATOM 2874 C CA . MET A 1 363 ? -1.988 7.732 -17.710 1.00 94.62 363 MET A CA 1
ATOM 2875 C C . MET A 1 363 ? -1.518 7.478 -16.275 1.00 94.62 363 MET A C 1
ATOM 2877 O O . MET A 1 363 ? -0.338 7.271 -16.001 1.00 94.62 363 MET A O 1
ATOM 2881 N N . ASP A 1 364 ? -2.478 7.403 -15.356 1.00 92.62 364 ASP A N 1
ATOM 2882 C CA . ASP A 1 364 ? -2.266 6.877 -14.009 1.00 92.62 364 ASP A CA 1
ATOM 2883 C C . ASP A 1 364 ? -2.260 5.342 -14.052 1.00 92.62 364 ASP A C 1
ATOM 2885 O O . ASP A 1 364 ? -3.311 4.694 -14.117 1.00 92.62 364 ASP A O 1
ATOM 2889 N N . LEU A 1 365 ? -1.054 4.776 -14.036 1.00 94.44 365 LEU A N 1
ATOM 2890 C CA . LEU A 1 365 ? -0.767 3.346 -14.127 1.00 94.44 365 LEU A CA 1
ATOM 2891 C C . LEU A 1 365 ? -0.347 2.748 -12.775 1.00 94.44 365 LEU A C 1
ATOM 2893 O O . LEU A 1 365 ? 0.173 1.632 -12.709 1.00 94.44 365 LEU A O 1
ATOM 2897 N N . ARG A 1 366 ? -0.582 3.468 -11.674 1.00 90.88 366 ARG A N 1
ATOM 2898 C CA . ARG A 1 366 ? -0.157 3.051 -10.335 1.00 90.88 366 ARG A CA 1
ATOM 2899 C C . ARG A 1 366 ? -0.833 1.752 -9.916 1.00 90.88 366 ARG A C 1
ATOM 2901 O O . ARG A 1 366 ? -2.065 1.644 -9.909 1.00 90.88 366 ARG A O 1
ATOM 2908 N N . GLY A 1 367 ? -0.028 0.794 -9.464 1.00 92.06 367 GLY A N 1
ATOM 2909 C CA . GLY A 1 367 ? -0.510 -0.476 -8.917 1.00 92.06 367 GLY A CA 1
ATOM 2910 C C . GLY A 1 367 ? -0.801 -1.552 -9.966 1.00 92.06 367 GLY A C 1
ATOM 2911 O O . GLY A 1 367 ? -1.319 -2.603 -9.599 1.00 92.06 367 GLY A O 1
ATOM 2912 N N . ILE A 1 368 ? -0.564 -1.280 -11.251 1.00 96.25 368 ILE A N 1
ATOM 2913 C CA . ILE A 1 368 ? -0.883 -2.225 -12.322 1.00 96.25 368 ILE A CA 1
ATOM 2914 C C . ILE A 1 368 ? 0.085 -3.409 -12.316 1.00 96.25 368 ILE A C 1
ATOM 2916 O O . ILE A 1 368 ? 1.294 -3.249 -12.156 1.00 96.25 368 ILE A O 1
ATOM 2920 N N . ASP A 1 369 ? -0.464 -4.593 -12.566 1.00 98.19 369 ASP A N 1
ATOM 2921 C CA . ASP A 1 369 ? 0.307 -5.796 -12.860 1.00 98.19 369 ASP A CA 1
ATOM 2922 C C . ASP A 1 369 ? 0.436 -5.963 -14.384 1.00 98.19 369 ASP A C 1
ATOM 2924 O O . ASP A 1 369 ? -0.545 -6.243 -15.072 1.00 98.19 369 ASP A O 1
ATOM 2928 N N . PHE A 1 370 ? 1.641 -5.763 -14.914 1.00 98.75 370 PHE A N 1
ATOM 2929 C CA . PHE A 1 370 ? 2.037 -6.008 -16.303 1.00 98.75 370 PHE A CA 1
ATOM 2930 C C . PHE A 1 370 ? 2.869 -7.293 -16.457 1.00 98.75 370 PHE A C 1
ATOM 2932 O O . PHE A 1 370 ? 3.541 -7.464 -17.479 1.00 98.75 370 PHE A O 1
ATOM 2939 N N . MET A 1 371 ? 2.847 -8.212 -15.487 1.00 98.75 371 MET A N 1
ATOM 2940 C CA . MET A 1 371 ? 3.656 -9.430 -15.520 1.00 98.75 371 MET A CA 1
ATOM 2941 C C . MET A 1 371 ? 3.464 -10.179 -16.846 1.00 98.75 371 MET A C 1
ATOM 2943 O O . 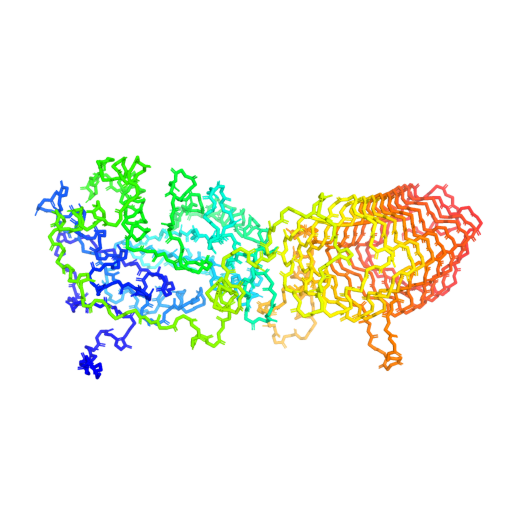MET A 1 371 ? 2.355 -10.576 -17.212 1.00 98.75 371 MET A O 1
ATOM 2947 N N . GLY A 1 372 ? 4.554 -10.396 -17.580 1.00 98.81 372 GLY A N 1
ATOM 2948 C CA . GLY A 1 372 ? 4.542 -11.107 -18.861 1.00 98.81 372 GLY A CA 1
ATOM 2949 C C . GLY A 1 372 ? 3.752 -10.420 -19.983 1.00 98.81 372 GLY A C 1
ATOM 2950 O O . GLY A 1 372 ? 3.454 -11.070 -20.988 1.00 98.81 372 GLY A O 1
ATOM 2951 N N . ALA A 1 373 ? 3.359 -9.153 -19.824 1.00 98.88 373 ALA A N 1
ATOM 2952 C CA . ALA A 1 373 ? 2.645 -8.408 -20.853 1.00 98.88 373 ALA A CA 1
ATOM 2953 C C . ALA A 1 373 ? 3.553 -8.097 -22.054 1.00 98.88 373 ALA A C 1
ATOM 2955 O O . ALA A 1 373 ? 4.756 -7.863 -21.915 1.00 98.88 373 ALA A O 1
ATOM 2956 N N . ASN A 1 374 ? 2.958 -8.063 -23.247 1.00 98.88 374 ASN A N 1
ATOM 2957 C CA . ASN A 1 374 ? 3.616 -7.557 -24.448 1.00 98.88 374 ASN A CA 1
ATOM 2958 C C . ASN A 1 374 ? 3.420 -6.040 -24.521 1.00 98.88 374 ASN A C 1
ATOM 2960 O O . ASN A 1 374 ? 2.326 -5.576 -24.859 1.00 98.88 374 ASN A O 1
ATOM 2964 N N . LEU A 1 375 ? 4.481 -5.300 -24.205 1.00 98.81 375 LEU A N 1
ATOM 2965 C CA . LEU A 1 375 ? 4.539 -3.840 -24.124 1.00 98.81 375 LEU A CA 1
ATOM 2966 C C . LEU A 1 375 ? 5.499 -3.240 -25.166 1.00 98.81 375 LEU A C 1
ATOM 2968 O O . LEU A 1 375 ? 5.988 -2.123 -24.997 1.00 98.81 375 LEU A O 1
ATOM 2972 N N . LYS A 1 376 ? 5.763 -3.969 -26.256 1.00 98.75 376 LYS A N 1
ATOM 2973 C CA . LYS A 1 376 ? 6.591 -3.472 -27.360 1.00 98.75 376 LYS A CA 1
ATOM 2974 C C . LYS A 1 376 ? 6.049 -2.184 -27.930 1.00 98.75 376 LYS A C 1
ATOM 2976 O O . LYS A 1 376 ? 4.845 -2.083 -28.167 1.00 98.75 376 LYS A O 1
ATOM 2981 N N . ASP A 1 377 ? 6.949 -1.244 -28.191 1.00 98.25 377 ASP A N 1
ATOM 2982 C CA . ASP A 1 377 ? 6.631 0.047 -28.803 1.00 98.25 377 ASP A CA 1
ATOM 2983 C C . ASP A 1 377 ? 5.523 0.821 -28.042 1.00 98.25 377 ASP A C 1
ATOM 2985 O O . ASP A 1 377 ? 4.815 1.643 -28.628 1.00 98.25 377 ASP A O 1
ATOM 2989 N N . VAL A 1 378 ? 5.314 0.532 -26.749 1.00 98.19 378 VAL A N 1
ATOM 2990 C CA . VAL A 1 378 ? 4.347 1.254 -25.910 1.00 98.19 378 VAL A CA 1
ATOM 2991 C C . VAL A 1 378 ? 4.920 2.604 -25.515 1.00 98.19 378 VAL A C 1
ATOM 2993 O O . VAL A 1 378 ? 6.080 2.711 -25.122 1.00 98.19 378 VAL A O 1
ATOM 2996 N N . ASN A 1 379 ? 4.083 3.635 -25.568 1.00 96.88 379 ASN A N 1
ATOM 2997 C CA . ASN A 1 379 ? 4.434 4.955 -25.073 1.00 96.88 379 ASN A CA 1
ATOM 2998 C C . ASN A 1 379 ? 3.980 5.122 -23.618 1.00 96.88 379 ASN A C 1
ATOM 3000 O O . ASN A 1 379 ? 2.782 5.155 -23.347 1.00 96.88 379 ASN A O 1
ATOM 3004 N N . PHE A 1 380 ? 4.938 5.251 -22.702 1.00 96.19 380 PHE A N 1
ATOM 3005 C CA . PHE A 1 380 ? 4.756 5.528 -21.275 1.00 96.19 380 PHE A CA 1
ATOM 3006 C C . PHE A 1 380 ? 5.218 6.935 -20.865 1.00 96.19 380 PHE A C 1
ATOM 3008 O O . PHE A 1 380 ? 5.376 7.214 -19.673 1.00 96.19 380 PHE A O 1
ATOM 3015 N N . THR A 1 381 ? 5.454 7.831 -21.825 1.00 93.12 381 THR A N 1
ATOM 3016 C CA . THR A 1 381 ? 5.902 9.200 -21.541 1.00 93.12 381 THR A CA 1
ATOM 3017 C C . THR A 1 381 ? 4.909 9.886 -20.600 1.00 93.12 381 THR A C 1
ATOM 3019 O O . THR A 1 381 ? 3.703 9.828 -20.826 1.00 93.12 381 THR A O 1
ATOM 3022 N N . ASP A 1 382 ? 5.394 10.504 -19.526 1.00 91.69 382 ASP A N 1
ATOM 3023 C CA . ASP A 1 382 ? 4.577 11.171 -18.498 1.00 91.69 382 ASP A CA 1
ATOM 3024 C C . ASP A 1 382 ? 3.546 10.281 -17.768 1.00 91.69 382 ASP A C 1
ATOM 3026 O O . ASP A 1 382 ? 2.720 10.789 -17.010 1.00 91.69 382 ASP A O 1
ATOM 3030 N N . ALA A 1 383 ? 3.583 8.955 -17.939 1.00 93.56 383 ALA A N 1
ATOM 3031 C CA . ALA A 1 383 ? 2.742 8.042 -17.168 1.00 93.56 383 ALA A CA 1
ATOM 3032 C C . ALA A 1 383 ? 3.181 7.972 -15.692 1.00 93.56 383 ALA A C 1
ATOM 3034 O O . ALA A 1 383 ? 4.375 8.027 -15.378 1.00 93.56 383 ALA A O 1
ATOM 3035 N N . ASP A 1 384 ? 2.221 7.815 -14.779 1.00 91.31 384 ASP A N 1
ATOM 3036 C CA . ASP A 1 384 ? 2.482 7.693 -13.342 1.00 91.31 384 ASP A CA 1
ATOM 3037 C C . ASP A 1 384 ? 2.435 6.222 -12.908 1.00 91.31 384 ASP A C 1
ATOM 3039 O O . ASP A 1 384 ? 1.383 5.586 -12.931 1.00 91.31 384 ASP A O 1
ATOM 3043 N N . PHE A 1 385 ? 3.576 5.686 -12.481 1.00 90.50 385 PHE A N 1
ATOM 3044 C CA . PHE A 1 385 ? 3.712 4.326 -11.937 1.00 90.50 385 PHE A CA 1
ATOM 3045 C C . PHE A 1 385 ? 3.877 4.307 -10.420 1.00 90.50 385 PHE A C 1
ATOM 3047 O O . PHE A 1 385 ? 3.939 3.237 -9.806 1.00 90.50 385 PHE A O 1
ATOM 3054 N N . SER A 1 386 ? 4.001 5.489 -9.828 1.00 86.25 386 SER A N 1
ATOM 3055 C CA . SER A 1 386 ? 4.715 5.697 -8.586 1.00 86.25 386 SER A CA 1
ATOM 3056 C C . SER A 1 386 ? 3.768 5.993 -7.439 1.00 86.25 386 SER A C 1
ATOM 3058 O O . SER A 1 386 ? 2.847 6.803 -7.529 1.00 86.25 386 SER A O 1
ATOM 3060 N N . LYS A 1 387 ? 4.056 5.397 -6.284 1.00 79.62 387 LYS A N 1
ATOM 3061 C CA . LYS A 1 387 ? 3.591 5.963 -5.014 1.00 79.62 387 LYS A CA 1
ATOM 3062 C C . LYS A 1 387 ? 4.570 7.080 -4.611 1.00 79.62 387 LYS A C 1
ATOM 3064 O O . LYS A 1 387 ? 5.782 6.889 -4.757 1.00 79.62 387 LYS A O 1
ATOM 3069 N N . PRO A 1 388 ? 4.111 8.205 -4.038 1.00 79.31 388 PRO A N 1
ATOM 3070 C CA . PRO A 1 388 ? 5.002 9.190 -3.454 1.00 79.31 388 PRO A CA 1
ATOM 3071 C C . PRO A 1 388 ? 5.883 8.529 -2.402 1.00 79.31 388 PRO A C 1
ATOM 3073 O O . PRO A 1 388 ? 5.425 7.725 -1.584 1.00 79.31 388 PRO A O 1
ATOM 3076 N N . ILE A 1 389 ? 7.167 8.870 -2.422 1.00 86.19 389 ILE A N 1
ATOM 3077 C CA . ILE A 1 389 ? 8.056 8.514 -1.326 1.00 86.19 389 ILE A CA 1
ATOM 3078 C C . ILE A 1 389 ? 7.643 9.370 -0.132 1.00 86.19 389 ILE A C 1
ATOM 3080 O O . ILE A 1 389 ? 7.664 10.600 -0.197 1.00 86.19 389 ILE A O 1
ATOM 3084 N N . GLN A 1 390 ? 7.261 8.710 0.957 1.00 82.44 390 GLN A N 1
ATOM 3085 C CA . GLN A 1 390 ? 6.741 9.373 2.146 1.00 82.44 390 GLN A CA 1
ATOM 3086 C C . GLN A 1 390 ? 7.859 10.148 2.840 1.00 82.44 390 GLN A C 1
ATOM 3088 O O . GLN A 1 390 ? 8.672 9.578 3.564 1.00 82.44 390 GLN A O 1
ATOM 3093 N N . VAL A 1 391 ? 7.911 11.456 2.618 1.00 75.44 391 VAL A N 1
ATOM 3094 C CA . VAL A 1 391 ? 8.934 12.328 3.220 1.00 75.44 391 VAL A CA 1
ATOM 3095 C C . VAL A 1 391 ? 8.361 13.313 4.236 1.00 75.44 391 VAL A C 1
ATOM 3097 O O . VAL A 1 391 ? 9.106 13.978 4.960 1.00 75.44 391 VAL A O 1
ATOM 3100 N N . PHE A 1 392 ? 7.032 13.415 4.330 1.00 73.44 392 PHE A N 1
ATOM 3101 C CA . PHE A 1 392 ? 6.376 14.407 5.175 1.00 73.44 392 PHE A CA 1
ATOM 3102 C C . PHE A 1 392 ? 6.587 14.117 6.666 1.00 73.44 392 PHE A C 1
ATOM 3104 O O . PHE A 1 392 ? 5.978 13.220 7.236 1.00 73.44 392 PHE A O 1
ATOM 3111 N N . GLY A 1 393 ? 7.423 14.910 7.335 1.00 67.31 393 GLY A N 1
ATOM 3112 C CA . GLY A 1 393 ? 7.744 14.704 8.750 1.00 67.31 393 GLY A CA 1
ATOM 3113 C C . GLY A 1 393 ? 8.963 13.813 9.000 1.00 67.31 393 GLY A C 1
ATOM 3114 O O . GLY A 1 393 ? 9.239 13.498 10.157 1.00 67.31 393 GLY A O 1
ATOM 3115 N N . CYS A 1 394 ? 9.727 13.462 7.958 1.00 72.88 394 CYS A N 1
ATOM 3116 C CA . CYS A 1 394 ? 11.139 13.117 8.118 1.00 72.88 394 CYS A CA 1
ATOM 3117 C C . CYS A 1 394 ? 11.843 14.345 8.718 1.00 72.88 394 CYS A C 1
ATOM 3119 O O . CYS A 1 394 ? 11.822 15.405 8.102 1.00 72.88 394 CYS A O 1
ATOM 3121 N N . GLY A 1 395 ? 12.336 14.228 9.956 1.00 61.91 395 GLY A N 1
ATOM 3122 C CA . GLY A 1 395 ? 12.647 15.348 10.853 1.00 61.91 395 GLY A CA 1
ATOM 3123 C C . GLY A 1 395 ? 13.296 16.577 10.203 1.00 61.91 395 GLY A C 1
ATOM 3124 O O . GLY A 1 395 ? 14.251 16.462 9.444 1.00 61.91 395 GLY A O 1
ATOM 3125 N N . ASN A 1 396 ? 12.791 17.760 10.559 1.00 60.03 396 ASN A N 1
ATOM 3126 C CA . ASN A 1 396 ? 13.448 19.023 10.241 1.00 60.03 396 ASN A CA 1
ATOM 3127 C C . ASN A 1 396 ? 14.471 19.310 11.342 1.00 60.03 396 ASN A C 1
ATOM 3129 O O . ASN A 1 396 ? 14.082 19.471 12.501 1.00 60.03 396 ASN A O 1
ATOM 3133 N N . ASP A 1 397 ? 15.748 19.360 10.980 1.00 67.31 397 ASP A N 1
ATOM 3134 C CA . ASP A 1 397 ? 16.802 19.878 11.849 1.00 67.31 397 ASP A CA 1
ATOM 3135 C C . ASP A 1 397 ? 17.059 21.353 11.510 1.00 67.31 397 ASP A C 1
ATOM 3137 O O . ASP A 1 397 ? 16.846 21.779 10.373 1.00 67.31 397 ASP A O 1
ATOM 3141 N N . GLU A 1 398 ? 17.463 22.147 12.502 1.00 76.69 398 GLU A N 1
ATOM 3142 C CA . GLU A 1 398 ? 17.862 23.540 12.263 1.00 76.69 398 GLU A CA 1
ATOM 3143 C C . GLU A 1 398 ? 19.200 23.608 11.509 1.00 76.69 398 GLU A C 1
ATOM 3145 O O . GLU A 1 398 ? 19.460 24.586 10.804 1.00 76.69 398 GLU A O 1
ATOM 3150 N N . ASP A 1 399 ? 20.036 22.572 11.635 1.00 84.25 399 ASP A N 1
ATOM 3151 C CA . ASP A 1 399 ? 21.254 22.403 10.850 1.00 84.25 399 ASP A CA 1
ATOM 3152 C C . ASP A 1 399 ? 20.925 21.822 9.465 1.00 84.25 399 ASP A C 1
ATOM 3154 O O . ASP A 1 399 ? 20.430 20.703 9.330 1.00 84.25 399 ASP A O 1
ATOM 3158 N N . GLU A 1 400 ? 21.220 22.590 8.416 1.00 81.75 400 GLU A N 1
ATOM 3159 C CA . GLU A 1 400 ? 20.927 22.236 7.023 1.00 81.75 400 GLU A CA 1
ATOM 3160 C C . GLU A 1 400 ? 21.619 20.934 6.584 1.00 81.75 400 GLU A C 1
ATOM 3162 O O . GLU A 1 400 ? 21.019 20.114 5.889 1.00 81.75 400 GLU A O 1
ATOM 3167 N N . VAL A 1 401 ? 22.859 20.697 7.026 1.00 80.81 401 VAL A N 1
ATOM 3168 C CA . VAL A 1 401 ? 23.634 19.503 6.651 1.00 80.81 401 VAL A CA 1
ATOM 3169 C C . VAL A 1 401 ? 23.071 18.271 7.347 1.00 80.81 401 VAL A C 1
ATOM 3171 O O . VAL A 1 401 ? 22.872 17.227 6.717 1.00 80.81 401 VAL A O 1
ATOM 3174 N N . LEU A 1 402 ? 22.781 18.386 8.642 1.00 79.12 402 LEU A N 1
ATOM 3175 C CA . LEU A 1 402 ? 22.161 17.306 9.400 1.00 79.12 402 LEU A CA 1
ATOM 3176 C C . LEU A 1 402 ? 20.744 17.011 8.888 1.00 79.12 402 LEU A C 1
ATOM 3178 O O . LEU A 1 402 ? 20.374 15.843 8.763 1.00 79.12 402 LEU A O 1
ATOM 3182 N N . GLY A 1 403 ? 19.991 18.046 8.516 1.00 77.94 403 GLY A N 1
ATOM 3183 C CA . GLY A 1 403 ? 18.671 17.935 7.901 1.00 77.94 403 GLY A CA 1
ATOM 3184 C C . GLY A 1 403 ? 18.694 17.157 6.584 1.00 77.94 403 GLY A C 1
ATOM 3185 O O . GLY A 1 403 ? 17.877 16.254 6.398 1.00 77.94 403 GLY A O 1
ATOM 3186 N N . ILE A 1 404 ? 19.670 17.424 5.705 1.00 78.00 404 ILE A N 1
ATOM 3187 C CA . ILE A 1 404 ? 19.872 16.646 4.468 1.00 78.00 404 ILE A CA 1
ATOM 3188 C C . ILE A 1 404 ? 20.119 15.168 4.796 1.00 78.00 404 ILE A C 1
ATOM 3190 O O . ILE A 1 404 ? 19.495 14.290 4.199 1.00 78.00 404 ILE A O 1
ATOM 3194 N N . PHE A 1 405 ? 20.982 14.875 5.772 1.00 80.00 405 PHE A N 1
ATOM 3195 C CA . PHE A 1 405 ? 21.289 13.494 6.152 1.00 80.00 405 PHE A CA 1
ATOM 3196 C C . PHE A 1 405 ? 20.084 12.764 6.769 1.00 80.00 405 PHE A C 1
ATOM 3198 O O . PHE A 1 405 ? 19.839 11.595 6.466 1.00 80.00 405 PHE A O 1
ATOM 3205 N N . ILE A 1 406 ? 19.302 13.444 7.615 1.00 80.44 406 ILE A N 1
ATOM 3206 C CA . ILE A 1 406 ? 18.072 12.897 8.208 1.00 80.44 406 ILE A CA 1
ATOM 3207 C C . ILE A 1 406 ? 17.043 12.594 7.121 1.00 80.44 406 ILE A C 1
ATOM 3209 O O . ILE A 1 406 ? 16.446 11.514 7.134 1.00 80.44 406 ILE A O 1
ATOM 3213 N N . ASN A 1 407 ? 16.860 13.515 6.173 1.00 82.31 407 ASN A N 1
ATOM 3214 C CA . ASN A 1 407 ? 15.959 13.322 5.046 1.00 82.31 407 ASN A CA 1
ATOM 3215 C C . ASN A 1 407 ? 16.395 12.109 4.218 1.00 82.31 407 ASN A C 1
ATOM 3217 O O . ASN A 1 407 ? 15.606 11.182 4.043 1.00 82.31 407 ASN A O 1
ATOM 3221 N N . PHE A 1 408 ? 17.673 12.045 3.836 1.00 83.25 408 PHE A N 1
ATOM 3222 C CA . PHE A 1 408 ? 18.212 10.918 3.080 1.00 83.25 408 PHE A CA 1
ATOM 3223 C C . PHE A 1 408 ? 18.010 9.581 3.802 1.00 83.25 408 PHE A C 1
ATOM 3225 O O . PHE A 1 408 ? 17.515 8.621 3.215 1.00 83.25 408 PHE A O 1
ATOM 3232 N N . LYS A 1 409 ? 18.318 9.513 5.102 1.00 86.00 409 LYS A N 1
ATOM 3233 C CA . LYS A 1 409 ? 18.102 8.303 5.906 1.00 86.00 409 LYS A CA 1
ATOM 3234 C C . LYS A 1 409 ? 16.629 7.890 5.938 1.00 86.00 409 LYS A C 1
ATOM 3236 O O . LYS A 1 409 ? 16.328 6.699 5.925 1.00 86.00 409 LYS A O 1
ATOM 3241 N N . CYS A 1 410 ? 15.720 8.857 6.009 1.00 87.69 410 CYS A N 1
ATOM 3242 C CA . CYS A 1 410 ? 14.286 8.605 6.011 1.00 87.69 410 CYS A CA 1
ATOM 3243 C C . CYS A 1 410 ? 13.810 8.079 4.653 1.00 87.69 410 CYS A C 1
ATOM 3245 O O . CYS A 1 410 ? 13.152 7.043 4.608 1.00 87.69 410 CYS A O 1
ATOM 3247 N N . VAL A 1 411 ? 14.214 8.736 3.560 1.00 89.12 411 VAL A N 1
ATOM 3248 C CA . VAL A 1 411 ? 13.953 8.295 2.184 1.00 89.12 411 VAL A CA 1
ATOM 3249 C C . VAL A 1 411 ? 14.473 6.877 1.984 1.00 89.12 411 VAL A C 1
ATOM 3251 O O . VAL A 1 411 ? 13.702 6.005 1.612 1.00 89.12 411 VAL A O 1
ATOM 3254 N N . SER A 1 412 ? 15.738 6.613 2.317 1.00 89.69 412 SER A N 1
ATOM 3255 C CA . SER A 1 412 ? 16.350 5.281 2.227 1.00 89.69 412 SER A CA 1
ATOM 3256 C C . SER A 1 412 ? 15.562 4.232 3.021 1.00 89.69 412 SER A C 1
ATOM 3258 O O . SER A 1 412 ? 15.272 3.148 2.515 1.00 89.69 412 SER A O 1
ATOM 3260 N N . ALA A 1 413 ? 15.146 4.556 4.251 1.00 90.44 413 ALA A N 1
ATOM 3261 C CA . ALA A 1 413 ? 14.345 3.653 5.073 1.00 90.44 413 ALA A CA 1
ATOM 3262 C C . ALA A 1 413 ? 12.972 3.355 4.453 1.00 90.44 413 ALA A C 1
ATOM 3264 O O . ALA A 1 413 ? 12.551 2.200 4.464 1.00 90.44 413 ALA A O 1
ATOM 3265 N N . VAL A 1 414 ? 12.291 4.363 3.901 1.00 90.44 414 VAL A N 1
ATOM 3266 C CA . VAL A 1 414 ? 11.020 4.176 3.185 1.00 90.44 414 VAL A CA 1
ATOM 3267 C C . VAL A 1 414 ? 11.248 3.317 1.948 1.00 90.44 414 VAL A C 1
ATOM 3269 O O . VAL A 1 414 ? 10.560 2.315 1.775 1.00 90.44 414 VAL A O 1
ATOM 3272 N N . VAL A 1 415 ? 12.254 3.656 1.138 1.00 91.56 415 VAL A N 1
ATOM 3273 C CA . VAL A 1 415 ? 12.523 2.971 -0.126 1.00 91.56 415 VAL A CA 1
ATOM 3274 C C . VAL A 1 415 ? 12.783 1.476 0.082 1.00 91.56 415 VAL A C 1
ATOM 3276 O O . VAL A 1 415 ? 12.187 0.645 -0.594 1.00 91.56 415 VAL A O 1
ATOM 3279 N N . LYS A 1 416 ? 13.578 1.129 1.097 1.00 90.12 416 LYS A N 1
ATOM 3280 C CA . LYS A 1 416 ? 13.943 -0.258 1.432 1.00 90.12 416 LYS A CA 1
ATOM 3281 C C . LYS A 1 416 ? 12.821 -1.115 2.020 1.00 90.12 416 LYS A C 1
ATOM 3283 O O . LYS A 1 416 ? 12.947 -2.337 2.034 1.00 90.12 416 LYS A O 1
ATOM 3288 N N . ASN A 1 417 ? 11.787 -0.508 2.602 1.00 89.81 417 ASN A N 1
ATOM 3289 C CA . ASN A 1 417 ? 10.750 -1.240 3.342 1.00 89.81 417 ASN A CA 1
ATOM 3290 C C . ASN A 1 417 ? 9.389 -1.254 2.643 1.00 89.81 417 ASN A C 1
ATOM 3292 O O . ASN A 1 417 ? 8.473 -1.952 3.089 1.00 89.81 417 ASN A O 1
ATOM 3296 N N . GLU A 1 418 ? 9.239 -0.493 1.567 1.00 89.06 418 GLU A N 1
ATOM 3297 C CA . GLU A 1 418 ? 8.045 -0.519 0.739 1.00 89.06 418 GLU A CA 1
ATOM 3298 C C . GLU A 1 418 ? 8.098 -1.671 -0.266 1.00 89.06 418 GLU A C 1
ATOM 3300 O O . GLU A 1 418 ? 9.154 -2.046 -0.764 1.00 89.06 418 GLU A O 1
ATOM 3305 N N . GLY A 1 419 ? 6.935 -2.261 -0.541 1.00 86.69 419 GLY A N 1
ATOM 3306 C CA . GLY A 1 419 ? 6.805 -3.273 -1.585 1.00 86.69 419 GLY A CA 1
ATOM 3307 C C . GLY A 1 419 ? 6.618 -2.630 -2.954 1.00 86.69 419 GLY A C 1
ATOM 3308 O O . GLY A 1 419 ? 6.120 -1.503 -3.044 1.00 86.69 419 GLY A O 1
ATOM 3309 N N . PHE A 1 420 ? 6.949 -3.380 -4.006 1.00 86.19 420 PHE A N 1
ATOM 3310 C CA . PHE A 1 420 ? 6.684 -2.966 -5.379 1.00 86.19 420 PHE A CA 1
ATOM 3311 C C . PHE A 1 420 ? 5.186 -2.731 -5.612 1.00 86.19 420 PHE A C 1
ATOM 3313 O O . PHE A 1 420 ? 4.320 -3.342 -4.974 1.00 86.19 420 PHE A O 1
ATOM 3320 N N . ARG A 1 421 ? 4.893 -1.775 -6.488 1.00 85.06 421 ARG A N 1
ATOM 3321 C CA . ARG A 1 421 ? 3.547 -1.304 -6.824 1.00 85.06 421 ARG A CA 1
ATOM 3322 C C . ARG A 1 421 ? 3.162 -1.717 -8.223 1.00 85.06 421 ARG A C 1
ATOM 3324 O O . ARG A 1 421 ? 2.079 -2.253 -8.407 1.00 85.06 421 ARG A O 1
ATOM 3331 N N . THR A 1 422 ? 4.053 -1.450 -9.164 1.00 93.44 422 THR A N 1
ATOM 3332 C CA . THR A 1 422 ? 3.859 -1.784 -10.566 1.00 93.44 422 THR A CA 1
ATOM 3333 C C . THR A 1 422 ? 4.802 -2.923 -10.909 1.00 93.44 422 THR A C 1
ATOM 3335 O O . THR A 1 422 ? 5.992 -2.852 -10.593 1.00 93.44 422 THR A O 1
ATOM 3338 N N . ASP A 1 423 ? 4.253 -3.973 -11.505 1.00 96.88 423 ASP A N 1
ATOM 3339 C CA . ASP A 1 423 ? 4.972 -5.211 -11.784 1.00 96.88 423 ASP A CA 1
ATOM 3340 C C . ASP A 1 423 ? 5.164 -5.387 -13.293 1.00 96.88 423 ASP A C 1
ATOM 3342 O O . ASP A 1 423 ? 4.207 -5.625 -14.017 1.00 96.88 423 ASP A O 1
ATOM 3346 N N . PHE A 1 424 ? 6.397 -5.270 -13.776 1.00 98.62 424 PHE A N 1
ATOM 3347 C CA . PHE A 1 424 ? 6.819 -5.575 -15.146 1.00 98.62 424 PHE A CA 1
ATOM 3348 C C . PHE A 1 424 ? 7.582 -6.902 -15.230 1.00 98.62 424 PHE A C 1
ATOM 3350 O O . PHE A 1 424 ? 8.317 -7.136 -16.192 1.00 98.62 424 PHE A O 1
ATOM 3357 N N . THR A 1 425 ? 7.436 -7.792 -14.249 1.00 98.75 425 THR A N 1
ATOM 3358 C CA . THR A 1 425 ? 8.179 -9.051 -14.211 1.00 98.75 425 THR A CA 1
ATOM 3359 C C . THR A 1 425 ? 7.937 -9.865 -15.483 1.00 98.75 425 THR A C 1
ATOM 3361 O O . THR A 1 425 ? 6.801 -10.174 -15.846 1.00 98.75 425 THR A O 1
ATOM 3364 N N . ASN A 1 426 ? 9.012 -10.243 -16.176 1.00 98.81 426 ASN A N 1
ATOM 3365 C CA . ASN A 1 426 ? 8.988 -10.918 -17.483 1.00 98.81 426 ASN A CA 1
ATOM 3366 C C . ASN A 1 426 ? 8.260 -10.153 -18.614 1.00 98.81 426 ASN A C 1
ATOM 3368 O O . ASN A 1 426 ? 7.910 -10.769 -19.625 1.00 98.81 426 ASN A O 1
ATOM 3372 N N . ALA A 1 427 ? 7.968 -8.860 -18.458 1.00 98.88 427 ALA A N 1
ATOM 3373 C CA . ALA A 1 427 ? 7.315 -8.073 -19.500 1.00 98.88 427 ALA A CA 1
ATOM 3374 C C . ALA A 1 427 ? 8.272 -7.789 -20.668 1.00 98.88 427 ALA A C 1
ATOM 3376 O O . ALA A 1 427 ? 9.487 -7.671 -20.492 1.00 98.88 427 ALA A O 1
ATOM 3377 N N . ASP A 1 428 ? 7.714 -7.658 -21.869 1.00 98.88 428 ASP A N 1
ATOM 3378 C CA . ASP A 1 428 ? 8.464 -7.338 -23.083 1.00 98.88 428 ASP A CA 1
ATOM 3379 C C . ASP A 1 428 ? 8.295 -5.849 -23.412 1.00 98.88 428 ASP A C 1
ATOM 3381 O O . ASP A 1 428 ? 7.263 -5.446 -23.942 1.00 98.88 428 ASP A O 1
ATOM 3385 N N . LEU A 1 429 ? 9.289 -5.039 -23.045 1.00 98.75 429 LEU A N 1
ATOM 3386 C CA . LEU A 1 429 ? 9.336 -3.574 -23.139 1.00 98.75 429 LEU A CA 1
ATOM 3387 C C . LEU A 1 429 ? 10.236 -3.093 -24.292 1.00 98.75 429 LEU A C 1
ATOM 3389 O O . LEU A 1 429 ? 10.718 -1.961 -24.259 1.00 98.75 429 LEU A O 1
ATOM 3393 N N . ILE A 1 430 ? 10.502 -3.931 -25.302 1.00 98.69 430 ILE A N 1
ATOM 3394 C CA . ILE A 1 430 ? 11.376 -3.543 -26.420 1.00 98.69 430 ILE A CA 1
ATOM 3395 C C . ILE A 1 430 ? 10.854 -2.254 -27.071 1.00 98.69 430 ILE A C 1
ATOM 3397 O O . ILE A 1 430 ? 9.682 -2.173 -27.446 1.00 98.69 430 ILE A O 1
ATOM 3401 N N . ASN A 1 431 ? 11.738 -1.263 -27.218 1.00 97.56 431 ASN A N 1
ATOM 3402 C CA . ASN A 1 431 ? 11.438 0.080 -27.733 1.00 97.56 431 ASN A CA 1
ATOM 3403 C C . ASN A 1 431 ? 10.345 0.854 -26.968 1.00 97.56 431 ASN A C 1
ATOM 3405 O O . ASN A 1 431 ? 9.786 1.805 -27.517 1.00 97.56 431 ASN A O 1
ATOM 3409 N N . ALA A 1 432 ? 9.998 0.467 -25.738 1.00 97.81 432 ALA A N 1
ATOM 3410 C CA . ALA A 1 432 ? 9.059 1.251 -24.944 1.00 97.81 432 ALA A CA 1
ATOM 3411 C C . ALA A 1 432 ? 9.628 2.657 -24.675 1.00 97.81 432 ALA A C 1
ATOM 3413 O O . ALA A 1 432 ? 10.817 2.825 -24.380 1.00 97.81 432 ALA A O 1
ATOM 3414 N N . GLU A 1 433 ? 8.776 3.674 -24.780 1.00 95.25 433 GLU A N 1
ATOM 3415 C CA . GLU A 1 433 ? 9.162 5.073 -24.600 1.00 95.25 433 GLU A CA 1
ATOM 3416 C C . GLU A 1 433 ? 8.846 5.525 -23.172 1.00 95.25 433 GLU A C 1
ATOM 3418 O O . GLU A 1 433 ? 7.686 5.552 -22.771 1.00 95.25 433 GLU A O 1
ATOM 3423 N N . PHE A 1 434 ? 9.874 5.912 -22.417 1.00 93.75 434 PHE A N 1
ATOM 3424 C CA . PHE A 1 434 ? 9.755 6.590 -21.124 1.00 93.75 434 PHE A CA 1
ATOM 3425 C C . PHE A 1 434 ? 10.319 8.012 -21.230 1.00 93.75 434 PHE A C 1
ATOM 3427 O O . PHE A 1 434 ? 11.019 8.356 -22.187 1.00 93.75 434 PHE A O 1
ATOM 3434 N N . GLY A 1 435 ? 10.048 8.835 -20.224 1.00 87.38 435 GLY A N 1
ATOM 3435 C CA . GLY A 1 435 ? 10.537 10.202 -20.113 1.00 87.38 435 GLY A CA 1
ATOM 3436 C C . GLY A 1 435 ? 9.406 11.205 -19.946 1.00 87.38 435 GLY A C 1
ATOM 3437 O O . GLY A 1 435 ? 8.259 10.854 -19.676 1.00 87.38 435 GLY A O 1
ATOM 3438 N N . ASN A 1 436 ? 9.754 12.475 -20.122 1.00 81.25 436 ASN A N 1
ATOM 3439 C CA . ASN A 1 436 ? 8.838 13.603 -20.009 1.00 81.25 436 ASN A CA 1
ATOM 3440 C C . ASN A 1 436 ? 8.814 14.401 -21.325 1.00 81.25 436 ASN A C 1
ATOM 3442 O O . ASN A 1 436 ? 9.878 14.663 -21.905 1.00 81.25 436 ASN A O 1
ATOM 3446 N N . LYS A 1 437 ? 7.619 14.772 -21.819 1.00 69.38 437 LYS A N 1
ATOM 3447 C CA . LYS A 1 437 ? 7.452 15.579 -23.051 1.00 69.38 437 LYS A CA 1
ATOM 3448 C C . LYS A 1 437 ? 7.939 17.022 -22.868 1.00 69.38 437 LYS A C 1
ATOM 3450 O O . LYS A 1 437 ? 8.452 17.634 -23.811 1.00 69.38 437 LYS A O 1
ATOM 3455 N N . ASP A 1 438 ? 7.815 17.558 -21.660 1.00 62.12 438 ASP A N 1
ATOM 3456 C CA . ASP A 1 438 ? 8.208 18.903 -21.264 1.00 62.12 438 ASP A CA 1
ATOM 3457 C C . ASP A 1 438 ? 9.661 18.911 -20.761 1.00 62.12 438 ASP A C 1
ATOM 3459 O O . ASP A 1 438 ? 9.972 18.801 -19.578 1.00 62.12 438 ASP A O 1
ATOM 3463 N N . LEU A 1 439 ? 10.591 19.097 -21.704 1.00 56.03 439 LEU A N 1
ATOM 3464 C CA . LEU A 1 439 ? 12.055 19.180 -21.537 1.00 56.03 439 LEU A CA 1
ATOM 3465 C C . LEU A 1 439 ? 12.558 20.351 -20.642 1.00 56.03 439 LEU A C 1
ATOM 3467 O O . LEU A 1 439 ? 13.677 20.837 -20.825 1.00 56.03 439 LEU A O 1
ATOM 3471 N N . GLN A 1 440 ? 11.763 20.842 -19.686 1.00 58.34 440 GLN A N 1
ATOM 3472 C CA . GLN A 1 440 ? 12.108 21.924 -18.750 1.00 58.34 440 GLN A CA 1
ATOM 3473 C C . GLN A 1 440 ? 12.826 21.429 -17.478 1.00 58.34 440 GLN A C 1
ATOM 3475 O O . GLN A 1 440 ? 12.773 22.081 -16.439 1.00 58.34 440 GLN A O 1
ATOM 3480 N N . GLY A 1 441 ? 13.539 20.303 -17.560 1.00 60.38 441 GLY A N 1
ATOM 3481 C CA . GLY A 1 441 ? 14.328 19.764 -16.446 1.00 60.38 441 GLY A CA 1
ATOM 3482 C C . GLY A 1 441 ? 13.512 19.021 -15.386 1.00 60.38 441 GLY A C 1
ATOM 3483 O O . GLY A 1 441 ? 14.022 18.802 -14.287 1.00 60.38 441 GLY A O 1
ATOM 3484 N N . GLU A 1 442 ? 12.273 18.642 -15.699 1.00 72.88 442 GLU A N 1
ATOM 3485 C CA . GLU A 1 442 ? 11.470 17.765 -14.850 1.00 72.88 442 GLU A CA 1
ATOM 3486 C C . GLU A 1 442 ? 11.720 16.299 -15.217 1.00 72.88 442 GLU A C 1
ATOM 3488 O O . GLU A 1 442 ? 11.795 15.934 -16.390 1.00 72.88 442 GLU A O 1
ATOM 3493 N N . TYR A 1 443 ? 11.894 15.468 -14.191 1.00 84.56 443 TYR A N 1
ATOM 3494 C CA . TYR A 1 443 ? 12.143 14.039 -14.334 1.00 84.56 443 TYR A CA 1
ATOM 3495 C C . TYR A 1 443 ? 10.817 13.284 -14.278 1.00 84.56 443 TYR A C 1
ATOM 3497 O O . TYR A 1 443 ? 9.990 13.579 -13.408 1.00 84.56 443 TYR A O 1
ATOM 3505 N N . GLN A 1 444 ? 10.630 12.269 -15.126 1.00 90.38 444 GLN A N 1
ATOM 3506 C CA . GLN A 1 444 ? 9.594 11.271 -14.848 1.00 90.38 444 GLN A CA 1
ATOM 3507 C C . GLN A 1 444 ? 10.085 10.395 -13.688 1.00 90.38 444 GLN A C 1
ATOM 3509 O O . GLN A 1 444 ? 11.189 9.843 -13.727 1.00 90.38 444 GLN A O 1
ATOM 3514 N N . LYS A 1 445 ? 9.275 10.300 -12.631 1.00 90.69 445 LYS A N 1
ATOM 3515 C CA . LYS A 1 445 ? 9.618 9.570 -11.406 1.00 90.69 445 LYS A CA 1
ATOM 3516 C C . LYS A 1 445 ? 9.028 8.171 -11.428 1.00 90.69 445 LYS A C 1
ATOM 3518 O O . LYS A 1 445 ? 7.816 8.015 -11.572 1.00 90.69 445 LYS A O 1
ATOM 3523 N N . ILE A 1 446 ? 9.875 7.174 -11.209 1.00 92.31 446 ILE A N 1
ATOM 3524 C CA . ILE A 1 446 ? 9.516 5.761 -11.123 1.00 92.31 446 ILE A CA 1
ATOM 3525 C C . ILE A 1 446 ? 10.013 5.215 -9.784 1.00 92.31 446 ILE A C 1
ATOM 3527 O O . ILE A 1 446 ? 11.200 4.953 -9.596 1.00 92.31 446 ILE A O 1
ATOM 3531 N N . SER A 1 447 ? 9.100 5.044 -8.833 1.00 92.44 447 SER A N 1
ATOM 3532 C CA . SER A 1 447 ? 9.394 4.476 -7.521 1.00 92.44 447 SER A CA 1
ATOM 3533 C C . SER A 1 447 ? 8.671 3.151 -7.309 1.00 92.44 447 SER A C 1
ATOM 3535 O O . SER A 1 447 ? 7.512 2.993 -7.694 1.00 92.44 447 SER A O 1
ATOM 3537 N N . PHE A 1 448 ? 9.341 2.211 -6.637 1.00 92.88 448 PHE A N 1
ATOM 3538 C CA . PHE A 1 448 ? 8.756 0.924 -6.239 1.00 92.88 448 PHE A CA 1
ATOM 3539 C C . PHE A 1 448 ? 8.246 0.093 -7.422 1.00 92.88 448 PHE A C 1
ATOM 3541 O O . PHE A 1 448 ? 7.129 -0.425 -7.386 1.00 92.88 448 PHE A O 1
ATOM 3548 N N . VAL A 1 449 ? 9.046 -0.037 -8.477 1.00 95.19 449 VAL A N 1
ATOM 3549 C CA . VAL A 1 449 ? 8.665 -0.788 -9.680 1.00 95.19 449 VAL A CA 1
ATOM 3550 C C . VAL A 1 449 ? 9.556 -2.010 -9.850 1.00 95.19 449 VAL A C 1
ATOM 3552 O O . VAL A 1 449 ? 10.776 -1.922 -9.695 1.00 95.19 449 VAL A O 1
ATOM 3555 N N . ASP A 1 450 ? 8.928 -3.144 -10.147 1.00 97.62 450 ASP A N 1
ATOM 3556 C CA . ASP A 1 450 ? 9.615 -4.407 -10.395 1.00 97.62 450 ASP A CA 1
ATOM 3557 C C . ASP A 1 450 ? 9.775 -4.638 -11.901 1.00 97.62 450 ASP A C 1
ATOM 3559 O O . ASP A 1 450 ? 8.795 -4.705 -12.627 1.00 97.62 450 ASP A O 1
ATOM 3563 N N . PHE A 1 451 ? 11.009 -4.752 -12.367 1.00 98.50 451 PHE A N 1
ATOM 3564 C CA . PHE A 1 451 ? 11.428 -5.069 -13.733 1.00 98.50 451 PHE A CA 1
ATOM 3565 C C . PHE A 1 451 ? 12.158 -6.419 -13.794 1.00 98.50 451 PHE A C 1
ATOM 3567 O O . PHE A 1 451 ? 12.939 -6.661 -14.716 1.00 98.50 451 PHE A O 1
ATOM 3574 N N . THR A 1 452 ? 11.942 -7.308 -12.820 1.00 98.75 452 THR A N 1
ATOM 3575 C CA . THR A 1 452 ? 12.617 -8.609 -12.764 1.00 98.75 452 THR A CA 1
ATOM 3576 C C . THR A 1 452 ? 12.450 -9.378 -14.079 1.00 98.75 452 THR A C 1
ATOM 3578 O O . THR A 1 452 ? 11.334 -9.641 -14.530 1.00 98.75 452 THR A O 1
ATOM 3581 N N . ASN A 1 453 ? 13.561 -9.764 -14.710 1.00 98.88 453 ASN A N 1
ATOM 3582 C CA . ASN A 1 453 ? 13.600 -10.433 -16.021 1.00 98.88 453 ASN A CA 1
ATOM 3583 C C . ASN A 1 453 ? 12.856 -9.699 -17.158 1.00 98.88 453 ASN A C 1
ATOM 3585 O O . ASN A 1 453 ? 12.500 -10.324 -18.160 1.00 98.88 453 ASN A O 1
ATOM 3589 N N . ALA A 1 454 ? 12.558 -8.407 -17.014 1.00 98.81 454 ALA A N 1
ATOM 3590 C CA . ALA A 1 454 ? 11.915 -7.645 -18.075 1.00 98.81 454 ALA A CA 1
ATOM 3591 C C . ALA A 1 454 ? 12.883 -7.457 -19.251 1.00 98.81 454 ALA A C 1
ATOM 3593 O O . ALA A 1 454 ? 14.084 -7.242 -19.056 1.00 98.81 454 ALA A O 1
ATOM 3594 N N . ASN A 1 455 ? 12.363 -7.502 -20.478 1.00 98.88 455 ASN A N 1
ATOM 3595 C CA . ASN A 1 455 ? 13.142 -7.180 -21.668 1.00 98.88 455 ASN A CA 1
ATOM 3596 C C . ASN A 1 455 ? 12.994 -5.700 -22.004 1.00 98.88 455 ASN A C 1
ATOM 3598 O O . ASN A 1 455 ? 12.002 -5.293 -22.593 1.00 98.88 455 ASN A O 1
ATOM 3602 N N . MET A 1 456 ? 13.994 -4.909 -21.649 1.00 98.50 456 MET A N 1
ATOM 3603 C CA . MET A 1 456 ? 14.065 -3.463 -21.851 1.00 98.50 456 MET A CA 1
ATOM 3604 C C . MET A 1 456 ? 15.057 -3.096 -22.967 1.00 98.50 456 MET A C 1
ATOM 3606 O O . MET A 1 456 ? 15.723 -2.058 -22.909 1.00 98.50 456 MET A O 1
ATOM 3610 N N . THR A 1 457 ? 15.195 -3.959 -23.978 1.00 98.62 457 THR A N 1
ATOM 3611 C CA . THR A 1 457 ? 16.111 -3.715 -25.099 1.00 98.62 457 THR A CA 1
ATOM 3612 C C . THR A 1 457 ? 15.710 -2.456 -25.873 1.00 98.62 457 THR A C 1
ATOM 3614 O O . THR A 1 457 ? 14.534 -2.236 -26.164 1.00 98.62 457 THR A O 1
ATOM 3617 N N . ASP A 1 458 ? 16.708 -1.641 -26.215 1.00 97.75 458 ASP A N 1
ATOM 3618 C CA . ASP A 1 458 ? 16.590 -0.391 -26.977 1.00 97.75 458 ASP A CA 1
ATOM 3619 C C . ASP A 1 458 ? 15.685 0.683 -26.328 1.00 97.75 458 ASP A C 1
ATOM 3621 O O . ASP A 1 458 ? 15.262 1.638 -26.981 1.00 97.75 458 ASP A O 1
ATOM 3625 N N . VAL A 1 459 ? 15.433 0.583 -25.018 1.00 97.31 459 VAL A N 1
ATOM 3626 C CA . VAL A 1 459 ? 14.703 1.604 -24.251 1.00 97.31 459 VAL A CA 1
ATOM 3627 C C . VAL A 1 459 ? 15.570 2.855 -24.028 1.00 97.31 459 VAL A C 1
ATOM 3629 O O . VAL A 1 459 ? 16.789 2.784 -23.832 1.00 97.31 459 VAL A O 1
ATOM 3632 N N . SER A 1 460 ? 14.942 4.035 -24.040 1.00 93.88 460 SER A N 1
ATOM 3633 C CA . SER A 1 460 ? 15.585 5.298 -23.658 1.00 93.88 460 SER A CA 1
ATOM 3634 C C . SER A 1 460 ? 15.068 5.791 -22.309 1.00 93.88 460 SER A C 1
ATOM 3636 O O . SER A 1 460 ? 13.865 5.920 -22.114 1.00 93.88 460 SER A O 1
ATOM 3638 N N . LEU A 1 461 ? 15.986 6.088 -21.389 1.00 92.75 461 LEU A N 1
ATOM 3639 C CA . LEU A 1 461 ? 15.709 6.512 -20.015 1.00 92.75 461 LEU A CA 1
ATOM 3640 C C . LEU A 1 461 ? 16.219 7.936 -19.748 1.00 92.75 461 LEU A C 1
ATOM 3642 O O . LEU A 1 461 ? 16.822 8.220 -18.717 1.00 92.75 461 LEU A O 1
ATOM 3646 N N . ASN A 1 462 ? 16.045 8.853 -20.695 1.00 91.12 462 ASN A N 1
ATOM 3647 C CA . ASN A 1 462 ? 16.498 10.231 -20.501 1.00 91.12 462 ASN A CA 1
ATOM 3648 C C . ASN A 1 462 ? 15.604 10.969 -19.493 1.00 91.12 462 ASN A C 1
ATOM 3650 O O . ASN A 1 462 ? 14.384 10.891 -19.598 1.00 91.12 462 ASN A O 1
ATOM 3654 N N . ASN A 1 463 ? 16.201 11.751 -18.587 1.00 90.56 463 ASN A N 1
ATOM 3655 C CA . ASN A 1 463 ? 15.480 12.539 -17.576 1.00 90.56 463 ASN A CA 1
ATOM 3656 C C . ASN A 1 463 ? 14.586 11.676 -16.664 1.00 90.56 463 ASN A C 1
ATOM 3658 O O . ASN A 1 463 ? 13.423 11.998 -16.426 1.00 90.56 463 ASN A O 1
ATOM 3662 N N . MET A 1 464 ? 15.133 10.572 -16.151 1.00 92.44 464 MET A N 1
ATOM 3663 C CA . MET A 1 464 ? 14.412 9.636 -15.280 1.00 92.44 464 MET A CA 1
ATOM 3664 C C . MET A 1 464 ? 14.927 9.671 -13.838 1.00 92.44 464 MET A C 1
ATOM 3666 O O . MET A 1 464 ? 16.136 9.711 -13.600 1.00 92.44 464 MET A O 1
ATOM 3670 N N . GLU A 1 465 ? 14.011 9.615 -12.871 1.00 93.31 465 GLU A N 1
ATOM 3671 C CA . GLU A 1 465 ? 14.314 9.425 -11.447 1.00 93.31 465 GLU A CA 1
ATOM 3672 C C . GLU A 1 465 ? 13.774 8.060 -11.000 1.00 93.31 465 GLU A C 1
ATOM 3674 O O . GLU A 1 465 ? 12.562 7.855 -10.971 1.00 93.31 465 GLU A O 1
ATOM 3679 N N . PHE A 1 466 ? 14.659 7.132 -10.643 1.00 94.06 466 PHE A N 1
ATOM 3680 C CA . PHE A 1 466 ? 14.319 5.815 -10.113 1.00 94.06 466 PHE A CA 1
ATOM 3681 C C . PHE A 1 466 ? 14.573 5.747 -8.609 1.00 94.06 466 PHE A C 1
ATOM 3683 O O . PHE A 1 466 ? 15.637 6.152 -8.139 1.00 94.06 466 PHE A O 1
ATOM 3690 N N . ALA A 1 467 ? 13.631 5.182 -7.855 1.00 94.19 467 ALA A N 1
ATOM 3691 C CA . ALA A 1 467 ? 13.795 4.936 -6.424 1.00 94.19 467 ALA A CA 1
ATOM 3692 C C . ALA A 1 467 ? 13.221 3.574 -6.016 1.00 94.19 467 ALA A C 1
ATOM 3694 O O . ALA A 1 467 ? 12.011 3.359 -6.082 1.00 94.19 467 ALA A O 1
ATOM 3695 N N . GLY A 1 468 ? 14.070 2.651 -5.563 1.00 94.62 468 GLY A N 1
ATOM 3696 C CA . GLY A 1 468 ? 13.614 1.307 -5.195 1.00 94.62 468 GLY A CA 1
ATOM 3697 C C . GLY A 1 468 ? 13.160 0.485 -6.397 1.00 94.62 468 GLY A C 1
ATOM 3698 O O . GLY A 1 468 ? 12.149 -0.209 -6.303 1.00 94.62 468 GLY A O 1
ATOM 3699 N N . GLY A 1 469 ? 13.833 0.627 -7.542 1.00 95.50 469 GLY A N 1
ATOM 3700 C CA . GLY A 1 469 ? 13.575 -0.197 -8.721 1.00 95.50 469 GLY A CA 1
ATOM 3701 C C . GLY A 1 469 ? 14.292 -1.542 -8.625 1.00 95.50 469 GLY A C 1
ATOM 3702 O O . GLY A 1 469 ? 15.455 -1.591 -8.224 1.00 95.50 469 GLY A O 1
ATOM 3703 N N . ASN A 1 470 ? 13.621 -2.625 -9.007 1.00 97.62 470 ASN A N 1
ATOM 3704 C CA . ASN A 1 470 ? 14.223 -3.956 -9.072 1.00 97.62 470 ASN A CA 1
ATOM 3705 C C . ASN A 1 470 ? 14.385 -4.397 -10.525 1.00 97.62 470 ASN A C 1
ATOM 3707 O O . ASN A 1 470 ? 13.415 -4.704 -11.191 1.00 97.62 470 ASN A O 1
ATOM 3711 N N . PHE A 1 471 ? 15.614 -4.455 -11.005 1.00 98.50 471 PHE A N 1
ATOM 3712 C CA . PHE A 1 471 ? 16.015 -4.857 -12.350 1.00 98.50 471 PHE A CA 1
ATOM 3713 C C . PHE A 1 471 ? 16.726 -6.214 -12.340 1.00 98.50 471 PHE A C 1
ATOM 3715 O O . PHE A 1 471 ? 17.539 -6.497 -13.221 1.00 98.50 471 PHE A O 1
ATOM 3722 N N . THR A 1 472 ? 16.456 -7.054 -11.336 1.00 98.69 472 THR A N 1
ATOM 3723 C CA . THR A 1 472 ? 17.128 -8.349 -11.206 1.00 98.69 472 THR A CA 1
ATOM 3724 C C . THR A 1 472 ? 16.921 -9.193 -12.465 1.00 98.69 472 THR A C 1
ATOM 3726 O O . THR A 1 472 ? 15.786 -9.456 -12.863 1.00 98.69 472 THR A O 1
ATOM 3729 N N . GLY A 1 473 ? 18.009 -9.606 -13.116 1.00 98.81 473 GLY A N 1
ATOM 3730 C CA . GLY A 1 473 ? 17.961 -10.395 -14.350 1.00 98.81 473 GLY A CA 1
ATOM 3731 C C . GLY A 1 473 ? 17.369 -9.675 -15.570 1.00 98.81 473 GLY A C 1
ATOM 3732 O O . GLY A 1 473 ? 17.087 -10.331 -16.571 1.00 98.81 473 GLY A O 1
ATOM 3733 N N . ALA A 1 474 ? 17.140 -8.358 -15.511 1.00 98.81 474 ALA A N 1
ATOM 3734 C CA . ALA A 1 474 ? 16.577 -7.602 -16.629 1.00 98.81 474 ALA A CA 1
ATOM 3735 C C . ALA A 1 474 ? 17.537 -7.558 -17.833 1.00 98.81 474 ALA A C 1
ATOM 3737 O O . ALA A 1 474 ? 18.756 -7.447 -17.676 1.00 98.81 474 ALA A O 1
ATOM 3738 N N . GLU A 1 475 ? 16.979 -7.589 -19.045 1.00 98.81 475 GLU A N 1
ATOM 3739 C CA . GLU A 1 475 ? 17.727 -7.427 -20.296 1.00 98.81 475 GLU A CA 1
ATOM 3740 C C . GLU A 1 475 ? 17.666 -5.960 -20.743 1.00 98.81 475 GLU A C 1
ATOM 3742 O O . GLU A 1 475 ? 16.637 -5.481 -21.207 1.00 98.81 475 GLU A O 1
ATOM 3747 N N . LEU A 1 476 ? 18.772 -5.232 -20.629 1.00 98.44 476 LEU A N 1
ATOM 3748 C CA . LEU A 1 476 ? 18.888 -3.789 -20.892 1.00 98.44 476 LEU A CA 1
ATOM 3749 C C . LEU A 1 476 ? 19.830 -3.531 -22.085 1.00 98.44 476 LEU A C 1
ATOM 3751 O O . LEU A 1 476 ? 20.666 -2.622 -22.086 1.00 98.44 476 LEU A O 1
ATOM 3755 N N . ASN A 1 477 ? 19.758 -4.386 -23.102 1.00 98.38 477 ASN A N 1
ATOM 3756 C CA . ASN A 1 477 ? 20.630 -4.313 -24.270 1.00 98.38 477 ASN A CA 1
ATOM 3757 C C . ASN A 1 477 ? 20.315 -3.072 -25.116 1.00 9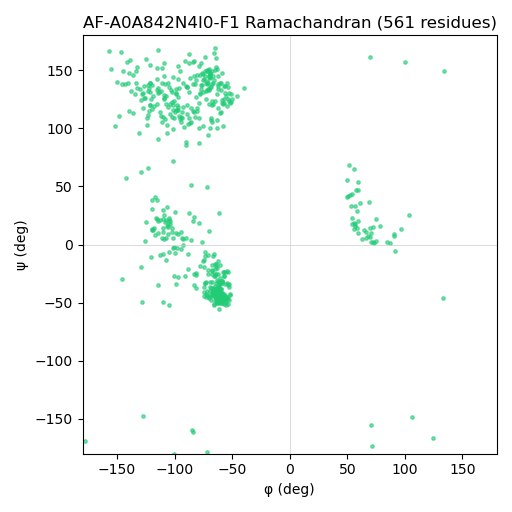8.38 477 ASN A C 1
ATOM 3759 O O . ASN A 1 477 ? 19.161 -2.759 -25.361 1.00 98.38 477 ASN A O 1
ATOM 3763 N N . GLY A 1 478 ? 21.336 -2.342 -25.561 1.00 98.06 478 GLY A N 1
ATOM 3764 C CA . GLY A 1 478 ? 21.164 -1.119 -26.352 1.00 98.06 478 GLY A CA 1
ATOM 3765 C C . GLY A 1 478 ? 20.584 0.065 -25.574 1.00 98.06 478 GLY A C 1
ATOM 3766 O O . GLY A 1 478 ? 20.320 1.107 -26.174 1.00 98.06 478 GLY A O 1
ATOM 3767 N N . ILE A 1 479 ? 20.410 -0.057 -24.251 1.00 97.06 479 ILE A N 1
ATOM 3768 C CA . ILE A 1 479 ? 19.783 0.994 -23.451 1.00 97.06 479 ILE A CA 1
ATOM 3769 C C . ILE A 1 479 ? 20.575 2.303 -23.520 1.00 97.06 479 ILE A C 1
ATOM 3771 O O . ILE A 1 479 ? 21.813 2.327 -23.464 1.00 97.06 479 ILE A O 1
ATOM 3775 N N . SER A 1 480 ? 19.845 3.412 -23.614 1.00 95.88 480 SER A N 1
ATOM 3776 C CA . SER A 1 480 ? 20.411 4.758 -23.561 1.00 95.88 480 SER A CA 1
ATOM 3777 C C . SER A 1 480 ? 19.833 5.540 -22.391 1.00 95.88 480 SER A C 1
ATOM 3779 O O . SER A 1 480 ? 18.632 5.504 -22.147 1.00 95.88 480 SER A O 1
ATOM 3781 N N . GLY A 1 481 ? 20.680 6.266 -21.672 1.00 93.94 481 GLY A N 1
ATOM 3782 C CA . GLY A 1 481 ? 20.260 7.093 -20.549 1.00 93.94 481 GLY A CA 1
ATOM 3783 C C . GLY A 1 481 ? 21.095 8.358 -20.444 1.00 93.94 481 GLY A C 1
ATOM 3784 O O . GLY A 1 481 ? 22.320 8.350 -20.612 1.00 93.94 481 GLY A O 1
ATOM 3785 N N . LYS A 1 482 ? 20.428 9.467 -20.158 1.00 93.12 482 LYS A N 1
ATOM 3786 C CA . LYS A 1 482 ? 21.059 10.760 -19.930 1.00 93.12 482 LYS A CA 1
ATOM 3787 C C . LYS A 1 482 ? 20.314 11.492 -18.827 1.00 93.12 482 LYS A C 1
ATOM 3789 O O . LYS A 1 482 ? 19.089 11.506 -18.862 1.00 93.12 482 LYS A O 1
ATOM 3794 N N . GLN A 1 483 ? 21.044 12.140 -17.915 1.00 92.44 483 GLN A N 1
ATOM 3795 C CA . GLN A 1 483 ? 20.439 12.918 -16.829 1.00 92.44 483 GLN A CA 1
ATOM 3796 C C . GLN A 1 483 ? 19.479 12.040 -16.024 1.00 92.44 483 GLN A C 1
ATOM 3798 O O . GLN A 1 483 ? 18.272 12.237 -16.059 1.00 92.44 483 GLN A O 1
ATOM 3803 N N . MET A 1 484 ? 20.015 11.019 -15.356 1.00 94.50 484 MET A N 1
ATOM 3804 C CA . MET A 1 484 ? 19.225 10.130 -14.502 1.00 94.50 484 MET A CA 1
ATOM 3805 C C . MET A 1 484 ? 19.643 10.249 -13.039 1.00 94.50 484 MET A C 1
ATOM 3807 O O . MET A 1 484 ? 20.810 10.509 -12.730 1.00 94.50 484 MET A O 1
ATOM 3811 N N . TYR A 1 485 ? 18.694 9.992 -12.146 1.00 94.50 485 TYR A N 1
ATOM 3812 C CA . TYR A 1 485 ? 18.947 9.761 -10.728 1.00 94.50 485 TYR A CA 1
ATOM 3813 C C . TYR A 1 485 ? 18.417 8.377 -10.363 1.00 94.50 485 TYR A C 1
ATOM 3815 O O . TYR A 1 485 ? 17.238 8.111 -10.557 1.00 94.50 485 TYR A O 1
ATOM 3823 N N . ILE A 1 486 ? 19.277 7.485 -9.879 1.00 96.44 486 ILE A N 1
ATOM 3824 C CA . ILE A 1 486 ? 18.901 6.122 -9.491 1.00 96.44 486 ILE A CA 1
ATOM 3825 C C . ILE A 1 486 ? 19.259 5.932 -8.026 1.00 96.44 486 ILE A C 1
ATOM 3827 O O . ILE A 1 486 ? 20.421 6.063 -7.644 1.00 96.44 486 ILE A O 1
ATOM 3831 N N . LEU A 1 487 ? 18.256 5.632 -7.211 1.00 95.31 487 LEU A N 1
ATOM 3832 C CA . LEU A 1 487 ? 18.365 5.502 -5.767 1.00 95.31 487 LEU A CA 1
ATOM 3833 C C . LEU A 1 487 ? 17.899 4.120 -5.313 1.00 95.31 487 LEU A C 1
ATOM 3835 O O . LEU A 1 487 ? 16.812 3.680 -5.690 1.00 95.31 487 LEU A O 1
ATOM 3839 N N . GLU A 1 488 ? 18.693 3.461 -4.465 1.00 95.94 488 GLU A N 1
ATOM 3840 C CA . GLU A 1 488 ? 18.317 2.222 -3.757 1.00 95.94 488 GLU A CA 1
ATOM 3841 C C . GLU A 1 488 ? 17.734 1.157 -4.702 1.00 95.94 488 GLU A C 1
ATOM 3843 O O . GLU A 1 488 ? 16.720 0.532 -4.403 1.00 95.94 488 GLU A O 1
ATOM 3848 N N . SER A 1 489 ? 18.324 1.019 -5.890 1.00 96.62 489 SER A N 1
ATOM 3849 C CA . SER A 1 489 ? 17.834 0.131 -6.949 1.00 96.62 489 SER A CA 1
ATOM 3850 C C . SER A 1 489 ? 18.777 -1.051 -7.158 1.00 96.62 489 SER A C 1
ATOM 3852 O O . SER A 1 489 ? 19.982 -0.950 -6.914 1.00 96.62 489 SER A O 1
ATOM 3854 N N . ASP A 1 490 ? 18.229 -2.172 -7.610 1.00 98.00 490 ASP A N 1
ATOM 3855 C CA . ASP A 1 490 ? 18.949 -3.439 -7.706 1.00 98.00 490 ASP A CA 1
ATOM 3856 C C . ASP A 1 490 ? 19.000 -3.939 -9.150 1.00 98.00 490 ASP A C 1
ATOM 3858 O O . ASP A 1 490 ? 17.970 -4.232 -9.736 1.00 98.00 490 ASP A O 1
ATOM 3862 N N . PHE A 1 491 ? 20.195 -4.045 -9.721 1.00 98.69 491 PHE A N 1
ATOM 3863 C CA . PHE A 1 491 ? 20.483 -4.587 -11.052 1.00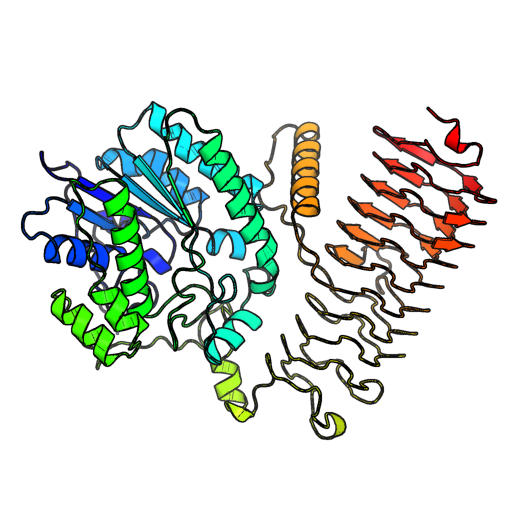 98.69 491 PHE A CA 1
ATOM 3864 C C . PHE A 1 491 ? 21.220 -5.928 -10.950 1.00 98.69 491 PHE A C 1
ATOM 3866 O O . PHE A 1 491 ? 22.042 -6.264 -11.806 1.00 98.69 491 PHE A O 1
ATOM 3873 N N . THR A 1 492 ? 20.973 -6.686 -9.879 1.00 98.75 492 THR A N 1
ATOM 3874 C CA . THR A 1 492 ? 21.577 -8.005 -9.686 1.00 98.75 492 THR A CA 1
ATOM 3875 C C . THR A 1 492 ? 21.349 -8.903 -10.903 1.00 98.75 492 THR A C 1
ATOM 3877 O O . THR A 1 492 ? 20.233 -9.028 -11.395 1.00 98.75 492 THR A O 1
ATOM 3880 N N . ASP A 1 493 ? 22.409 -9.535 -11.404 1.00 98.75 493 ASP A N 1
ATOM 3881 C CA . ASP A 1 493 ? 22.376 -10.430 -12.569 1.00 98.75 493 ASP A CA 1
ATOM 3882 C C . ASP A 1 493 ? 21.804 -9.790 -13.862 1.00 98.75 493 ASP A C 1
ATOM 3884 O O . ASP A 1 493 ? 21.454 -10.506 -14.801 1.00 98.75 493 ASP A O 1
ATOM 3888 N N . ALA A 1 494 ? 21.696 -8.457 -13.944 1.00 98.69 494 ALA A N 1
ATOM 3889 C CA . ALA A 1 494 ? 21.185 -7.777 -15.135 1.00 98.69 494 ALA A CA 1
ATOM 3890 C C . ALA A 1 494 ? 22.154 -7.891 -16.326 1.00 98.69 494 ALA A C 1
ATOM 3892 O O . ALA A 1 494 ? 23.378 -7.858 -16.163 1.00 98.69 494 ALA A O 1
ATOM 3893 N N . GLU A 1 495 ? 21.611 -7.958 -17.544 1.00 98.69 495 GLU A N 1
ATOM 3894 C CA . GLU A 1 495 ? 22.388 -7.980 -18.786 1.00 98.69 495 GLU A CA 1
ATOM 3895 C C . GLU A 1 495 ? 22.335 -6.611 -19.476 1.00 98.69 495 GLU A C 1
ATOM 3897 O O . GLU A 1 495 ? 21.271 -6.136 -19.860 1.00 98.69 495 GLU A O 1
ATOM 3902 N N . MET A 1 496 ? 23.491 -5.984 -19.691 1.00 98.25 496 MET A N 1
ATOM 3903 C CA . MET A 1 496 ? 23.612 -4.680 -20.344 1.00 98.25 496 MET A CA 1
ATOM 3904 C C . MET A 1 496 ? 24.675 -4.730 -21.448 1.00 98.25 496 MET A C 1
ATOM 3906 O O . MET A 1 496 ? 25.868 -4.543 -21.196 1.00 98.25 496 MET A O 1
ATOM 3910 N N . LYS A 1 497 ? 24.274 -4.948 -22.705 1.00 98.31 497 LYS A N 1
ATOM 3911 C CA . LYS A 1 497 ? 25.189 -4.920 -23.862 1.00 98.31 497 LYS A CA 1
ATOM 3912 C C . LYS A 1 497 ? 24.997 -3.661 -24.693 1.00 98.31 497 LYS A C 1
ATOM 3914 O O . LYS A 1 497 ? 23.869 -3.285 -24.980 1.00 98.31 497 LYS A O 1
ATOM 3919 N N . ASN A 1 498 ? 26.085 -3.058 -25.168 1.00 98.19 498 ASN A N 1
ATOM 3920 C CA . ASN A 1 498 ? 26.058 -1.889 -26.063 1.00 98.19 498 ASN A CA 1
ATOM 3921 C C . ASN A 1 498 ? 25.281 -0.682 -25.494 1.00 98.19 498 ASN A C 1
ATOM 3923 O O . ASN A 1 498 ? 24.638 0.051 -26.244 1.00 98.19 498 ASN A O 1
ATOM 3927 N N . PHE A 1 499 ? 25.312 -0.491 -24.175 1.00 98.12 499 PHE A N 1
ATOM 3928 C CA . PHE A 1 499 ? 24.586 0.588 -23.507 1.00 98.12 499 PHE A CA 1
ATOM 3929 C C . PHE A 1 499 ? 25.355 1.915 -23.534 1.00 98.12 499 PHE A C 1
ATOM 3931 O O . PHE A 1 499 ? 26.586 1.945 -23.619 1.00 98.12 499 PHE A O 1
ATOM 3938 N N . LYS A 1 500 ? 24.638 3.029 -23.380 1.00 98.19 500 LYS A N 1
ATOM 3939 C CA . LYS A 1 500 ? 25.240 4.352 -23.177 1.00 98.19 500 LYS A CA 1
ATOM 3940 C C . LYS A 1 500 ? 24.516 5.108 -22.074 1.00 98.19 500 LYS A C 1
ATOM 3942 O O . LYS A 1 500 ? 23.378 5.524 -22.263 1.00 98.19 500 LYS A O 1
ATOM 3947 N N . ILE A 1 501 ? 25.202 5.348 -20.963 1.00 97.94 501 ILE A N 1
ATOM 3948 C CA . ILE A 1 501 ? 24.667 6.098 -19.827 1.00 97.94 501 ILE A CA 1
ATOM 3949 C C . ILE A 1 501 ? 25.554 7.308 -19.552 1.00 97.94 501 ILE A C 1
ATOM 3951 O O . ILE A 1 501 ? 26.778 7.198 -19.492 1.00 97.94 501 ILE A O 1
ATOM 3955 N N . SER A 1 502 ? 24.932 8.478 -19.416 1.00 97.56 502 SER A N 1
ATOM 3956 C CA . SER A 1 502 ? 25.657 9.725 -19.190 1.00 97.56 502 SER A CA 1
ATOM 3957 C C . SER A 1 502 ? 24.973 10.675 -18.216 1.00 97.56 502 SER A C 1
ATOM 3959 O O . SER A 1 502 ? 23.758 10.607 -18.026 1.00 97.56 502 SER A O 1
ATOM 3961 N N . GLU A 1 503 ? 25.747 11.575 -17.608 1.00 96.31 503 GLU A N 1
ATOM 3962 C CA . GLU A 1 503 ? 25.242 12.637 -16.722 1.00 96.31 503 GLU A CA 1
ATOM 3963 C C . GLU A 1 503 ? 24.327 12.077 -15.615 1.00 96.31 503 GLU A C 1
ATOM 3965 O O . GLU A 1 503 ? 23.247 12.599 -15.367 1.00 96.31 503 GLU A O 1
ATOM 3970 N N . THR A 1 504 ? 24.709 10.955 -15.002 1.00 96.31 504 THR A N 1
ATOM 3971 C CA . THR A 1 504 ? 23.823 10.168 -14.129 1.00 96.31 504 THR A CA 1
ATOM 3972 C C . THR A 1 504 ? 24.393 10.020 -12.724 1.00 96.31 504 THR A C 1
ATOM 3974 O O . THR A 1 504 ? 25.587 9.770 -12.547 1.00 96.31 504 THR A O 1
ATOM 3977 N N . TRP A 1 505 ? 23.519 10.132 -11.726 1.00 97.06 505 TRP A N 1
ATOM 3978 C CA . TRP A 1 505 ? 23.817 9.861 -10.323 1.00 97.06 505 TRP A CA 1
ATOM 3979 C C . TRP A 1 505 ? 23.254 8.497 -9.926 1.00 97.06 505 TRP A C 1
ATOM 3981 O O . TRP A 1 505 ? 22.048 8.271 -10.011 1.00 97.06 505 TRP A O 1
ATOM 3991 N N . LEU A 1 506 ? 24.124 7.610 -9.446 1.00 97.56 506 LEU A N 1
ATOM 3992 C CA . LEU A 1 506 ? 23.768 6.316 -8.869 1.00 97.56 506 LEU A CA 1
ATOM 3993 C C . LEU A 1 506 ? 24.012 6.364 -7.362 1.00 97.56 506 LEU A C 1
ATOM 3995 O O . LEU A 1 506 ? 25.120 6.687 -6.933 1.00 97.56 506 LEU A O 1
ATOM 3999 N N . GLN A 1 507 ? 22.991 6.053 -6.570 1.00 95.69 507 GLN A N 1
ATOM 4000 C CA . GLN A 1 507 ? 23.057 6.061 -5.114 1.00 95.69 507 GLN A CA 1
ATOM 4001 C C . GLN A 1 507 ? 22.543 4.761 -4.522 1.00 95.69 507 GLN A C 1
ATOM 4003 O O . GLN A 1 507 ? 21.403 4.376 -4.783 1.00 95.69 507 GLN A O 1
ATOM 4008 N N . SER A 1 508 ? 23.363 4.099 -3.706 1.00 96.06 508 SER A N 1
ATOM 4009 C CA . SER A 1 508 ? 23.002 2.835 -3.053 1.00 96.06 508 SER A CA 1
ATOM 4010 C C . SER A 1 508 ? 22.461 1.813 -4.062 1.00 96.06 508 SER A C 1
ATOM 4012 O O . SER A 1 508 ? 21.440 1.172 -3.836 1.00 96.06 508 SER A O 1
ATOM 4014 N N . THR A 1 509 ? 23.098 1.742 -5.233 1.00 97.25 509 THR A N 1
ATOM 4015 C CA . THR A 1 509 ? 22.658 0.911 -6.360 1.00 97.25 509 THR A CA 1
ATOM 4016 C C . THR A 1 509 ? 23.526 -0.337 -6.448 1.00 97.25 509 THR A C 1
ATOM 4018 O O . THR A 1 509 ? 24.752 -0.240 -6.386 1.00 97.25 509 THR A O 1
ATOM 4021 N N . SER A 1 510 ? 22.905 -1.501 -6.602 1.00 98.25 510 SER A N 1
ATOM 4022 C CA . SER A 1 510 ? 23.609 -2.774 -6.781 1.00 98.25 510 SER A CA 1
ATOM 4023 C C . SER A 1 510 ? 23.671 -3.147 -8.257 1.00 98.25 510 SER A C 1
ATOM 4025 O O . SER A 1 510 ? 22.656 -3.102 -8.936 1.00 98.25 510 SER A O 1
ATOM 4027 N N . PHE A 1 511 ? 24.840 -3.562 -8.736 1.00 98.50 511 PHE A N 1
ATOM 4028 C CA . PHE A 1 511 ? 25.067 -4.251 -10.013 1.00 98.50 511 PHE A CA 1
ATOM 4029 C C . PHE A 1 511 ? 25.681 -5.634 -9.768 1.00 98.50 511 PHE A C 1
ATOM 4031 O O . PHE A 1 511 ? 26.494 -6.121 -10.563 1.00 98.50 511 PHE A O 1
ATOM 4038 N N . TYR A 1 512 ? 25.345 -6.252 -8.632 1.00 98.56 512 TYR A N 1
ATOM 4039 C CA . TYR A 1 512 ? 25.906 -7.531 -8.216 1.00 98.56 512 TYR A CA 1
ATOM 4040 C C . TYR A 1 512 ? 25.789 -8.573 -9.336 1.00 98.56 512 TYR A C 1
ATOM 4042 O O . TYR A 1 512 ? 24.702 -8.840 -9.833 1.00 98.56 512 TYR A O 1
ATOM 4050 N N . ASN A 1 513 ? 26.912 -9.156 -9.758 1.00 98.50 513 ASN A N 1
ATOM 4051 C CA . ASN A 1 513 ? 26.987 -10.128 -10.858 1.00 98.50 513 ASN A CA 1
ATOM 4052 C C . ASN A 1 513 ? 26.427 -9.678 -12.226 1.00 98.50 513 ASN A C 1
ATOM 4054 O O . ASN A 1 513 ? 26.305 -10.519 -13.113 1.00 98.50 513 ASN A O 1
ATOM 4058 N N . ALA A 1 514 ? 26.150 -8.390 -12.441 1.00 98.62 514 ALA A N 1
ATOM 4059 C CA . ALA A 1 514 ? 25.663 -7.903 -13.730 1.00 98.62 514 ALA A CA 1
ATOM 4060 C C . ALA A 1 514 ? 26.703 -8.074 -14.857 1.00 98.62 514 ALA A C 1
ATOM 4062 O O . ALA A 1 514 ? 27.917 -7.987 -14.635 1.00 98.62 514 ALA A O 1
ATOM 4063 N N . ASP A 1 515 ? 26.224 -8.254 -16.085 1.00 98.38 515 ASP A N 1
ATOM 4064 C CA . ASP A 1 515 ? 27.054 -8.370 -17.284 1.00 98.38 515 ASP A CA 1
ATOM 4065 C C . ASP A 1 515 ? 26.956 -7.088 -18.120 1.00 98.38 515 ASP A C 1
ATOM 4067 O O . ASP A 1 515 ? 25.987 -6.862 -18.840 1.00 98.38 515 ASP A O 1
ATOM 4071 N N . MET A 1 516 ? 27.979 -6.236 -18.048 1.00 98.12 516 MET A N 1
ATOM 4072 C CA . MET A 1 516 ? 27.995 -4.897 -18.644 1.00 98.12 516 MET A CA 1
ATOM 4073 C C . MET A 1 516 ? 29.049 -4.820 -19.753 1.00 98.12 516 MET A C 1
ATOM 4075 O O . MET A 1 516 ? 30.218 -4.503 -19.521 1.00 98.12 516 MET A O 1
ATOM 4079 N N . ILE A 1 517 ? 28.642 -5.122 -20.986 1.00 98.25 517 ILE A N 1
ATOM 4080 C CA . ILE A 1 517 ? 29.550 -5.422 -22.101 1.00 98.25 517 ILE A CA 1
ATOM 4081 C C . ILE A 1 517 ? 29.442 -4.371 -23.214 1.00 98.25 517 ILE A C 1
ATOM 4083 O O . ILE A 1 517 ? 28.354 -4.058 -23.694 1.00 98.25 517 ILE A O 1
ATOM 4087 N N . ASN A 1 518 ? 30.588 -3.889 -23.704 1.00 97.94 518 ASN A N 1
ATOM 4088 C CA . ASN A 1 518 ? 30.708 -2.912 -24.796 1.00 97.94 518 ASN A CA 1
ATOM 4089 C C . ASN A 1 518 ? 29.883 -1.630 -24.573 1.00 97.94 518 ASN A C 1
ATOM 4091 O O . ASN A 1 518 ? 29.341 -1.073 -25.528 1.00 97.94 518 ASN A O 1
ATOM 4095 N N . GLY A 1 519 ? 29.739 -1.195 -23.320 1.00 97.56 519 GLY A N 1
ATOM 4096 C CA . GLY A 1 519 ? 28.984 0.005 -22.976 1.00 97.56 519 GLY A CA 1
ATOM 4097 C C . GLY A 1 519 ? 29.852 1.229 -22.713 1.00 97.56 519 GLY A C 1
ATOM 4098 O O . GLY A 1 519 ? 31.081 1.176 -22.757 1.00 97.56 519 GLY A O 1
ATOM 4099 N N . ALA A 1 520 ? 29.202 2.342 -22.393 1.00 97.88 520 ALA A N 1
ATOM 4100 C CA . ALA A 1 520 ? 29.877 3.565 -21.986 1.00 97.88 520 ALA A CA 1
ATOM 4101 C C . ALA A 1 520 ? 29.163 4.236 -20.812 1.00 97.88 520 ALA A C 1
ATOM 4103 O O . ALA A 1 520 ? 27.953 4.470 -20.860 1.00 97.88 520 ALA A O 1
ATOM 4104 N N . PHE A 1 521 ? 29.954 4.602 -19.807 1.00 97.56 521 PHE A N 1
ATOM 4105 C CA . PHE A 1 521 ? 29.590 5.512 -18.730 1.00 97.56 521 PHE A CA 1
ATOM 4106 C C . PHE A 1 521 ? 30.338 6.833 -18.889 1.00 97.56 521 PHE A C 1
ATOM 4108 O O . PHE A 1 521 ? 31.568 6.844 -18.973 1.00 97.56 521 PHE A O 1
ATOM 4115 N N . ASP A 1 522 ? 29.612 7.948 -18.912 1.00 97.81 522 ASP A N 1
ATOM 4116 C CA . ASP A 1 522 ? 30.192 9.284 -19.079 1.00 97.81 522 ASP A CA 1
ATOM 4117 C C . ASP A 1 522 ? 29.602 10.295 -18.090 1.00 97.81 522 ASP A C 1
ATOM 4119 O O . ASP A 1 522 ? 28.390 10.456 -18.004 1.00 97.81 522 ASP A O 1
ATOM 4123 N N . SER A 1 523 ? 30.441 11.040 -17.374 1.00 97.44 523 SER A N 1
ATOM 4124 C CA . SER A 1 523 ? 29.992 12.088 -16.447 1.00 97.44 523 SER A CA 1
ATOM 4125 C C . SER A 1 523 ? 29.077 11.532 -15.345 1.00 97.44 523 SER A C 1
ATOM 4127 O O . SER A 1 523 ? 27.955 11.997 -15.151 1.00 97.44 523 SER A O 1
ATOM 4129 N N . MET A 1 524 ? 29.555 10.504 -14.641 1.00 97.44 524 MET A N 1
ATOM 4130 C CA . MET A 1 524 ? 28.793 9.798 -13.605 1.00 97.44 524 MET A CA 1
ATOM 4131 C C . MET A 1 524 ? 29.112 10.300 -12.198 1.00 97.44 524 MET A C 1
ATOM 4133 O O . MET A 1 524 ? 30.229 10.744 -11.921 1.00 97.44 524 MET A O 1
ATOM 4137 N N . ILE A 1 525 ? 28.148 10.149 -11.292 1.00 97.44 525 ILE A N 1
ATOM 4138 C CA . ILE A 1 525 ? 28.350 10.232 -9.844 1.00 97.44 525 ILE A CA 1
ATOM 4139 C C . ILE A 1 525 ? 27.997 8.872 -9.241 1.00 97.44 525 ILE A C 1
ATOM 4141 O O . ILE A 1 525 ? 26.859 8.425 -9.372 1.00 97.44 525 ILE A O 1
ATOM 4145 N N . PHE A 1 526 ? 28.959 8.225 -8.585 1.00 97.00 526 PHE A N 1
ATOM 4146 C CA . PHE A 1 526 ? 28.758 6.974 -7.852 1.00 97.00 526 PHE A CA 1
ATOM 4147 C C . PHE A 1 526 ? 28.776 7.237 -6.346 1.00 97.00 526 PHE A C 1
ATOM 4149 O O . PHE A 1 526 ? 29.785 7.703 -5.808 1.00 97.00 526 PHE A O 1
ATOM 4156 N N . ALA A 1 527 ? 27.659 6.949 -5.680 1.00 95.56 527 ALA A N 1
ATOM 4157 C CA . ALA A 1 527 ? 27.499 7.032 -4.237 1.00 95.56 527 ALA A CA 1
ATOM 4158 C C . ALA A 1 527 ? 27.055 5.678 -3.663 1.00 95.56 527 ALA A C 1
ATOM 4160 O O . ALA A 1 527 ? 25.925 5.260 -3.894 1.00 95.56 527 ALA A O 1
ATOM 4161 N N . ASP A 1 528 ? 27.917 4.999 -2.905 1.00 95.56 528 ASP A N 1
ATOM 4162 C CA . ASP A 1 528 ? 27.619 3.687 -2.299 1.00 95.56 528 ASP A CA 1
ATOM 4163 C C . ASP A 1 528 ? 27.148 2.624 -3.322 1.00 95.56 528 ASP A C 1
ATOM 4165 O O . ASP A 1 528 ? 26.165 1.914 -3.101 1.00 95.56 528 ASP A O 1
ATOM 4169 N N . VAL A 1 529 ? 27.803 2.546 -4.485 1.00 97.44 529 VAL A N 1
ATOM 4170 C CA . VAL A 1 529 ? 27.453 1.615 -5.575 1.00 97.44 529 VAL A CA 1
ATOM 4171 C C . VAL A 1 529 ? 28.191 0.284 -5.416 1.00 97.44 529 VAL A C 1
ATOM 4173 O O . VAL A 1 529 ? 29.399 0.272 -5.175 1.00 97.44 529 VAL A O 1
ATOM 4176 N N . ASP A 1 530 ? 27.495 -0.841 -5.594 1.00 97.88 530 ASP A N 1
ATOM 4177 C CA . ASP A 1 530 ? 28.087 -2.183 -5.524 1.00 97.88 530 ASP A CA 1
ATOM 4178 C C . ASP A 1 530 ? 28.282 -2.810 -6.909 1.00 97.88 530 ASP A C 1
ATOM 4180 O O . ASP A 1 530 ? 27.319 -3.185 -7.570 1.00 97.88 530 ASP A O 1
ATOM 4184 N N . PHE A 1 531 ? 29.537 -2.979 -7.326 1.00 97.94 531 PHE A N 1
ATOM 4185 C CA . PHE A 1 531 ? 29.934 -3.669 -8.558 1.00 97.94 531 PHE A CA 1
ATOM 4186 C C . PHE A 1 531 ? 30.523 -5.066 -8.299 1.00 97.94 531 PHE A C 1
ATOM 4188 O O . PHE A 1 531 ? 31.314 -5.590 -9.092 1.00 97.94 531 PHE A O 1
ATOM 4195 N N . THR A 1 532 ? 30.209 -5.689 -7.161 1.00 97.88 532 THR A N 1
ATOM 4196 C CA . THR A 1 532 ? 30.728 -7.024 -6.844 1.00 97.88 532 THR A CA 1
ATOM 4197 C C . THR A 1 532 ? 30.322 -8.039 -7.910 1.00 97.88 532 THR A C 1
ATOM 4199 O O . THR A 1 532 ? 29.147 -8.240 -8.190 1.00 97.88 532 THR A O 1
ATOM 4202 N N . GLY A 1 533 ? 31.303 -8.723 -8.497 1.00 97.69 533 GLY A N 1
ATOM 4203 C CA . GLY A 1 533 ? 31.061 -9.751 -9.510 1.00 97.69 533 GLY A CA 1
ATOM 4204 C C . GLY A 1 533 ? 30.631 -9.220 -10.882 1.00 97.69 533 GLY A C 1
ATOM 4205 O O . GLY A 1 533 ? 30.444 -10.028 -11.791 1.00 97.69 533 GLY A O 1
ATOM 4206 N N . THR A 1 534 ? 30.526 -7.903 -11.071 1.00 98.12 534 THR A N 1
ATOM 4207 C CA . THR A 1 534 ? 30.149 -7.301 -12.356 1.00 98.12 534 THR A CA 1
ATOM 4208 C C . THR A 1 534 ? 31.213 -7.558 -13.431 1.00 98.12 534 THR A C 1
ATOM 4210 O O . THR A 1 534 ? 32.417 -7.523 -13.154 1.00 98.12 534 THR A O 1
ATOM 4213 N N . GLU A 1 535 ? 30.799 -7.821 -14.669 1.00 97.88 535 GLU A N 1
ATOM 4214 C CA . GLU A 1 535 ? 31.676 -7.899 -15.843 1.00 97.88 535 GLU A CA 1
ATOM 4215 C C . GLU A 1 535 ? 31.644 -6.589 -16.638 1.00 97.88 535 GLU A C 1
ATOM 4217 O O . GLU A 1 535 ? 30.574 -6.127 -17.001 1.00 97.88 535 GLU A O 1
ATOM 4222 N N . PHE A 1 536 ? 32.809 -6.016 -16.961 1.00 97.75 536 PHE A N 1
ATOM 4223 C CA . PHE A 1 536 ? 32.945 -4.754 -17.704 1.00 97.75 536 PHE A CA 1
ATOM 4224 C C . PHE A 1 536 ? 33.716 -4.919 -19.023 1.00 97.75 536 PHE A C 1
ATOM 4226 O O . PHE A 1 536 ? 34.538 -4.070 -19.407 1.00 97.75 536 PHE A O 1
ATOM 4233 N N . GLN A 1 537 ? 33.497 -6.031 -19.729 1.00 96.62 537 GLN A N 1
ATOM 4234 C CA . GLN A 1 537 ? 34.225 -6.331 -20.960 1.00 96.62 537 GLN A CA 1
ATOM 4235 C C . GLN A 1 537 ? 33.938 -5.272 -22.034 1.00 96.62 537 GLN A C 1
ATOM 4237 O O . GLN A 1 537 ? 32.819 -5.147 -22.511 1.00 96.62 537 GLN A O 1
ATOM 4242 N N . GLY A 1 538 ? 34.969 -4.542 -22.467 1.00 96.31 538 GLY A N 1
ATOM 4243 C CA . GLY A 1 538 ? 34.829 -3.523 -23.515 1.00 96.31 538 GLY A CA 1
ATOM 4244 C C . GLY A 1 538 ? 34.061 -2.271 -23.080 1.00 96.31 538 GLY A C 1
ATOM 4245 O O . GLY A 1 538 ? 33.741 -1.453 -23.934 1.00 96.31 538 GLY A O 1
ATOM 4246 N N . THR A 1 539 ? 33.772 -2.123 -21.784 1.00 97.62 539 THR A N 1
ATOM 4247 C CA . THR A 1 539 ? 33.037 -0.974 -21.248 1.00 97.62 539 THR A CA 1
ATOM 4248 C C . THR A 1 539 ? 33.979 0.178 -20.909 1.00 97.62 539 THR A C 1
ATOM 4250 O O . THR A 1 539 ? 35.006 -0.006 -20.247 1.00 97.62 539 THR A O 1
ATOM 4253 N N . GLU A 1 540 ? 33.631 1.374 -21.373 1.00 97.12 540 GLU A N 1
ATOM 4254 C CA . GLU A 1 540 ? 34.416 2.595 -21.197 1.00 97.12 540 GLU A CA 1
ATOM 4255 C C . GLU A 1 540 ? 33.846 3.475 -20.077 1.00 97.12 540 GLU A C 1
ATOM 4257 O O . GLU A 1 540 ? 32.633 3.588 -19.913 1.00 97.12 540 GLU A O 1
ATOM 4262 N N . PHE A 1 541 ? 34.733 4.134 -19.326 1.00 95.81 541 PHE A N 1
ATOM 4263 C CA . PHE A 1 541 ? 34.380 5.060 -18.249 1.00 95.81 541 PHE A CA 1
ATOM 4264 C C . PHE A 1 541 ? 35.070 6.405 -18.470 1.00 95.81 541 PHE A C 1
ATOM 4266 O O . PHE A 1 541 ? 36.295 6.463 -18.603 1.00 95.81 541 PHE A O 1
ATOM 4273 N N . THR A 1 542 ? 34.292 7.485 -18.479 1.00 94.38 542 THR A N 1
ATOM 4274 C CA . THR A 1 542 ? 34.776 8.858 -18.665 1.00 94.38 542 THR A CA 1
ATOM 4275 C C . THR A 1 542 ? 34.166 9.771 -17.603 1.00 94.38 542 THR A C 1
ATOM 4277 O O . THR A 1 542 ? 32.974 9.697 -17.340 1.00 94.38 542 THR A O 1
ATOM 4280 N N . LEU A 1 543 ? 34.981 10.637 -16.983 1.00 89.25 543 LEU A N 1
ATOM 4281 C CA . LEU A 1 543 ? 34.540 11.640 -15.995 1.00 89.25 543 LEU A CA 1
ATOM 4282 C C . LEU A 1 543 ? 33.674 11.055 -14.859 1.00 89.25 543 LEU A C 1
ATOM 4284 O O . LEU A 1 543 ? 32.488 11.344 -14.752 1.00 89.25 543 LEU A O 1
ATOM 4288 N N . ILE A 1 544 ? 34.275 10.243 -13.992 1.00 91.06 544 ILE A N 1
ATOM 4289 C CA . ILE A 1 544 ? 33.585 9.651 -12.839 1.00 91.06 544 ILE A CA 1
ATOM 4290 C C . ILE A 1 544 ? 33.903 10.457 -11.575 1.00 91.06 544 ILE A C 1
ATOM 4292 O O . ILE A 1 544 ? 35.071 10.734 -11.294 1.00 91.06 544 ILE A O 1
ATOM 4296 N N . ASN A 1 545 ? 32.865 10.831 -10.828 1.00 93.31 545 ASN A N 1
ATOM 4297 C CA . ASN A 1 545 ? 32.957 11.372 -9.474 1.00 93.31 545 ASN A CA 1
ATOM 4298 C C . ASN A 1 545 ? 32.428 10.341 -8.475 1.00 93.31 545 ASN A C 1
ATOM 4300 O O . ASN A 1 545 ? 31.462 9.637 -8.757 1.00 93.31 545 ASN A O 1
ATOM 4304 N N . GLU A 1 546 ? 33.031 10.283 -7.293 1.00 92.50 546 GLU A N 1
ATOM 4305 C CA . GLU A 1 546 ? 32.773 9.221 -6.322 1.00 92.50 546 GLU A CA 1
ATOM 4306 C C . GLU A 1 546 ? 32.556 9.798 -4.922 1.00 92.50 546 GLU A C 1
ATOM 4308 O O . GLU A 1 546 ? 33.246 10.734 -4.506 1.00 92.50 546 GLU A O 1
ATOM 4313 N N . ILE A 1 547 ? 31.579 9.245 -4.206 1.00 91.31 547 ILE A N 1
ATOM 4314 C CA . ILE A 1 547 ? 31.201 9.600 -2.837 1.00 91.31 547 ILE A CA 1
ATOM 4315 C C . ILE A 1 547 ? 30.885 8.295 -2.086 1.00 91.31 547 ILE A C 1
ATOM 4317 O O . ILE A 1 547 ? 30.374 7.351 -2.678 1.00 91.31 547 ILE A O 1
ATOM 4321 N N . GLY A 1 548 ? 31.161 8.233 -0.784 1.00 89.06 548 GLY A N 1
ATOM 4322 C CA . GLY A 1 548 ? 30.786 7.076 0.038 1.00 89.06 548 GLY A CA 1
ATOM 4323 C C . GLY A 1 548 ? 31.601 5.812 -0.250 1.00 89.06 548 GLY A C 1
ATOM 4324 O O . GLY A 1 548 ? 32.743 5.887 -0.709 1.00 89.06 548 GLY A O 1
ATOM 4325 N N . ASP A 1 549 ? 31.010 4.660 0.053 1.00 91.94 549 ASP A N 1
ATOM 4326 C CA . ASP A 1 549 ? 31.654 3.347 0.050 1.00 91.94 549 ASP A CA 1
ATOM 4327 C C . ASP A 1 549 ? 31.298 2.566 -1.229 1.00 91.94 549 ASP A C 1
ATOM 4329 O O . ASP A 1 549 ? 30.533 1.600 -1.209 1.00 91.94 549 ASP A O 1
ATOM 4333 N N . ASN A 1 550 ? 31.854 2.988 -2.370 1.00 94.81 550 ASN A N 1
ATOM 4334 C CA . ASN A 1 550 ? 31.719 2.254 -3.634 1.00 94.81 550 ASN A CA 1
ATOM 4335 C C . ASN A 1 550 ? 32.534 0.947 -3.602 1.00 94.81 550 ASN A C 1
ATOM 4337 O O . ASN A 1 550 ? 33.706 0.938 -3.219 1.00 94.81 550 ASN A O 1
ATOM 4341 N N . ASN A 1 551 ? 31.941 -0.164 -4.039 1.00 96.06 551 ASN A N 1
ATOM 4342 C CA . ASN A 1 551 ? 32.569 -1.483 -4.035 1.00 96.06 551 ASN A CA 1
ATOM 4343 C C . ASN A 1 551 ? 32.926 -1.937 -5.457 1.00 96.06 551 ASN A C 1
ATOM 4345 O O . ASN A 1 551 ? 32.063 -2.332 -6.234 1.00 96.06 551 ASN A O 1
ATOM 4349 N N . TYR A 1 552 ? 34.222 -1.949 -5.772 1.00 95.38 552 TYR A N 1
ATOM 4350 C CA . TYR A 1 552 ? 34.756 -2.293 -7.095 1.00 95.38 552 TYR A CA 1
ATOM 4351 C C . TYR A 1 552 ? 35.282 -3.732 -7.213 1.00 95.38 552 TYR A C 1
ATOM 4353 O O . TYR A 1 552 ? 36.166 -4.002 -8.027 1.00 95.38 552 TYR A O 1
ATOM 4361 N N . ASN A 1 553 ? 34.758 -4.685 -6.432 1.00 95.69 553 ASN A N 1
ATOM 4362 C CA . ASN A 1 553 ? 35.114 -6.110 -6.535 1.00 95.69 553 ASN A CA 1
ATOM 4363 C C . ASN A 1 553 ? 34.546 -6.786 -7.811 1.00 95.69 553 ASN A C 1
ATOM 4365 O O . ASN A 1 553 ? 33.931 -7.853 -7.747 1.00 95.69 553 ASN A O 1
ATOM 4369 N N . CYS A 1 554 ? 34.753 -6.173 -8.976 1.00 95.44 554 CYS A N 1
ATOM 4370 C CA . CYS A 1 554 ? 34.311 -6.636 -10.287 1.00 95.44 554 CYS A CA 1
ATOM 4371 C C . CYS A 1 554 ? 35.321 -7.581 -10.967 1.00 95.44 554 CYS A C 1
ATOM 4373 O O . CYS A 1 554 ? 36.485 -7.697 -10.573 1.00 95.44 554 CYS A O 1
ATOM 4375 N N . LYS A 1 555 ? 34.861 -8.306 -11.995 1.00 95.62 555 LYS A N 1
ATOM 4376 C CA . LYS A 1 555 ? 35.602 -9.390 -12.670 1.00 95.62 555 LYS A CA 1
ATOM 4377 C C . LYS A 1 555 ? 36.764 -8.883 -13.535 1.00 95.62 555 LYS A C 1
ATOM 4379 O O . LYS A 1 555 ? 37.804 -9.540 -13.609 1.00 95.62 555 LYS A O 1
ATOM 4384 N N . ASN A 1 556 ? 36.579 -7.775 -14.256 1.00 90.94 556 ASN A N 1
ATOM 4385 C CA . ASN A 1 556 ? 37.543 -7.239 -15.224 1.00 90.94 556 ASN A CA 1
ATOM 4386 C C . ASN A 1 556 ? 37.325 -5.733 -15.460 1.00 90.94 556 ASN A C 1
ATOM 4388 O O . ASN A 1 556 ? 36.265 -5.238 -15.110 1.00 90.94 556 ASN A O 1
ATOM 4392 N N . ASN A 1 557 ? 38.300 -5.053 -16.095 1.00 93.44 557 ASN A N 1
ATOM 4393 C CA . ASN A 1 557 ? 38.408 -3.593 -16.335 1.00 93.44 557 ASN A CA 1
ATOM 4394 C C . ASN A 1 557 ? 39.344 -2.866 -15.346 1.00 93.44 557 ASN A C 1
ATOM 4396 O O . ASN A 1 557 ? 39.661 -3.364 -14.267 1.00 93.44 557 ASN A O 1
ATOM 4400 N N . ILE A 1 558 ? 39.863 -1.702 -15.753 1.00 85.62 558 ILE A N 1
ATOM 4401 C CA . ILE A 1 558 ? 40.796 -0.913 -14.943 1.00 85.62 558 ILE A CA 1
ATOM 4402 C C . ILE A 1 558 ? 40.115 -0.342 -13.698 1.00 85.62 558 ILE A C 1
ATOM 4404 O O . ILE A 1 558 ? 40.764 -0.268 -12.654 1.00 85.62 558 ILE A O 1
ATOM 4408 N N . ILE A 1 559 ? 38.818 -0.021 -13.797 1.00 87.06 559 ILE A N 1
ATOM 4409 C CA . ILE A 1 559 ? 38.021 0.534 -12.699 1.00 87.06 559 ILE A CA 1
ATOM 4410 C C . ILE A 1 559 ? 37.947 -0.418 -11.493 1.00 87.06 559 ILE A C 1
ATOM 4412 O O . ILE A 1 559 ? 37.970 0.046 -10.362 1.00 87.06 559 ILE A O 1
ATOM 4416 N N . CYS A 1 560 ? 38.027 -1.740 -11.706 1.00 89.69 560 CYS A N 1
ATOM 4417 C CA . CYS A 1 560 ? 38.047 -2.748 -10.630 1.00 89.69 560 CYS A CA 1
ATOM 4418 C C . CYS A 1 560 ? 39.289 -2.693 -9.729 1.00 89.69 560 CYS A C 1
ATOM 4420 O O . CYS A 1 560 ? 39.383 -3.420 -8.745 1.00 89.69 560 CYS A O 1
ATOM 4422 N N . ASN A 1 561 ? 40.291 -1.885 -10.089 1.00 85.00 561 ASN A N 1
ATOM 4423 C CA . ASN A 1 561 ? 41.487 -1.686 -9.272 1.00 85.00 561 ASN A CA 1
ATOM 4424 C C . ASN A 1 561 ? 41.415 -0.409 -8.422 1.00 85.00 561 ASN A C 1
ATOM 4426 O O . ASN A 1 561 ? 42.365 -0.137 -7.680 1.00 85.00 561 ASN A O 1
ATOM 4430 N N . LEU A 1 562 ? 40.345 0.383 -8.552 1.00 75.62 562 LEU A N 1
ATOM 4431 C CA . LEU A 1 562 ? 40.063 1.489 -7.643 1.00 75.62 562 LEU A CA 1
ATOM 4432 C C . LEU A 1 562 ? 39.668 0.897 -6.283 1.00 75.62 562 LEU A C 1
ATOM 4434 O O . LEU A 1 562 ? 38.957 -0.104 -6.217 1.00 75.62 562 LEU A O 1
ATOM 4438 N N . LYS A 1 563 ? 40.245 1.445 -5.214 1.00 57.72 563 LYS A N 1
ATOM 4439 C CA . LYS A 1 563 ? 40.084 0.965 -3.839 1.00 57.72 563 LYS A CA 1
ATOM 4440 C C . LYS A 1 563 ? 39.232 1.906 -3.029 1.00 57.72 563 LYS A C 1
ATOM 4442 O O . LYS A 1 563 ? 39.518 3.121 -3.124 1.00 57.72 563 LYS A O 1
#

Secondary structure (DSSP, 8-state):
--------TTGGGT-BSS---SSPPTT-EEEEEE-SHHHHTTT-SSGGGSHHHHHHHHHHHH-TT--EEEEE--SS--SHHHHHHHHHHTGGGG--SEEEEEESHHHHHTT--HHHHHHHHHHHHGGGGTSS-EEEEEEPP-TTTS-----HHHHHHHHH-B-TTS-BGGGGHHHHHHHHHHHHHHHHT-GGG-EEEEE-TTTTTT--S--BSSSS-B-HHHHHHHHHHHHHHHHHH-TTT----SHHHHHHHH---HHHHHHHHHHTT----GGG-----GGG-SS-S--HHHHHHHH-GGG--TT-B-TTS-GGGS--TT-B-TT-B-TT-B-TTS--TT-B-TT-B-TT-B-TT-B-TT-B-TT-B-TT-B-TT-B-TT-B--PPP--TTS---SSHHHHHHHHHHHHHHHHHHSPPSEE-TT-B-TT-B-S-S-TTTPPEEEESEE-TT-B-TT-B-TTEEEES-B-TT-B-TT-EEES-EEES-B-TT-EEES-EEES-EEES-B-TT-EEES-EEEEEEEES-B-TT-B-TT-EEEEEEEES--B---SSSSGGG--

Sequence (563 aa):
MIPYESFSELNKKGFVGEDFPIKKLNDEFRVFVLGDSVIQGSGNSSPHTTVPYILQKMIVSNNNESTVNVINAAGNAGIIRYQAEMIKTTLPEYEPDLIILYTGWNELSRDYPVMGIIDFLRGVCNTDKQNNFDIMIVLQPIAGFGNKVLTEQEKINSLTGQDHNGFQLLQARSTYDWLKKEIQILIKNSDNNACTFHDLRNTFDDIPGSIYWDQGHVSDTGNLILADRFLKELSKTYPNSFSYNEKFYNIIRDYNHPSITELIISELGINVDYSNVSYKDVTNFSNPKGNYFELKEEYGVGGILVGNDLRNVNLNTINLNGKDLTGANLSGQDLRGIDITSTIIRGADLSYTNLEGKDLSEMDLRGIDFMGANLKDVNFTDADFSKPIQVFGCGNDEDEVLGIFINFKCVSAVVKNEGFRTDFTNADLINAEFGNKDLQGEYQKISFVDFTNANMTDVSLNNMEFAGGNFTGAELNGISGKQMYILESDFTDAEMKNFKISETWLQSTSFYNADMINGAFDSMIFADVDFTGTEFQGTEFTLINEIGDNNYNCKNNIICNLK